Protein AF-A0AA36JEU8-F1 (afdb_monomer_lite)

Sequence (481 aa):
MDMPTVYWRDTSVGATVTEKAVEIIQRTEPAAAYFPMSFAAFRKSAEGFRIEGVLIENITQPDALFLQLDTNIDGELSVQEFAHIGTVFQSLSNAVLEMRTTQAAARRLQESVPKQQATPEVCNARNPRQYFCSFDADCKMDCKACGWKSATDRAFSVCVQPSPEVCHADGGQVFCPSDDQCHPPGDCSNCVDRTVVDHAQYTCLALWWDPKPLTEWTNWVCRWRNKVGMPCNFDQDCIYGMRRCLSGNCMPFQPYNANQTCASDFDCPHLGFYCPSDPTGGQNPYWVQYCRAQRSEGMTCAEDRECQPGMRCNTGEPQPRCRSLFSLDIGALAAEDVFCQFGWRDRDGKCAPPAQSKQAGRSCDSDLDCETTDETGRTGSCTCKAWWDKDDPKYCKPVSGDFARHQEALRNYLWFRASRCGTFWTEKECLRIFGNEAMRLKLAVQCEEQQLSGGPYGPPEECGIVDNERFGDFCAMMDML

pLDDT: mean 81.05, std 13.59, range [37.66, 96.81]

Foldseek 3Di:
DDDDPLLQDPPDVPDALLVSLVSSLVSCPPQVVCPQPALVNQVSNLPQHDQVNHRVCVQDNSVVLVVQLPPVPPRTHHSVSSNCNSVVSVVSNVSVVVVVVVVVVVVVVPPDDDDDQADLVNQCPDVVRWAQQPQVSDTHPALCVNPQQRFADPVSSYRHFDDLVRLCVRPQFAAQPQVSDTHRHQACCVRVQFGGADSVSSYGAHDDDDPDDDPDPDGDQPPQADAFLFFDDFQNNHDPDFWTHDPRTTAGPDDDDQAQFDPFQSSHGHQQKTWDDDPCNCPDVPDTIGIDGADEFPAADDFQQSHHQQWGFFPQDPGTTTAGFLDDDFQQAGPALRRHVLSDDAPSRGRHDWWWFPFQLHWDPAQLVRFIPHPNGRGAGWAFLPDDDDVGGTGGWTTQVLQPRSCVLVSVLSNCCRVNPNPPDDLVRVCVRVPPVSLLSVLVSVQSRQVRNVDLSADPVVVVDDDCVGRNNSVVVNVVD

Secondary structure (DSSP, 8-state):
------------TT--HHHHHHHHHHHT-SGGGT-SEEHHHHHHHHTT-EETTEEGGGTS-HHHHHHHH-SS-SSEE-HHHHTTHHHHHHHHHHHHHHHHHHHHHHHHT--S-------HHHHHTSSS--EEETTTTEEESSGGGSTT--EEETTTTEEE---HHHHHHTTS-EEETTTTEEE-TT--TTSTT--EEETTTTEEE-B--SSS--S-TTS-B-SSPBPTTSB-SSGGGBSTTTEEEETTEEEESS---TT-B-SSGGG--STTEE----TTTT--TT---B-EEPBPTTSB-SSGGGBPTTEEEETTSSS-EEEETT-BPTT-B-SSGGGBTTS-B-TTSBB-SPPPBTTBTS--SSGGGS-BS-TT-----EEE-SSSSTTPPEEEPP-TTTSTTTTHHHHHHHHHHHHHHTTTS-HHHHHHHHHHHHHHHHHHHHHHHHHHHT---PPPGGG----HHHH--HHHHHHT-

Radius of gyration: 36.67 Å; chains: 1; bounding box: 87×59×87 Å

Structure (mmCIF, N/CA/C/O backbone):
data_AF-A0AA36JEU8-F1
#
_entry.id   AF-A0AA36JEU8-F1
#
loop_
_atom_site.group_PDB
_atom_site.id
_atom_site.type_symbol
_atom_site.label_atom_id
_atom_site.label_alt_id
_atom_site.label_comp_id
_atom_site.label_asym_id
_atom_site.label_entity_id
_atom_site.label_seq_id
_atom_site.pdbx_PDB_ins_code
_atom_site.Cartn_x
_atom_site.Cartn_y
_atom_site.Cartn_z
_atom_site.occupancy
_atom_site.B_iso_or_equiv
_atom_site.auth_seq_id
_atom_site.auth_comp_id
_atom_site.auth_asym_id
_atom_site.auth_atom_id
_atom_site.pdbx_PDB_model_num
ATOM 1 N N . MET A 1 1 ? 32.864 28.683 -37.907 1.00 42.22 1 MET A N 1
ATOM 2 C CA . MET A 1 1 ? 34.256 28.198 -37.824 1.00 42.22 1 MET A CA 1
ATOM 3 C C . MET A 1 1 ? 34.258 27.310 -36.592 1.00 42.22 1 MET A C 1
ATOM 5 O O . MET A 1 1 ? 33.913 27.823 -35.543 1.00 42.22 1 MET A O 1
ATOM 9 N N . ASP A 1 2 ? 34.314 25.983 -36.664 1.00 37.66 2 ASP A N 1
ATOM 10 C CA . ASP A 1 2 ? 35.051 25.129 -37.596 1.00 37.66 2 ASP A CA 1
ATOM 11 C C . ASP A 1 2 ? 34.268 23.869 -38.001 1.00 37.66 2 ASP A C 1
ATOM 13 O O . ASP A 1 2 ? 33.654 23.193 -37.175 1.00 37.66 2 ASP A O 1
ATOM 17 N N . MET A 1 3 ? 34.309 23.549 -39.299 1.00 37.72 3 MET A N 1
ATOM 18 C CA . MET A 1 3 ? 34.090 22.182 -39.774 1.00 37.72 3 MET A CA 1
ATOM 19 C C . MET A 1 3 ? 35.272 21.315 -39.316 1.00 37.72 3 MET A C 1
ATOM 21 O O . MET A 1 3 ? 36.387 21.828 -39.243 1.00 37.72 3 MET A O 1
ATOM 25 N N . PRO A 1 4 ? 35.068 20.020 -39.027 1.00 40.91 4 PRO A N 1
ATOM 26 C CA . PRO A 1 4 ? 36.136 19.171 -38.525 1.00 40.91 4 PRO A CA 1
ATOM 27 C C . PRO A 1 4 ? 37.290 19.058 -39.519 1.00 40.91 4 PRO A C 1
ATOM 29 O O . PRO A 1 4 ? 37.126 18.593 -40.649 1.00 40.91 4 PRO A O 1
ATOM 32 N N . THR A 1 5 ? 38.477 19.434 -39.058 1.00 55.28 5 THR A N 1
ATOM 33 C CA . THR A 1 5 ? 39.741 18.927 -39.573 1.00 55.28 5 THR A CA 1
ATOM 34 C C . THR A 1 5 ? 39.747 17.411 -39.362 1.00 55.28 5 THR A C 1
ATOM 36 O O . THR A 1 5 ? 39.970 16.909 -38.266 1.00 55.28 5 THR A O 1
ATOM 39 N N . VAL A 1 6 ? 39.411 16.666 -40.415 1.00 53.28 6 VAL A N 1
ATOM 40 C CA . VAL A 1 6 ? 39.617 15.214 -40.477 1.00 53.28 6 VAL A CA 1
ATOM 41 C C . VAL A 1 6 ? 41.122 14.997 -40.597 1.00 53.28 6 VAL A C 1
ATOM 43 O O . VAL A 1 6 ? 41.691 15.227 -41.667 1.00 53.28 6 VAL A O 1
ATOM 46 N N . TYR A 1 7 ? 41.771 14.627 -39.494 1.00 62.38 7 TYR A N 1
ATOM 47 C CA . TYR A 1 7 ? 43.231 14.514 -39.432 1.00 62.38 7 TYR A CA 1
ATOM 48 C C . TYR A 1 7 ? 43.751 13.228 -40.077 1.00 62.38 7 TYR A C 1
ATOM 50 O O . TYR A 1 7 ? 44.816 13.241 -40.695 1.00 62.38 7 TYR A O 1
ATOM 58 N N . TRP A 1 8 ? 42.985 12.134 -40.022 1.00 76.69 8 TRP A N 1
ATOM 59 C CA . TRP A 1 8 ? 43.387 10.848 -40.590 1.00 76.69 8 TRP A CA 1
ATOM 60 C C . TRP A 1 8 ? 42.794 10.686 -41.993 1.00 76.69 8 TRP A C 1
ATOM 62 O O . TRP A 1 8 ? 41.991 9.797 -42.266 1.00 76.69 8 TRP A O 1
ATOM 72 N N . ARG A 1 9 ? 43.148 11.591 -42.913 1.00 68.50 9 ARG A N 1
ATOM 73 C CA . ARG A 1 9 ? 42.808 11.401 -44.331 1.00 68.50 9 ARG A CA 1
ATOM 74 C C . ARG A 1 9 ? 43.825 10.491 -44.998 1.00 68.50 9 ARG A C 1
ATOM 76 O O . ARG A 1 9 ? 45.016 10.784 -44.983 1.00 68.50 9 ARG A O 1
ATOM 83 N N . ASP A 1 10 ? 43.321 9.458 -45.663 1.00 65.38 10 ASP A N 1
ATOM 84 C CA . ASP A 1 10 ? 44.096 8.597 -46.552 1.00 65.38 10 ASP A CA 1
ATOM 85 C C . ASP A 1 10 ? 44.462 9.376 -47.831 1.00 65.38 10 ASP A C 1
ATOM 87 O O . ASP A 1 10 ? 43.728 9.375 -48.819 1.00 65.38 10 ASP A O 1
ATOM 91 N N . THR A 1 11 ? 45.537 10.163 -47.774 1.00 61.47 11 THR A N 1
ATOM 92 C CA . THR A 1 11 ? 45.987 11.014 -48.892 1.00 61.47 11 THR A CA 1
ATOM 93 C C . THR A 1 11 ? 47.042 10.357 -49.770 1.00 61.47 11 THR A C 1
ATOM 95 O O . THR A 1 11 ? 47.302 10.832 -50.874 1.00 61.47 11 THR A O 1
ATOM 98 N N . SER A 1 12 ? 47.640 9.268 -49.303 1.00 62.19 12 SER A N 1
ATOM 99 C CA . SER A 1 12 ? 48.807 8.637 -49.902 1.00 62.19 12 SER A CA 1
ATOM 100 C C . SER A 1 12 ? 48.438 7.245 -50.433 1.00 62.19 12 SER A C 1
ATOM 102 O O . SER A 1 12 ? 48.597 6.212 -49.782 1.00 62.19 12 SER A O 1
ATOM 104 N N . VAL A 1 13 ? 47.906 7.221 -51.662 1.00 64.38 13 VAL A N 1
ATOM 105 C CA . VAL A 1 13 ? 47.572 5.980 -52.379 1.00 64.38 13 VAL A CA 1
ATOM 106 C C . VAL A 1 13 ? 48.846 5.149 -52.557 1.00 64.38 13 VAL A C 1
ATOM 108 O O . VAL A 1 13 ? 49.751 5.549 -53.284 1.00 64.38 13 VAL A O 1
ATOM 111 N N . GLY A 1 14 ? 48.909 3.993 -51.894 1.00 65.94 14 GLY A N 1
ATOM 112 C CA . GLY A 1 14 ? 50.057 3.081 -51.942 1.00 65.94 14 GLY A CA 1
ATOM 113 C C . GLY A 1 14 ? 51.106 3.272 -50.841 1.00 65.94 14 GLY A C 1
ATOM 114 O O . GLY A 1 14 ? 52.102 2.554 -50.864 1.00 65.94 14 GLY A O 1
ATOM 115 N N . ALA A 1 15 ? 50.899 4.181 -49.879 1.00 76.94 15 ALA A N 1
ATOM 116 C CA . ALA A 1 15 ? 51.763 4.280 -48.703 1.00 76.94 15 ALA A CA 1
ATOM 117 C C . ALA A 1 15 ? 51.573 3.093 -47.752 1.00 76.94 15 ALA A C 1
ATOM 119 O O . ALA A 1 15 ? 50.455 2.609 -47.537 1.00 76.94 15 ALA A O 1
ATOM 120 N N . THR A 1 16 ? 52.679 2.662 -47.153 1.00 82.31 16 THR A N 1
ATOM 121 C CA . THR A 1 16 ? 52.699 1.662 -46.087 1.00 82.31 16 THR A CA 1
ATOM 122 C C . THR A 1 16 ? 51.997 2.188 -44.836 1.00 82.31 16 THR A C 1
ATOM 124 O O . THR A 1 16 ? 51.899 3.392 -44.591 1.00 82.31 16 THR A O 1
ATOM 127 N N . VAL A 1 17 ? 51.517 1.273 -43.996 1.00 83.00 17 VAL A N 1
ATOM 128 C CA . VAL A 1 17 ? 50.832 1.615 -42.742 1.00 83.00 17 VAL A CA 1
ATOM 129 C C . VAL A 1 17 ? 51.713 2.462 -41.812 1.00 83.00 17 VAL A C 1
ATOM 131 O O . VAL A 1 17 ? 51.220 3.385 -41.163 1.00 83.00 17 VAL A O 1
ATOM 134 N N . THR A 1 18 ? 53.024 2.215 -41.808 1.00 80.94 18 THR A N 1
ATOM 135 C CA . THR A 1 18 ? 54.003 3.011 -41.057 1.00 80.94 18 THR A CA 1
ATOM 136 C C . THR A 1 18 ? 54.112 4.444 -41.587 1.00 80.94 18 THR A C 1
ATOM 138 O O . THR A 1 18 ? 54.112 5.385 -40.798 1.00 80.94 18 THR A O 1
ATOM 141 N N . GLU A 1 19 ? 54.148 4.635 -42.908 1.00 82.38 19 GLU A N 1
ATOM 142 C CA . GLU A 1 19 ? 54.192 5.969 -43.529 1.00 82.38 19 GLU A CA 1
ATOM 143 C C . GLU A 1 19 ? 52.914 6.767 -43.245 1.00 82.38 19 GLU A C 1
ATOM 145 O O . GLU A 1 19 ? 52.987 7.949 -42.910 1.00 82.38 19 GLU A O 1
ATOM 150 N N . LYS A 1 20 ? 51.749 6.106 -43.275 1.00 84.00 20 LYS A N 1
ATOM 151 C CA . LYS A 1 20 ? 50.461 6.720 -42.913 1.00 84.00 20 LYS A CA 1
ATOM 152 C C . LYS A 1 20 ? 50.420 7.174 -41.452 1.00 84.00 20 LYS A C 1
ATOM 154 O O . LYS A 1 20 ? 49.901 8.248 -41.161 1.00 84.00 20 LYS A O 1
ATOM 159 N N . ALA A 1 21 ? 50.980 6.386 -40.533 1.00 84.50 21 ALA A N 1
ATOM 160 C CA . ALA A 1 21 ? 51.053 6.758 -39.122 1.00 84.50 21 ALA A CA 1
ATOM 161 C C . ALA A 1 21 ? 51.963 7.976 -38.890 1.00 84.50 21 ALA A C 1
ATOM 163 O O . ALA A 1 21 ? 51.597 8.885 -38.148 1.00 84.50 21 ALA A O 1
ATOM 164 N N . VAL A 1 22 ? 53.117 8.033 -39.566 1.00 83.62 22 VAL A N 1
ATOM 165 C CA . VAL A 1 22 ? 54.021 9.194 -39.511 1.00 83.62 22 VAL A CA 1
ATOM 166 C C . VAL A 1 22 ? 53.336 10.450 -40.056 1.00 83.62 22 VAL A C 1
ATOM 168 O O . VAL A 1 22 ? 53.417 11.508 -39.436 1.00 83.62 22 VAL A O 1
ATOM 171 N N . GLU A 1 23 ? 52.615 10.331 -41.172 1.00 83.06 23 GLU A N 1
ATOM 172 C CA . GLU A 1 23 ? 51.856 11.435 -41.769 1.00 83.06 23 GLU A CA 1
ATOM 173 C C . GLU A 1 23 ? 50.766 11.966 -40.820 1.00 83.06 23 GLU A C 1
ATOM 175 O O . GLU A 1 23 ? 50.590 13.179 -40.694 1.00 83.06 23 GLU A O 1
ATOM 180 N N . ILE A 1 24 ? 50.070 11.079 -40.104 1.00 84.88 24 ILE A N 1
ATOM 181 C CA . ILE A 1 24 ? 49.061 11.452 -39.101 1.00 84.88 24 ILE A CA 1
ATOM 182 C C . ILE A 1 24 ? 49.692 12.207 -37.928 1.00 84.88 24 ILE A C 1
ATOM 184 O O . ILE A 1 24 ? 49.177 13.254 -37.531 1.00 84.88 24 ILE A O 1
ATOM 188 N N . ILE A 1 25 ? 50.818 11.721 -37.401 1.00 82.06 25 ILE A N 1
ATOM 189 C CA . ILE A 1 25 ? 51.529 12.384 -36.300 1.00 82.06 25 ILE A CA 1
ATOM 190 C C . ILE A 1 25 ? 51.974 13.789 -36.732 1.00 82.06 25 ILE A C 1
ATOM 192 O O . ILE A 1 25 ? 51.691 14.760 -36.037 1.00 82.06 25 ILE A O 1
ATOM 196 N N . GLN A 1 26 ? 52.578 13.916 -37.918 1.00 79.12 26 GLN A N 1
ATOM 197 C CA . GLN A 1 26 ? 53.054 15.198 -38.452 1.00 79.12 26 GLN A CA 1
ATOM 198 C C . GLN A 1 26 ? 51.921 16.194 -38.729 1.00 79.12 26 GLN A C 1
ATOM 200 O O . GLN A 1 26 ? 52.079 17.392 -38.519 1.00 79.12 26 GLN A O 1
ATOM 205 N N . ARG A 1 27 ? 50.756 15.725 -39.189 1.00 78.06 27 ARG A N 1
ATOM 206 C CA . ARG A 1 27 ? 49.587 16.589 -39.440 1.00 78.06 27 ARG A CA 1
ATOM 207 C C . ARG A 1 27 ? 48.882 17.051 -38.176 1.00 78.06 27 ARG A C 1
ATOM 209 O O . ARG A 1 27 ? 48.133 18.021 -38.233 1.00 78.06 27 ARG A O 1
ATOM 216 N N . THR A 1 28 ? 49.120 16.368 -37.064 1.00 73.75 28 THR A N 1
ATOM 217 C CA . THR A 1 28 ? 48.592 16.750 -35.751 1.00 73.75 28 THR A CA 1
ATOM 218 C C . THR A 1 28 ? 49.483 17.824 -35.091 1.00 73.75 28 THR A C 1
ATOM 220 O O . THR A 1 28 ? 49.294 18.172 -33.928 1.00 73.75 28 THR A O 1
ATOM 223 N N . GLU A 1 29 ? 50.445 18.403 -35.828 1.00 61.28 29 GLU A N 1
ATOM 224 C CA . GLU A 1 29 ? 51.240 19.549 -35.384 1.00 61.28 29 GLU A CA 1
ATOM 225 C C . GLU A 1 29 ? 50.601 20.912 -35.740 1.00 61.28 29 GLU A C 1
ATOM 227 O O . GLU A 1 29 ? 50.011 21.070 -36.811 1.00 61.28 29 GLU A O 1
ATOM 232 N N . PRO A 1 30 ? 50.746 21.939 -34.875 1.00 63.94 30 PRO A N 1
ATOM 233 C CA . PRO A 1 30 ? 51.543 21.936 -33.648 1.00 63.94 30 PRO A CA 1
ATOM 234 C C . PRO A 1 30 ? 50.840 21.216 -32.488 1.00 63.94 30 PRO A C 1
ATOM 236 O O . PRO A 1 30 ? 49.686 21.497 -32.174 1.00 63.94 30 PRO A O 1
ATOM 239 N N . ALA A 1 31 ? 51.580 20.342 -31.798 1.00 64.12 31 ALA A N 1
ATOM 240 C CA . ALA A 1 31 ? 51.072 19.504 -30.710 1.00 64.12 31 ALA A CA 1
ATOM 241 C C . ALA A 1 31 ? 50.377 20.300 -29.581 1.00 64.12 31 ALA A C 1
ATOM 243 O O . ALA A 1 31 ? 49.392 19.848 -29.006 1.00 64.12 31 ALA A O 1
ATOM 244 N N . ALA A 1 32 ? 50.830 21.529 -29.314 1.00 66.69 32 ALA A N 1
ATOM 245 C CA . ALA A 1 32 ? 50.254 22.404 -28.290 1.00 66.69 32 ALA A CA 1
ATOM 246 C C . ALA A 1 32 ? 48.795 22.833 -28.557 1.00 66.69 32 ALA A C 1
ATOM 248 O O . ALA A 1 32 ? 48.140 23.331 -27.648 1.00 66.69 32 ALA A O 1
ATOM 249 N N . ALA A 1 33 ? 48.292 22.682 -29.787 1.00 68.88 33 ALA A N 1
ATOM 250 C CA . ALA A 1 33 ? 46.914 23.026 -30.139 1.00 68.88 33 ALA A CA 1
ATOM 251 C C . ALA A 1 33 ? 45.928 21.853 -29.983 1.00 68.88 33 ALA A C 1
ATOM 253 O O . ALA A 1 33 ? 44.720 22.081 -30.000 1.00 68.88 33 ALA A O 1
ATOM 254 N N . TYR A 1 34 ? 46.424 20.618 -29.848 1.00 74.38 34 TYR A N 1
ATOM 255 C CA . TYR A 1 34 ? 45.600 19.404 -29.946 1.00 74.38 34 TYR A CA 1
ATOM 256 C C . TYR A 1 34 ? 45.746 18.449 -28.769 1.00 74.38 34 TYR A C 1
ATOM 258 O O . TYR A 1 34 ? 44.900 17.572 -28.603 1.00 74.38 34 TYR A O 1
ATOM 266 N N . PHE A 1 35 ? 46.794 18.622 -27.967 1.00 83.50 35 PHE A N 1
ATOM 267 C CA . PHE A 1 35 ? 47.046 17.815 -26.787 1.00 83.50 35 PHE A CA 1
ATOM 268 C C . PHE A 1 35 ? 46.858 18.658 -25.515 1.00 83.50 35 PHE A C 1
ATOM 270 O O . PHE A 1 35 ? 47.326 19.801 -25.478 1.00 83.50 35 PHE A O 1
ATOM 277 N N . PRO A 1 36 ? 46.196 18.119 -24.478 1.00 88.19 36 PRO A N 1
ATOM 278 C CA . PRO A 1 36 ? 45.724 16.735 -24.368 1.00 88.19 36 PRO A CA 1
ATOM 279 C C . PRO A 1 36 ? 44.484 16.439 -25.242 1.00 88.19 36 PRO A C 1
ATOM 281 O O . PRO A 1 36 ? 43.588 17.272 -25.386 1.00 88.19 36 PRO A O 1
ATOM 284 N N . MET A 1 37 ? 44.468 15.271 -25.898 1.00 87.81 37 MET A N 1
ATOM 285 C CA . MET A 1 37 ? 43.428 14.897 -26.866 1.00 87.81 37 MET A CA 1
ATOM 286 C C . MET A 1 37 ? 42.371 14.013 -26.202 1.00 87.81 37 MET A C 1
ATOM 288 O O . MET A 1 37 ? 42.624 12.850 -25.901 1.00 87.81 37 MET A O 1
ATOM 292 N N . SER A 1 38 ? 41.155 14.535 -26.046 1.00 90.38 38 SER A N 1
ATOM 293 C CA . SER A 1 38 ? 40.021 13.749 -25.537 1.00 90.38 38 SER A CA 1
ATOM 294 C C . SER A 1 38 ? 39.576 12.640 -26.502 1.00 90.38 38 SER A C 1
ATOM 296 O O . SER A 1 38 ? 39.727 12.752 -27.725 1.00 90.38 38 SER A O 1
ATOM 298 N N . PHE A 1 39 ? 38.902 11.615 -25.970 1.00 91.50 39 PHE A N 1
ATOM 299 C CA . PHE A 1 39 ? 38.317 10.534 -26.774 1.00 91.50 39 PHE A CA 1
ATOM 300 C C . PHE A 1 39 ? 37.383 11.034 -27.890 1.00 91.50 39 PHE A C 1
ATOM 302 O O . PHE A 1 39 ? 37.432 10.546 -29.020 1.00 91.50 39 PHE A O 1
ATOM 309 N N . ALA A 1 40 ? 36.561 12.052 -27.616 1.00 87.88 40 ALA A N 1
ATOM 310 C CA . ALA A 1 40 ? 35.655 12.620 -28.614 1.00 87.88 40 ALA A CA 1
ATOM 311 C C . ALA A 1 40 ? 36.413 13.240 -29.804 1.00 87.88 40 ALA A C 1
ATOM 313 O O . ALA A 1 40 ? 35.992 13.087 -30.954 1.00 87.88 40 ALA A O 1
ATOM 314 N N . ALA A 1 41 ? 37.541 13.909 -29.542 1.00 85.44 41 ALA A N 1
ATOM 315 C CA . ALA A 1 41 ? 38.401 14.477 -30.578 1.00 85.44 41 ALA A CA 1
ATOM 316 C C . ALA A 1 41 ? 39.153 13.385 -31.358 1.00 85.44 41 ALA A C 1
ATOM 318 O O . ALA A 1 41 ? 39.237 13.449 -32.588 1.00 85.44 41 ALA A O 1
ATOM 319 N N . PHE A 1 42 ? 39.629 12.352 -30.659 1.00 89.56 42 PHE A N 1
ATOM 320 C CA . PHE A 1 42 ? 40.282 11.188 -31.253 1.00 89.56 42 PHE A CA 1
ATOM 321 C C . PHE A 1 42 ? 39.351 10.424 -32.202 1.00 89.56 42 PHE A C 1
ATOM 323 O O . PHE A 1 42 ? 39.669 10.243 -33.377 1.00 89.56 42 PHE A O 1
ATOM 330 N N . ARG A 1 43 ? 38.153 10.052 -31.731 1.00 89.81 43 ARG A N 1
ATOM 331 C CA . ARG A 1 43 ? 37.147 9.331 -32.523 1.00 89.81 43 ARG A CA 1
ATOM 332 C C . ARG A 1 43 ? 36.773 10.099 -33.788 1.00 89.81 43 ARG A C 1
ATOM 334 O O . ARG A 1 43 ? 36.728 9.522 -34.868 1.00 89.81 43 ARG A O 1
ATOM 341 N N . LYS A 1 44 ? 36.554 11.410 -33.662 1.00 85.31 44 LYS A N 1
ATOM 342 C CA . LYS A 1 44 ? 36.235 12.281 -34.801 1.00 85.31 44 LYS A CA 1
ATOM 343 C C . LYS A 1 44 ? 37.388 12.382 -35.805 1.00 85.31 44 LYS A C 1
ATOM 345 O O . LYS A 1 44 ? 37.151 12.526 -36.999 1.00 85.31 44 LYS A O 1
ATOM 350 N N . SER A 1 45 ? 38.632 12.304 -35.333 1.00 84.38 45 SER A N 1
ATOM 351 C CA . SER A 1 45 ? 39.826 12.330 -36.187 1.00 84.38 45 SER A CA 1
ATOM 352 C C . SER A 1 45 ? 40.033 11.025 -36.957 1.00 84.38 45 SER A C 1
ATOM 354 O O . SER A 1 45 ? 40.548 11.073 -38.073 1.00 84.38 45 SER A O 1
ATOM 356 N N . ALA A 1 46 ? 39.608 9.897 -36.378 1.00 87.06 46 ALA A N 1
ATOM 357 C CA . ALA A 1 46 ? 39.720 8.552 -36.941 1.00 87.06 46 ALA A CA 1
ATOM 358 C C . ALA A 1 46 ? 38.598 8.168 -37.923 1.00 87.06 46 ALA A C 1
ATOM 360 O O . ALA A 1 46 ? 38.711 7.162 -38.631 1.00 87.06 46 ALA A O 1
ATOM 361 N N . GLU A 1 47 ? 37.517 8.949 -37.972 1.00 85.38 47 GLU A N 1
ATOM 362 C CA . GLU A 1 47 ? 36.328 8.658 -38.773 1.00 85.38 47 GLU A CA 1
ATOM 363 C C . GLU A 1 47 ? 36.671 8.492 -40.266 1.00 85.38 47 GLU A C 1
ATOM 365 O O . GLU A 1 47 ? 37.261 9.364 -40.907 1.00 85.38 47 GLU A O 1
ATOM 370 N N . GLY A 1 48 ? 36.302 7.341 -40.834 1.00 82.75 48 GLY A N 1
ATOM 371 C CA . GLY A 1 48 ? 36.538 7.021 -42.245 1.00 82.75 48 GLY A CA 1
ATOM 372 C C . GLY A 1 48 ? 37.967 6.584 -42.603 1.00 82.75 48 GLY A C 1
ATOM 373 O O . GLY A 1 48 ? 38.212 6.263 -43.772 1.00 82.75 48 GLY A O 1
ATOM 374 N N . PHE A 1 49 ? 38.897 6.522 -41.643 1.00 87.31 49 PHE A N 1
ATOM 375 C CA . PHE A 1 49 ? 40.262 6.051 -41.886 1.00 87.31 49 PHE A CA 1
ATOM 376 C C . PHE A 1 49 ? 40.303 4.554 -42.223 1.00 87.31 49 PHE A C 1
ATOM 378 O O . PHE A 1 49 ? 39.511 3.753 -41.713 1.00 87.31 49 PHE A O 1
ATOM 385 N N . ARG A 1 50 ? 41.235 4.163 -43.102 1.00 87.00 50 ARG A N 1
ATOM 386 C CA . ARG A 1 50 ? 41.363 2.791 -43.604 1.00 87.00 50 ARG A CA 1
ATOM 387 C C . ARG A 1 50 ? 42.779 2.252 -43.447 1.00 87.00 50 ARG A C 1
ATOM 389 O O . ARG A 1 50 ? 43.744 2.890 -43.864 1.00 87.00 50 ARG A O 1
ATOM 396 N N . ILE A 1 51 ? 42.877 1.022 -42.954 1.00 85.88 51 ILE A N 1
ATOM 397 C CA . ILE A 1 51 ? 44.110 0.228 -42.919 1.00 85.88 51 ILE A CA 1
ATOM 398 C C . ILE A 1 51 ? 43.949 -0.890 -43.947 1.00 85.88 51 ILE A C 1
ATOM 400 O O . ILE A 1 51 ? 42.956 -1.617 -43.932 1.00 85.88 51 ILE A O 1
ATOM 404 N N . GLU A 1 52 ? 44.880 -0.982 -44.901 1.00 85.12 52 GLU A N 1
ATOM 405 C CA . GLU A 1 52 ? 44.830 -1.974 -45.990 1.00 85.12 52 GLU A CA 1
ATOM 406 C C . GLU A 1 52 ? 43.500 -1.968 -46.783 1.00 85.12 52 GLU A C 1
ATOM 408 O O . GLU A 1 52 ? 43.056 -2.986 -47.317 1.00 85.12 52 GLU A O 1
ATOM 413 N N . GLY A 1 53 ? 42.825 -0.815 -46.862 1.00 82.88 53 GLY A N 1
ATOM 414 C CA . GLY A 1 53 ? 41.531 -0.640 -47.537 1.00 82.88 53 GLY A CA 1
ATOM 415 C C . GLY A 1 53 ? 40.296 -1.004 -46.698 1.00 82.88 53 GLY A C 1
ATOM 416 O O . GLY A 1 53 ? 39.169 -0.764 -47.143 1.00 82.88 53 GLY A O 1
ATOM 417 N N . VAL A 1 54 ? 40.476 -1.520 -45.481 1.00 84.88 54 VAL A N 1
ATOM 418 C CA . VAL A 1 54 ? 39.402 -1.828 -44.524 1.00 84.88 54 VAL A CA 1
ATOM 419 C C . VAL A 1 54 ? 39.227 -0.651 -43.562 1.00 84.88 54 VAL A C 1
ATOM 421 O O . VAL A 1 54 ? 40.215 -0.100 -43.087 1.00 84.88 54 VAL A O 1
ATOM 424 N N . LEU A 1 55 ? 37.982 -0.235 -43.301 1.00 87.25 55 LEU A N 1
ATOM 425 C CA . LEU A 1 55 ? 37.685 0.829 -42.330 1.00 87.25 55 LEU A CA 1
ATOM 426 C C . LEU A 1 55 ? 38.174 0.425 -40.941 1.00 87.25 55 LEU A C 1
ATOM 428 O O . LEU A 1 55 ? 37.931 -0.706 -40.531 1.00 87.25 55 LEU A O 1
ATOM 432 N N . ILE A 1 56 ? 38.817 1.343 -40.217 1.00 87.38 56 ILE A N 1
ATOM 433 C CA . ILE A 1 56 ? 39.390 1.036 -38.901 1.00 87.38 56 ILE A CA 1
ATOM 434 C C . ILE A 1 56 ? 38.335 0.535 -37.905 1.00 87.38 56 ILE A C 1
ATOM 436 O O . ILE A 1 56 ? 38.603 -0.415 -37.179 1.00 87.38 56 ILE A O 1
ATOM 440 N N . GLU A 1 57 ? 37.109 1.062 -37.979 1.00 87.12 57 GLU A N 1
ATOM 441 C CA . GLU A 1 57 ? 35.948 0.642 -37.175 1.00 87.12 57 GLU A CA 1
ATOM 442 C C . GLU A 1 57 ? 35.506 -0.809 -37.438 1.00 87.12 57 GLU A C 1
ATOM 444 O O . GLU A 1 57 ? 34.897 -1.439 -36.578 1.00 87.12 57 GLU A O 1
ATOM 449 N N . ASN A 1 58 ? 35.837 -1.363 -38.612 1.00 86.44 58 ASN A N 1
ATOM 450 C CA . ASN A 1 58 ? 35.577 -2.767 -38.947 1.00 86.44 58 ASN A CA 1
ATOM 451 C C . ASN A 1 58 ? 36.706 -3.703 -38.483 1.00 86.44 58 ASN A C 1
ATOM 453 O O . ASN A 1 58 ? 36.566 -4.919 -38.601 1.00 86.44 58 ASN A O 1
ATOM 457 N N . ILE A 1 59 ? 37.836 -3.150 -38.027 1.00 88.25 59 ILE A N 1
ATOM 458 C CA . ILE A 1 59 ? 38.996 -3.904 -37.532 1.00 88.25 59 ILE A CA 1
ATOM 459 C C . ILE A 1 59 ? 39.017 -3.869 -36.001 1.00 88.25 59 ILE A C 1
ATOM 461 O O . ILE A 1 59 ? 39.245 -4.892 -35.363 1.00 88.25 59 ILE A O 1
ATOM 465 N N . THR A 1 60 ? 38.781 -2.697 -35.407 1.00 90.88 60 THR A N 1
ATOM 466 C CA . THR A 1 60 ? 38.766 -2.483 -33.958 1.00 90.88 60 THR A CA 1
ATOM 467 C C . THR A 1 60 ? 37.799 -1.361 -33.580 1.00 90.88 60 THR A C 1
ATOM 469 O O . THR A 1 60 ? 37.534 -0.459 -34.376 1.00 90.88 60 THR A O 1
ATOM 472 N N . GLN A 1 61 ? 37.281 -1.390 -32.352 1.00 90.69 61 GLN A N 1
ATOM 473 C CA . GLN A 1 61 ? 36.462 -0.295 -31.832 1.00 90.69 61 GLN A CA 1
ATOM 474 C C . GLN A 1 61 ? 37.350 0.919 -31.492 1.00 90.69 61 GLN A C 1
ATOM 476 O O . GLN A 1 61 ? 38.409 0.732 -30.883 1.00 90.69 61 GLN A O 1
ATOM 481 N N . PRO A 1 62 ? 36.940 2.160 -31.830 1.00 89.00 62 PRO A N 1
ATOM 482 C CA . PRO A 1 62 ? 37.701 3.366 -31.496 1.00 89.00 62 PRO A CA 1
ATOM 483 C C . PRO A 1 62 ? 38.018 3.499 -30.002 1.00 89.00 62 PRO A C 1
ATOM 485 O O . PRO A 1 62 ? 39.105 3.951 -29.659 1.00 89.00 62 PRO A O 1
ATOM 488 N N . ASP A 1 63 ? 37.107 3.068 -29.126 1.00 91.00 63 ASP A N 1
ATOM 489 C CA . ASP A 1 63 ? 37.281 3.054 -27.669 1.00 91.00 63 ASP A CA 1
ATOM 490 C C . ASP A 1 63 ? 38.445 2.145 -27.247 1.00 91.00 63 ASP A C 1
ATOM 492 O O . ASP A 1 63 ? 39.313 2.547 -26.477 1.00 91.00 63 ASP A O 1
ATOM 496 N N . ALA A 1 64 ? 38.522 0.938 -27.817 1.00 91.31 64 ALA A N 1
ATOM 497 C CA . ALA A 1 64 ? 39.609 -0.001 -27.550 1.00 91.31 64 ALA A CA 1
ATOM 498 C C . ALA A 1 64 ? 40.955 0.519 -28.078 1.00 91.31 64 ALA A C 1
ATOM 500 O O . ALA A 1 64 ? 41.985 0.330 -27.438 1.00 91.31 64 ALA A O 1
ATOM 501 N N . LEU A 1 65 ? 40.947 1.191 -29.233 1.00 91.31 65 LEU A N 1
ATOM 502 C CA . LEU A 1 65 ? 42.139 1.816 -29.800 1.00 91.31 65 LEU A CA 1
ATOM 503 C C . LEU A 1 65 ? 42.637 2.986 -28.939 1.00 91.31 65 LEU A C 1
ATOM 505 O O . LEU A 1 65 ? 43.838 3.113 -28.723 1.00 91.31 65 LEU A O 1
ATOM 509 N N . PHE A 1 66 ? 41.721 3.816 -28.438 1.00 93.06 66 PHE A N 1
ATOM 510 C CA . PHE A 1 66 ? 42.044 4.919 -27.536 1.00 93.06 66 PHE A CA 1
ATOM 511 C C . PHE A 1 66 ? 42.637 4.402 -26.224 1.00 93.06 66 PHE A C 1
ATOM 513 O O . PHE A 1 66 ? 43.705 4.852 -25.835 1.00 93.06 66 PHE A O 1
ATOM 520 N N . LEU A 1 67 ? 42.018 3.389 -25.608 1.00 91.88 67 LEU A N 1
ATOM 521 C CA . LEU A 1 67 ? 42.521 2.754 -24.383 1.00 91.88 67 LEU A CA 1
ATOM 522 C C . LEU A 1 67 ? 43.891 2.084 -24.559 1.00 91.88 67 LEU A C 1
ATOM 524 O O . LEU A 1 67 ? 44.657 1.994 -23.609 1.00 91.88 67 LEU A O 1
ATOM 528 N N . GLN A 1 68 ? 44.217 1.594 -25.759 1.00 92.69 68 GLN A N 1
ATOM 529 C CA . GLN A 1 68 ? 45.554 1.061 -26.045 1.00 92.69 68 GLN A CA 1
ATOM 530 C C . GLN A 1 68 ? 46.628 2.152 -26.117 1.00 92.69 68 GLN A C 1
ATOM 532 O O . GLN A 1 68 ? 47.805 1.851 -25.917 1.00 92.69 68 GLN A O 1
ATOM 537 N N . LEU A 1 69 ? 46.237 3.386 -26.441 1.00 92.69 69 LEU A N 1
ATOM 538 C CA . LEU A 1 69 ? 47.134 4.535 -26.514 1.00 92.69 69 LEU A CA 1
ATOM 539 C C . LEU A 1 69 ? 47.202 5.290 -25.180 1.00 92.69 69 LEU A C 1
ATOM 541 O O . LEU A 1 69 ? 48.275 5.769 -24.837 1.00 92.69 69 LEU A O 1
ATOM 545 N N . ASP A 1 70 ? 46.102 5.360 -24.429 1.00 94.44 70 ASP A N 1
ATOM 546 C CA . ASP A 1 70 ? 45.997 5.984 -23.104 1.00 94.44 70 ASP A CA 1
ATOM 547 C C . ASP A 1 70 ? 46.638 5.085 -22.034 1.00 94.44 70 ASP A C 1
ATOM 549 O O . ASP A 1 70 ? 45.986 4.312 -21.328 1.00 94.44 70 ASP A O 1
ATOM 553 N N . THR A 1 71 ? 47.969 5.121 -21.972 1.00 90.75 71 THR A N 1
ATOM 554 C CA . THR A 1 71 ? 48.752 4.223 -21.115 1.00 90.75 71 THR A CA 1
ATOM 555 C C . THR A 1 71 ? 48.604 4.519 -19.627 1.00 90.75 71 THR A C 1
ATOM 557 O O . THR A 1 71 ? 48.832 3.627 -18.805 1.00 90.75 71 THR A O 1
ATOM 560 N N . ASN A 1 72 ? 48.261 5.758 -19.274 1.00 92.56 72 ASN A N 1
ATOM 561 C CA . ASN A 1 72 ? 48.129 6.202 -17.892 1.00 92.56 72 ASN A CA 1
ATOM 562 C C . ASN A 1 72 ? 46.663 6.176 -17.391 1.00 92.56 72 ASN A C 1
ATOM 564 O O . ASN A 1 72 ? 46.448 6.250 -16.178 1.00 92.56 72 ASN A O 1
ATOM 568 N N . ILE A 1 73 ? 45.695 5.969 -18.297 1.00 89.00 73 ILE A N 1
ATOM 569 C CA . ILE A 1 73 ? 44.252 5.852 -18.041 1.00 89.00 73 ILE A CA 1
ATOM 570 C C . ILE A 1 73 ? 43.678 7.142 -17.427 1.00 89.00 73 ILE A C 1
ATOM 572 O O . ILE A 1 73 ? 42.822 7.103 -16.537 1.00 89.00 73 ILE A O 1
ATOM 576 N N . ASP A 1 74 ? 44.167 8.301 -17.863 1.00 93.00 74 ASP A N 1
ATOM 577 C CA . ASP A 1 74 ? 43.658 9.606 -17.432 1.00 93.00 74 ASP A CA 1
ATOM 578 C C . ASP A 1 74 ? 42.487 10.111 -18.298 1.00 93.00 74 ASP A C 1
ATOM 580 O O . ASP A 1 74 ? 41.818 11.083 -17.931 1.00 93.00 74 ASP A O 1
ATOM 584 N N . GLY A 1 75 ? 42.157 9.391 -19.378 1.00 90.25 75 GLY A N 1
ATOM 585 C CA . GLY A 1 75 ? 41.046 9.699 -20.274 1.00 90.25 75 GLY A CA 1
ATOM 586 C C . GLY A 1 75 ? 41.394 10.701 -21.377 1.00 90.25 75 GLY A C 1
ATOM 587 O O . GLY A 1 75 ? 40.506 11.084 -22.152 1.00 90.25 75 GLY A O 1
ATOM 588 N N . GLU A 1 76 ? 42.658 11.112 -21.485 1.00 92.88 76 GLU A N 1
ATOM 589 C CA . GLU A 1 76 ? 43.176 11.985 -22.529 1.00 92.88 76 GLU A CA 1
ATOM 590 C C . GLU A 1 76 ? 44.474 11.408 -23.119 1.00 92.88 76 GLU A C 1
ATOM 592 O O . GLU A 1 76 ? 45.257 10.758 -22.448 1.00 92.88 76 GLU A O 1
ATOM 597 N N . LEU A 1 77 ? 44.742 11.634 -24.407 1.00 91.38 77 LEU A N 1
ATOM 598 C CA . LEU A 1 77 ? 46.038 11.249 -24.976 1.00 91.38 77 LEU A CA 1
ATOM 599 C C . LEU A 1 77 ? 47.017 12.403 -24.834 1.00 91.38 77 LEU A C 1
ATOM 601 O O . LEU A 1 77 ? 46.714 13.526 -25.243 1.00 91.38 77 LEU A O 1
ATOM 605 N N . SER A 1 78 ? 48.212 12.121 -24.327 1.00 91.81 78 SER A N 1
ATOM 606 C CA . SER A 1 78 ? 49.376 12.994 -24.463 1.00 91.81 78 SER A CA 1
ATOM 607 C C . SER A 1 78 ? 50.042 12.850 -25.840 1.00 91.81 78 SER A C 1
ATOM 609 O O . SER A 1 78 ? 49.779 11.922 -26.609 1.00 91.81 78 SER A O 1
ATOM 611 N N . VAL A 1 79 ? 50.962 13.766 -26.156 1.00 88.25 79 VAL A N 1
ATOM 612 C CA . VAL A 1 79 ? 51.775 13.702 -27.386 1.00 88.25 79 VAL A CA 1
ATOM 613 C C . VAL A 1 79 ? 52.581 12.400 -27.441 1.00 88.25 79 VAL A C 1
ATOM 615 O O . VAL A 1 79 ? 52.722 11.794 -28.502 1.00 88.25 79 VAL A O 1
ATOM 618 N N . GLN A 1 80 ? 53.118 11.976 -26.294 1.00 89.69 80 GLN A N 1
ATOM 619 C CA . GLN A 1 80 ? 53.926 10.768 -26.161 1.00 89.69 80 GLN A CA 1
ATOM 620 C C . GLN A 1 80 ? 53.085 9.510 -26.394 1.00 89.69 80 GLN A C 1
ATOM 622 O O . GLN A 1 80 ? 53.499 8.629 -27.142 1.00 89.69 80 GLN A O 1
ATOM 627 N N . GLU A 1 81 ? 51.889 9.459 -25.814 1.00 91.81 81 GLU A N 1
ATOM 628 C CA . GLU A 1 81 ? 50.935 8.358 -25.982 1.00 91.81 81 GLU A CA 1
ATOM 629 C C . GLU A 1 81 ? 50.446 8.243 -27.424 1.00 91.81 81 GLU A C 1
ATOM 631 O O . GLU A 1 81 ? 50.489 7.168 -28.025 1.00 91.81 81 GLU A O 1
ATOM 636 N N . PHE A 1 82 ? 50.086 9.370 -28.040 1.00 90.44 82 PHE A N 1
ATOM 637 C CA . PHE A 1 82 ? 49.649 9.392 -29.432 1.00 90.44 82 PHE A CA 1
ATOM 638 C C . PHE A 1 82 ? 50.757 8.985 -30.415 1.00 90.44 82 PHE A C 1
ATOM 640 O O . PHE A 1 82 ? 50.467 8.410 -31.464 1.00 90.44 82 PHE A O 1
ATOM 647 N N . ALA A 1 83 ? 52.034 9.199 -30.079 1.00 87.44 83 ALA A N 1
ATOM 648 C CA . ALA A 1 83 ? 53.155 8.764 -30.915 1.00 87.44 83 ALA A CA 1
ATOM 649 C C . ALA A 1 83 ? 53.213 7.232 -31.097 1.00 87.44 83 ALA A C 1
ATOM 651 O O . ALA A 1 83 ? 53.781 6.746 -32.079 1.00 87.44 83 ALA A O 1
ATOM 652 N N . HIS A 1 84 ? 52.585 6.460 -30.200 1.00 89.88 84 HIS A N 1
ATOM 653 C CA . HIS A 1 84 ? 52.486 5.002 -30.304 1.00 89.88 84 HIS A CA 1
ATOM 654 C C . HIS A 1 84 ? 51.462 4.516 -31.341 1.00 89.88 84 HIS A C 1
ATOM 656 O O . HIS A 1 84 ? 51.423 3.327 -31.650 1.00 89.88 84 HIS A O 1
ATOM 662 N N . ILE A 1 85 ? 50.685 5.402 -31.970 1.00 89.06 85 ILE A N 1
ATOM 663 C CA . ILE A 1 85 ? 49.677 5.019 -32.971 1.00 89.06 85 ILE A CA 1
ATOM 664 C C . ILE A 1 85 ? 50.245 4.180 -34.127 1.00 89.06 85 ILE A C 1
ATOM 666 O O . ILE A 1 85 ? 49.569 3.289 -34.640 1.00 89.06 85 ILE A O 1
ATOM 670 N N . GLY A 1 86 ? 51.513 4.390 -34.497 1.00 88.62 86 GLY A N 1
ATOM 671 C CA . GLY A 1 86 ? 52.172 3.611 -35.545 1.00 88.62 86 GLY A CA 1
ATOM 672 C C . GLY A 1 86 ? 52.365 2.134 -35.201 1.00 88.62 86 GLY A C 1
ATOM 673 O O . GLY A 1 86 ? 52.175 1.279 -36.068 1.00 88.62 86 GLY A O 1
ATOM 674 N N . THR A 1 87 ? 52.693 1.804 -33.947 1.00 88.38 87 THR A N 1
ATOM 675 C CA . THR A 1 87 ? 52.841 0.399 -33.527 1.00 88.38 87 THR A CA 1
ATOM 676 C C . THR A 1 87 ? 51.486 -0.294 -33.484 1.00 88.38 87 THR A C 1
ATOM 678 O O . THR A 1 87 ? 51.362 -1.441 -33.923 1.00 88.38 87 THR A O 1
ATOM 681 N N . VAL A 1 88 ? 50.451 0.422 -33.040 1.00 90.06 88 VAL A N 1
ATOM 682 C CA . VAL A 1 88 ? 49.086 -0.100 -33.016 1.00 90.06 88 VAL A CA 1
ATOM 683 C C . VAL A 1 88 ? 48.563 -0.329 -34.434 1.00 90.06 88 VAL A C 1
ATOM 685 O O . VAL A 1 88 ? 48.032 -1.398 -34.730 1.00 90.06 88 VAL A O 1
ATOM 688 N N . PHE A 1 89 ? 48.796 0.604 -35.358 1.00 91.56 89 PHE A N 1
ATOM 689 C CA . PHE A 1 89 ? 48.410 0.436 -36.759 1.00 91.56 89 PHE A CA 1
ATOM 690 C C . PHE A 1 89 ? 49.110 -0.749 -37.425 1.00 91.56 89 PHE A C 1
ATOM 692 O O . PHE A 1 89 ? 48.475 -1.482 -38.182 1.00 91.56 89 PHE A O 1
ATOM 699 N N . GLN A 1 90 ? 50.385 -0.992 -37.110 1.00 89.31 90 GLN A N 1
ATOM 700 C CA . GLN A 1 90 ? 51.097 -2.169 -37.605 1.00 89.31 90 GLN A CA 1
ATOM 701 C C . GLN A 1 90 ? 50.458 -3.475 -37.106 1.00 89.31 90 GLN A C 1
ATOM 703 O O . GLN A 1 90 ? 50.291 -4.415 -37.885 1.00 89.31 90 GLN A O 1
ATOM 708 N N . SER A 1 91 ? 50.057 -3.524 -35.832 1.00 89.56 91 SER A N 1
ATOM 709 C CA . SER A 1 91 ? 49.334 -4.667 -35.258 1.00 89.56 91 SER A CA 1
ATOM 710 C C . SER A 1 91 ? 47.996 -4.902 -35.970 1.00 89.56 91 SER A C 1
ATOM 712 O O . SER A 1 91 ? 47.710 -6.014 -36.421 1.00 89.56 91 SER A O 1
ATOM 714 N N . LEU A 1 92 ? 47.218 -3.835 -36.183 1.00 89.50 92 LEU A N 1
ATOM 715 C CA . LEU A 1 92 ? 45.946 -3.895 -36.909 1.00 89.50 92 LEU A CA 1
ATOM 716 C C . LEU A 1 92 ? 46.131 -4.333 -38.370 1.00 89.50 92 LEU A C 1
ATOM 718 O O . LEU A 1 92 ? 45.334 -5.114 -38.885 1.00 89.50 92 LEU A O 1
ATOM 722 N N . SER A 1 93 ? 47.199 -3.891 -39.036 1.00 90.06 93 SER A N 1
ATOM 723 C CA . SER A 1 93 ? 47.529 -4.323 -40.398 1.00 90.06 93 SER A CA 1
ATOM 724 C C . SER A 1 93 ? 47.793 -5.826 -40.482 1.00 90.06 93 SER A C 1
ATOM 726 O O . SER A 1 93 ? 47.321 -6.485 -41.410 1.00 90.06 93 SER A O 1
ATOM 728 N N . ASN A 1 94 ? 48.523 -6.384 -39.512 1.00 88.50 94 ASN A N 1
ATOM 729 C CA . ASN A 1 94 ? 48.778 -7.822 -39.447 1.00 88.50 94 ASN A CA 1
ATOM 730 C C . ASN A 1 94 ? 47.470 -8.602 -39.235 1.00 88.50 94 ASN A C 1
ATOM 732 O O . ASN A 1 94 ? 47.232 -9.586 -39.934 1.00 88.50 94 ASN A O 1
ATOM 736 N N . ALA A 1 95 ? 46.581 -8.109 -38.366 1.00 85.81 95 ALA A N 1
ATOM 737 C CA . ALA A 1 95 ? 45.261 -8.703 -38.155 1.00 85.81 95 ALA A CA 1
ATOM 738 C C . ALA A 1 95 ? 44.407 -8.702 -39.440 1.00 85.81 95 ALA A C 1
ATOM 740 O O . ALA A 1 95 ? 43.780 -9.707 -39.775 1.00 85.81 95 ALA A O 1
ATOM 741 N N . VAL A 1 96 ? 44.430 -7.617 -40.226 1.00 87.00 96 VAL A N 1
ATOM 742 C CA . VAL A 1 96 ? 43.726 -7.561 -41.523 1.00 87.00 96 VAL A CA 1
ATOM 743 C C . VAL A 1 96 ? 44.301 -8.563 -42.529 1.00 87.00 96 VAL A C 1
ATOM 745 O O . VAL A 1 96 ? 43.545 -9.193 -43.276 1.00 87.00 96 VAL A O 1
ATOM 748 N N . LEU A 1 97 ? 45.624 -8.737 -42.562 1.00 86.25 97 LEU A N 1
ATOM 749 C CA . LEU A 1 97 ? 46.269 -9.729 -43.425 1.00 86.25 97 LEU A CA 1
ATOM 750 C C . LEU A 1 97 ? 45.874 -11.159 -43.030 1.00 86.25 97 LEU A C 1
ATOM 752 O O . LEU A 1 97 ? 45.534 -11.950 -43.910 1.00 86.25 97 LEU A O 1
ATOM 756 N N . GLU A 1 98 ? 45.828 -11.475 -41.735 1.00 84.38 98 GLU A N 1
ATOM 757 C CA . GLU A 1 98 ? 45.359 -12.773 -41.227 1.00 84.38 98 GLU A CA 1
ATOM 758 C C . GLU A 1 98 ? 43.875 -13.029 -41.526 1.00 84.38 98 GLU A C 1
ATOM 760 O O . GLU A 1 98 ? 43.493 -14.128 -41.939 1.00 84.38 98 GLU A O 1
ATOM 765 N N . MET A 1 99 ? 43.022 -12.006 -41.415 1.00 81.06 99 MET A N 1
ATOM 766 C CA . MET A 1 99 ? 41.617 -12.104 -41.828 1.00 81.06 99 MET A CA 1
ATOM 767 C C . MET A 1 99 ? 41.480 -12.402 -43.329 1.00 81.06 99 MET A C 1
ATOM 769 O O . MET A 1 99 ? 40.617 -13.178 -43.744 1.00 81.06 99 MET A O 1
ATOM 773 N N . ARG A 1 100 ? 42.345 -11.824 -44.171 1.00 82.75 100 ARG A N 1
ATOM 774 C CA . ARG A 1 100 ? 42.334 -12.091 -45.618 1.00 82.75 100 ARG A CA 1
ATOM 775 C C . ARG A 1 100 ? 42.845 -13.487 -45.960 1.00 82.75 100 ARG A C 1
ATOM 777 O O . ARG A 1 100 ? 42.269 -14.133 -46.837 1.00 82.75 100 ARG A O 1
ATOM 784 N N . THR A 1 101 ? 43.890 -13.975 -45.293 1.00 77.50 101 THR A N 1
ATOM 785 C CA . THR A 1 101 ? 44.420 -15.328 -45.537 1.00 77.50 101 THR A CA 1
ATOM 786 C C . THR A 1 101 ? 43.449 -16.407 -45.064 1.00 77.50 101 THR A C 1
ATOM 788 O O . THR A 1 101 ? 43.237 -17.383 -45.784 1.00 77.50 101 THR A O 1
ATOM 791 N N . THR A 1 102 ? 42.777 -16.206 -43.928 1.00 72.62 102 THR A N 1
ATOM 792 C CA . THR A 1 102 ? 41.722 -17.111 -43.438 1.00 72.62 102 THR A CA 1
ATOM 793 C C . THR A 1 102 ? 40.489 -17.105 -44.343 1.00 72.62 102 THR A C 1
ATOM 795 O O . THR A 1 102 ? 39.987 -18.178 -44.679 1.00 72.62 102 THR A O 1
ATOM 798 N N . GLN A 1 103 ? 40.049 -15.948 -44.851 1.00 68.44 103 GLN A N 1
ATOM 799 C CA . GLN A 1 103 ? 38.976 -15.884 -45.856 1.00 68.44 103 GLN A CA 1
ATOM 800 C C . GLN A 1 103 ? 39.363 -16.549 -47.189 1.00 68.44 103 GLN A C 1
ATOM 802 O O . GLN A 1 103 ? 38.534 -17.213 -47.816 1.00 68.44 103 GLN A O 1
ATOM 807 N N . ALA A 1 104 ? 40.619 -16.419 -47.626 1.00 63.12 104 ALA A N 1
ATOM 808 C CA . ALA A 1 104 ? 41.116 -17.081 -48.833 1.00 63.12 104 ALA A CA 1
ATOM 809 C C . ALA A 1 104 ? 41.238 -1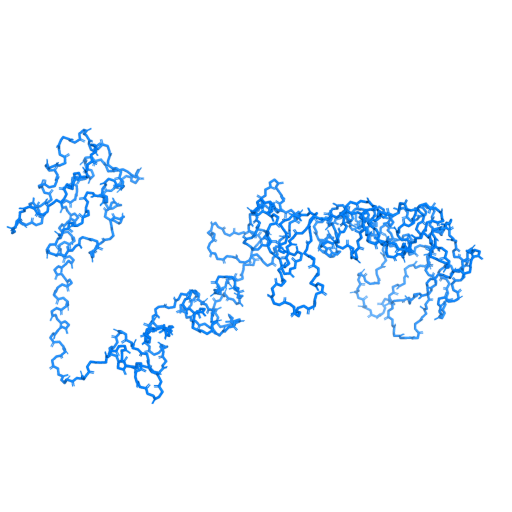8.608 -48.658 1.00 63.12 104 ALA A C 1
ATOM 811 O O . ALA A 1 104 ? 40.932 -19.359 -49.586 1.00 63.12 104 ALA A O 1
ATOM 812 N N . ALA A 1 105 ? 41.630 -19.077 -47.469 1.00 58.31 105 ALA A N 1
ATOM 813 C CA . ALA A 1 105 ? 41.663 -20.496 -47.118 1.00 58.31 105 ALA A CA 1
ATOM 814 C C . ALA A 1 105 ? 40.248 -21.091 -46.999 1.00 58.31 105 ALA A C 1
ATOM 816 O O . ALA A 1 105 ? 39.999 -22.179 -47.518 1.00 58.31 105 ALA A O 1
ATOM 817 N N . ALA A 1 106 ? 39.300 -20.348 -46.419 1.00 54.97 106 ALA A N 1
ATOM 818 C CA . ALA A 1 106 ? 37.892 -20.736 -46.347 1.00 54.97 106 ALA A CA 1
ATOM 819 C C . ALA A 1 106 ? 37.246 -20.844 -47.742 1.00 54.97 106 ALA A C 1
ATOM 821 O O . ALA A 1 106 ? 36.481 -21.773 -47.996 1.00 54.97 106 ALA A O 1
ATOM 822 N N . ARG A 1 107 ? 37.618 -19.964 -48.686 1.00 51.59 107 ARG A N 1
ATOM 823 C CA . ARG A 1 107 ? 37.161 -20.046 -50.086 1.00 51.59 107 ARG A CA 1
ATOM 824 C C . ARG A 1 107 ? 37.676 -21.281 -50.832 1.00 51.59 107 ARG A C 1
ATOM 826 O O . ARG A 1 107 ? 36.965 -21.784 -51.693 1.00 51.59 107 ARG A O 1
ATOM 833 N N . ARG A 1 108 ? 38.860 -21.809 -50.500 1.00 49.16 108 ARG A N 1
ATOM 834 C CA . ARG A 1 108 ? 39.409 -23.023 -51.144 1.00 49.16 108 ARG A CA 1
ATOM 835 C C . ARG A 1 108 ? 38.739 -24.328 -50.697 1.00 49.16 108 ARG A C 1
ATOM 837 O O . ARG A 1 108 ? 38.886 -25.332 -51.381 1.00 49.16 108 ARG A O 1
ATOM 844 N N . LEU A 1 109 ? 37.988 -24.326 -49.594 1.00 44.59 109 LEU A N 1
ATOM 845 C CA . LEU A 1 109 ? 37.258 -25.502 -49.093 1.00 44.59 109 LEU A CA 1
ATOM 846 C C . LEU A 1 109 ? 35.802 -25.593 -49.591 1.00 44.59 109 LEU A C 1
ATOM 848 O O . LEU A 1 109 ? 35.135 -26.587 -49.317 1.00 44.59 109 LEU A O 1
ATOM 852 N N . GLN A 1 110 ? 35.303 -24.597 -50.335 1.00 45.22 110 GLN A N 1
ATOM 853 C CA . GLN A 1 110 ? 33.908 -24.534 -50.806 1.00 45.22 110 GLN A CA 1
ATOM 854 C C . GLN A 1 110 ? 33.712 -24.874 -52.293 1.00 45.22 110 GLN A C 1
ATOM 856 O O . GLN A 1 110 ? 32.606 -24.739 -52.812 1.00 45.22 110 GLN A O 1
ATOM 861 N N . GLU A 1 111 ? 34.738 -25.363 -52.991 1.00 41.94 111 GLU A N 1
ATOM 862 C CA . GLU A 1 111 ? 34.615 -25.779 -54.393 1.00 41.94 111 GLU A CA 1
ATOM 863 C C . GLU A 1 111 ? 34.214 -27.261 -54.508 1.00 41.94 111 GLU A C 1
ATOM 865 O O . GLU A 1 111 ? 34.935 -28.100 -55.036 1.00 41.94 111 GLU A O 1
ATOM 870 N N . SER A 1 112 ? 33.033 -27.612 -53.987 1.00 43.38 112 SER A N 1
ATOM 871 C CA . SER A 1 112 ? 32.272 -28.748 -54.518 1.00 43.38 112 SER A CA 1
ATOM 872 C C . SER A 1 112 ? 30.771 -28.609 -54.233 1.00 43.38 112 SER A C 1
ATOM 874 O O . SER A 1 112 ? 30.332 -28.525 -53.091 1.00 43.38 112 SER A O 1
ATOM 876 N N . VAL A 1 113 ? 30.000 -28.667 -55.325 1.00 46.62 113 VAL A N 1
ATOM 877 C CA . VAL A 1 113 ? 28.531 -28.761 -55.441 1.00 46.62 113 VAL A CA 1
ATOM 878 C C . VAL A 1 113 ? 27.748 -27.430 -55.345 1.00 46.62 113 VAL A C 1
ATOM 880 O O . VAL A 1 113 ? 27.723 -26.793 -54.294 1.00 46.62 113 VAL A O 1
ATOM 883 N N . PRO A 1 114 ? 27.018 -27.020 -56.407 1.00 46.28 114 PRO A N 1
ATOM 884 C CA . PRO A 1 114 ? 26.153 -25.845 -56.367 1.00 46.28 114 PRO A CA 1
ATOM 885 C C . PRO A 1 114 ? 24.887 -26.165 -55.560 1.00 46.28 114 PRO A C 1
ATOM 887 O O . PRO A 1 114 ? 23.921 -26.716 -56.087 1.00 46.28 114 PRO A O 1
ATOM 890 N N . LYS A 1 115 ? 24.868 -25.825 -54.268 1.00 50.19 115 LYS A N 1
ATOM 891 C CA . LYS A 1 115 ? 23.606 -25.683 -53.532 1.00 50.19 115 LYS A CA 1
ATOM 892 C C . LYS A 1 115 ? 23.002 -24.334 -53.908 1.00 50.19 115 LYS A C 1
ATOM 894 O O . LYS A 1 115 ? 23.663 -23.306 -53.785 1.00 50.19 115 LYS A O 1
ATOM 899 N N . GLN A 1 116 ? 21.760 -24.345 -54.391 1.00 57.47 116 GLN A N 1
ATOM 900 C CA . GLN A 1 116 ? 20.942 -23.138 -54.509 1.00 57.47 116 GLN A CA 1
ATOM 901 C C . GLN A 1 116 ? 21.031 -22.371 -53.186 1.00 57.47 116 GLN A C 1
ATOM 903 O O . GLN A 1 116 ? 20.662 -22.912 -52.146 1.00 57.47 116 GLN A O 1
ATOM 908 N N . GLN A 1 117 ? 21.578 -21.156 -53.220 1.00 65.38 117 GLN A N 1
ATOM 909 C CA . GLN A 1 117 ? 21.695 -20.320 -52.030 1.00 65.38 117 GLN A CA 1
ATOM 910 C C . GLN A 1 117 ? 20.284 -20.006 -51.533 1.00 65.38 117 GLN A C 1
ATOM 912 O O . GLN A 1 117 ? 19.498 -19.381 -52.246 1.00 65.38 117 GLN A O 1
ATOM 917 N N . ALA A 1 118 ? 19.943 -20.488 -50.338 1.00 79.94 118 ALA A N 1
ATOM 918 C CA . ALA A 1 118 ? 18.716 -20.081 -49.681 1.00 79.94 118 ALA A CA 1
ATOM 919 C C . ALA A 1 118 ? 18.830 -18.592 -49.323 1.00 79.94 118 ALA A C 1
ATOM 921 O O . ALA A 1 118 ? 19.881 -18.139 -48.874 1.00 79.94 118 ALA A O 1
ATOM 922 N N . THR A 1 119 ? 17.761 -17.830 -49.534 1.00 87.62 119 THR A N 1
ATOM 923 C CA . THR A 1 119 ? 17.639 -16.440 -49.074 1.00 87.62 119 THR A CA 1
ATOM 924 C C . THR A 1 119 ? 16.430 -16.322 -48.141 1.00 87.62 119 THR A C 1
ATOM 926 O O . THR A 1 119 ? 15.555 -17.199 -48.180 1.00 87.62 119 THR A O 1
ATOM 929 N N . PRO A 1 120 ? 16.333 -15.264 -47.314 1.00 86.75 120 PRO A N 1
ATOM 930 C CA . PRO A 1 120 ? 15.162 -15.017 -46.469 1.00 86.75 120 PRO A CA 1
ATOM 931 C C . PRO A 1 120 ? 13.834 -15.081 -47.231 1.00 86.75 120 PRO A C 1
ATOM 933 O O . PRO A 1 120 ? 12.874 -15.681 -46.751 1.00 86.75 120 PRO A O 1
ATOM 936 N N . GLU A 1 121 ? 13.789 -14.555 -48.456 1.00 87.62 121 GLU A N 1
ATOM 937 C CA . GLU A 1 121 ? 12.597 -14.561 -49.309 1.00 87.62 121 GLU A CA 1
ATOM 938 C C . GLU A 1 121 ? 12.214 -15.982 -49.736 1.00 87.62 121 GLU A C 1
ATOM 940 O O . GLU A 1 121 ? 11.037 -16.346 -49.708 1.00 87.62 121 GLU A O 1
ATOM 945 N N . VAL A 1 122 ? 13.208 -16.808 -50.084 1.00 89.25 122 VAL A N 1
ATOM 946 C CA . VAL A 1 122 ? 13.000 -18.215 -50.458 1.00 89.25 122 VAL A CA 1
ATOM 947 C C . VAL A 1 122 ? 12.498 -19.027 -49.265 1.00 89.25 122 VAL A C 1
ATOM 949 O O . VAL A 1 122 ? 11.612 -19.862 -49.437 1.00 89.25 122 VAL A O 1
ATOM 952 N N . CYS A 1 123 ? 13.021 -18.787 -48.059 1.00 89.06 123 CYS A N 1
ATOM 953 C CA . CYS A 1 123 ? 12.566 -19.478 -46.850 1.00 89.06 123 CYS A CA 1
ATOM 954 C C . CYS A 1 123 ? 11.155 -19.037 -46.429 1.00 89.06 123 CYS A C 1
ATOM 956 O O . CYS A 1 123 ? 10.326 -19.881 -46.083 1.00 89.06 123 CYS A O 1
ATOM 958 N N . ASN A 1 124 ? 10.853 -17.741 -46.546 1.00 88.81 124 ASN A N 1
ATOM 959 C CA . ASN A 1 124 ? 9.533 -17.183 -46.258 1.00 88.81 124 ASN A CA 1
ATOM 960 C C . ASN A 1 124 ? 8.440 -17.738 -47.189 1.00 88.81 124 ASN A C 1
ATOM 962 O O . ASN A 1 124 ? 7.310 -17.952 -46.762 1.00 88.81 124 ASN A O 1
ATOM 966 N N . ALA A 1 125 ? 8.780 -17.992 -48.458 1.00 88.75 125 ALA A N 1
ATOM 967 C CA . ALA A 1 125 ? 7.848 -18.504 -49.463 1.00 88.75 125 ALA A CA 1
ATOM 968 C C . ALA A 1 125 ? 7.536 -20.011 -49.334 1.00 88.75 125 ALA A C 1
ATOM 970 O O . ALA A 1 125 ? 6.653 -20.514 -50.034 1.00 88.75 125 ALA A O 1
ATOM 971 N N . ARG A 1 126 ? 8.247 -20.757 -48.476 1.00 88.75 126 ARG A N 1
ATOM 972 C CA . ARG A 1 126 ? 7.993 -22.191 -48.249 1.00 88.75 126 ARG A CA 1
ATOM 973 C C . ARG A 1 126 ? 6.773 -22.408 -47.352 1.00 88.75 126 ARG A C 1
ATOM 975 O O . ARG A 1 126 ? 6.443 -21.569 -46.521 1.00 88.75 126 ARG A O 1
ATOM 982 N N . ASN A 1 127 ? 6.104 -23.550 -47.522 1.00 85.19 127 ASN A N 1
ATOM 983 C CA . ASN A 1 127 ? 4.951 -23.941 -46.712 1.00 85.19 127 ASN A CA 1
ATOM 984 C C . ASN A 1 127 ? 5.162 -25.357 -46.139 1.00 85.19 127 ASN A C 1
ATOM 986 O O . ASN A 1 127 ? 5.238 -26.304 -46.927 1.00 85.19 127 ASN A O 1
ATOM 990 N N . PRO A 1 128 ? 5.264 -25.530 -44.809 1.00 86.19 128 PRO A N 1
ATOM 991 C CA . PRO A 1 128 ? 5.181 -24.498 -43.765 1.00 86.19 128 PRO A CA 1
ATOM 992 C C . PRO A 1 128 ? 6.320 -23.462 -43.831 1.00 86.19 128 PRO A C 1
ATOM 994 O O . PRO A 1 128 ? 7.380 -23.741 -44.392 1.00 86.19 128 PRO A O 1
ATOM 997 N N . ARG A 1 129 ? 6.066 -22.259 -43.288 1.00 86.62 129 ARG A N 1
ATOM 998 C CA . ARG A 1 129 ? 7.005 -21.122 -43.296 1.00 86.62 129 ARG A CA 1
ATOM 999 C C . ARG A 1 129 ? 8.324 -21.519 -42.632 1.00 86.62 129 ARG A C 1
ATOM 1001 O O . ARG A 1 129 ? 8.309 -22.079 -41.538 1.00 86.62 129 ARG A O 1
ATOM 1008 N N . GLN A 1 130 ? 9.443 -21.218 -43.287 1.00 92.81 130 GLN A N 1
ATOM 1009 C CA . GLN A 1 130 ? 10.792 -21.483 -42.782 1.00 92.81 130 GLN A CA 1
ATOM 1010 C C . GLN A 1 130 ? 11.553 -20.171 -42.559 1.00 92.81 130 GLN A C 1
ATOM 1012 O O . GLN A 1 130 ? 11.249 -19.148 -43.172 1.00 92.81 130 GLN A O 1
ATOM 1017 N N . TYR A 1 131 ? 12.568 -20.219 -41.703 1.00 92.38 131 TYR A N 1
ATOM 1018 C CA . TYR A 1 131 ? 13.429 -19.097 -41.348 1.00 92.38 131 TYR A CA 1
ATOM 1019 C C . TYR A 1 131 ? 14.826 -19.296 -41.922 1.00 92.38 131 TYR A C 1
ATOM 1021 O O . TYR A 1 131 ? 15.372 -20.400 -41.903 1.00 92.38 131 TYR A O 1
ATOM 1029 N N . PHE A 1 132 ? 15.412 -18.226 -42.442 1.00 93.56 132 PHE A N 1
ATOM 1030 C CA . PHE A 1 132 ? 16.764 -18.257 -42.974 1.00 93.56 132 PHE A CA 1
ATOM 1031 C C . PHE A 1 132 ? 17.793 -18.242 -41.844 1.00 93.56 132 PHE A C 1
ATOM 1033 O O . PHE A 1 132 ? 17.838 -17.310 -41.036 1.00 93.56 132 PHE A O 1
ATOM 1040 N N . CYS A 1 133 ? 18.647 -19.263 -41.820 1.00 91.56 133 CYS A N 1
ATOM 1041 C CA . CYS A 1 133 ? 19.780 -19.338 -40.920 1.00 91.56 133 CYS A CA 1
ATOM 1042 C C . CYS A 1 133 ? 21.030 -18.796 -41.616 1.00 91.56 133 CYS A C 1
ATOM 1044 O O . CYS A 1 133 ? 21.586 -19.417 -42.519 1.00 91.56 133 CYS A O 1
ATOM 1046 N N . SER A 1 134 ? 21.517 -17.634 -41.176 1.00 87.88 134 SER A N 1
ATOM 1047 C CA . SER A 1 134 ? 22.699 -17.016 -41.792 1.00 87.88 134 SER A CA 1
ATOM 1048 C C . SER A 1 134 ? 23.999 -17.791 -41.544 1.00 87.88 134 SER A C 1
ATOM 1050 O O . SER A 1 134 ? 25.019 -17.451 -42.132 1.00 87.88 134 SER A O 1
ATOM 1052 N N . PHE A 1 135 ? 23.998 -18.753 -40.615 1.00 85.06 135 PHE A N 1
ATOM 1053 C CA . PHE A 1 135 ? 25.192 -19.502 -40.229 1.00 85.06 135 PHE A CA 1
ATOM 1054 C C . PHE A 1 135 ? 25.539 -20.595 -41.246 1.00 85.06 135 PHE A C 1
ATOM 1056 O O . PHE A 1 135 ? 26.689 -20.701 -41.662 1.00 85.06 135 PHE A O 1
ATOM 1063 N N . ASP A 1 136 ? 24.547 -21.373 -41.683 1.00 86.00 136 ASP A N 1
ATOM 1064 C CA . ASP A 1 136 ? 24.711 -22.439 -42.679 1.00 86.00 136 ASP A CA 1
ATOM 1065 C C . ASP A 1 136 ? 24.076 -22.108 -44.042 1.00 86.00 136 ASP A C 1
ATOM 1067 O O . ASP A 1 136 ? 24.154 -22.917 -44.968 1.00 86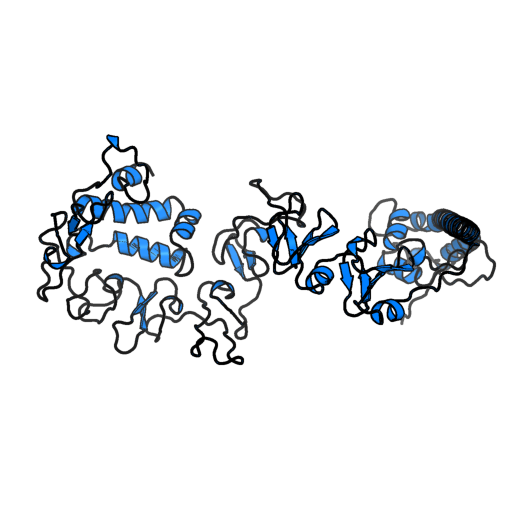.00 136 ASP A O 1
ATOM 1071 N N . ALA A 1 137 ? 23.511 -20.901 -44.171 1.00 88.50 137 ALA A N 1
ATOM 1072 C CA . ALA A 1 137 ? 22.837 -20.387 -45.361 1.00 88.50 137 ALA A CA 1
ATOM 1073 C C . ALA A 1 137 ? 21.714 -21.315 -45.859 1.00 88.50 137 ALA A C 1
ATOM 1075 O O . ALA A 1 137 ? 21.571 -21.545 -47.063 1.00 88.50 137 ALA A O 1
ATOM 1076 N N . ASP A 1 138 ? 20.922 -21.846 -44.924 1.00 92.25 138 ASP A N 1
ATOM 1077 C CA . ASP A 1 138 ? 19.846 -22.804 -45.181 1.00 92.25 138 ASP A CA 1
ATOM 1078 C C . ASP A 1 138 ? 18.523 -22.391 -44.503 1.00 92.25 138 ASP A C 1
ATOM 1080 O O . ASP A 1 138 ? 18.494 -21.579 -43.574 1.00 92.25 138 ASP A O 1
ATOM 1084 N N . CYS A 1 139 ? 17.404 -22.944 -44.975 1.00 91.69 139 CYS A N 1
ATOM 1085 C CA . CYS A 1 139 ? 16.081 -22.696 -44.402 1.00 91.69 139 CYS A CA 1
ATOM 1086 C C . CYS A 1 139 ? 15.780 -23.693 -43.275 1.00 91.69 139 CYS A C 1
ATOM 1088 O O . CYS A 1 139 ? 15.777 -24.905 -43.496 1.00 91.69 139 CYS A O 1
ATOM 1090 N N . LYS A 1 140 ? 15.462 -23.198 -42.076 1.00 91.81 140 LYS A N 1
ATOM 1091 C CA . LYS A 1 140 ? 15.110 -24.013 -40.904 1.00 91.81 140 LYS A CA 1
ATOM 1092 C C . LYS A 1 140 ? 13.654 -23.812 -40.505 1.00 91.81 140 LYS A C 1
ATOM 1094 O O . LYS A 1 140 ? 13.105 -22.723 -40.620 1.00 91.81 140 LYS A O 1
ATOM 1099 N N . MET A 1 141 ? 13.026 -24.876 -40.018 1.00 89.25 141 MET A N 1
ATOM 1100 C CA . MET A 1 141 ? 11.685 -24.809 -39.421 1.00 89.25 141 MET A CA 1
ATOM 1101 C C . MET A 1 141 ? 11.706 -24.150 -38.037 1.00 89.25 141 MET A C 1
ATOM 1103 O O . MET A 1 141 ? 10.750 -23.481 -37.663 1.00 89.25 141 MET A O 1
ATOM 1107 N N . ASP A 1 142 ? 12.802 -24.338 -37.304 1.00 88.88 142 ASP A N 1
ATOM 1108 C CA . ASP A 1 142 ? 13.019 -23.822 -35.958 1.00 88.88 142 ASP A CA 1
ATOM 1109 C C . ASP A 1 142 ? 14.418 -23.195 -35.891 1.00 88.88 142 ASP A C 1
ATOM 1111 O O . ASP A 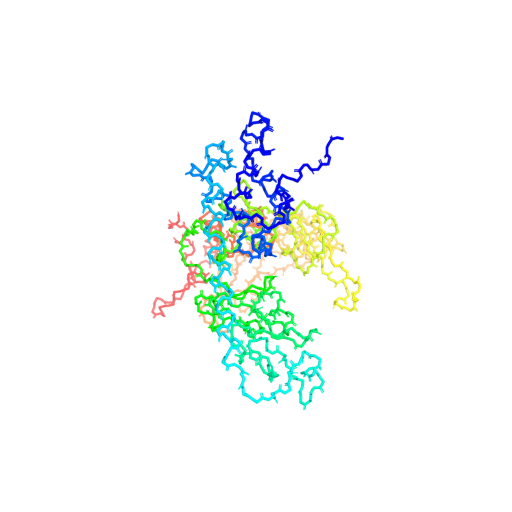1 142 ? 15.416 -23.843 -36.231 1.00 88.88 142 ASP A O 1
ATOM 1115 N N . CYS A 1 143 ? 14.492 -21.932 -35.468 1.00 88.81 143 CYS A N 1
ATOM 1116 C CA . CYS A 1 143 ? 15.756 -21.216 -35.329 1.00 88.81 143 CYS A CA 1
ATOM 1117 C C . CYS A 1 143 ? 16.641 -21.780 -34.215 1.00 88.81 143 CYS A C 1
ATOM 1119 O O . CYS A 1 143 ? 17.849 -21.570 -34.257 1.00 88.81 143 CYS A O 1
ATOM 1121 N N . LYS A 1 144 ? 16.114 -22.617 -33.311 1.00 86.12 144 LYS A N 1
ATOM 1122 C CA . LYS A 1 144 ? 16.931 -23.386 -32.354 1.00 86.12 144 LYS A CA 1
ATOM 1123 C C . LYS A 1 144 ? 17.973 -24.283 -33.033 1.00 86.12 144 LYS A C 1
ATOM 1125 O O . LYS A 1 144 ? 19.000 -24.589 -32.438 1.00 86.12 144 LYS A O 1
ATOM 1130 N N . ALA A 1 145 ? 17.758 -24.669 -34.295 1.00 86.06 145 ALA A N 1
ATOM 1131 C CA . ALA A 1 145 ? 18.740 -25.412 -35.088 1.00 86.06 145 ALA A CA 1
ATOM 1132 C C . ALA A 1 145 ? 19.848 -24.526 -35.706 1.00 86.06 145 ALA A C 1
ATOM 1134 O O . ALA A 1 145 ? 20.780 -25.055 -36.308 1.00 86.06 145 ALA A O 1
ATOM 1135 N N . CYS A 1 146 ? 19.763 -23.196 -35.572 1.00 86.00 146 CYS A N 1
ATOM 1136 C CA . CYS A 1 146 ? 20.685 -22.206 -36.145 1.00 86.00 146 CYS A CA 1
ATOM 1137 C C . CYS A 1 146 ? 21.809 -21.784 -35.166 1.00 86.00 146 CYS A C 1
ATOM 1139 O O . CYS A 1 146 ? 22.359 -20.682 -35.247 1.00 86.00 146 CYS A O 1
ATOM 1141 N N . GLY A 1 147 ? 22.166 -22.657 -34.217 1.00 83.19 147 GLY A N 1
ATOM 1142 C CA . GLY A 1 147 ? 23.206 -22.390 -33.221 1.00 83.19 147 GLY A CA 1
ATOM 1143 C C . GLY A 1 147 ? 22.801 -21.289 -32.236 1.00 83.19 147 GLY A C 1
ATOM 1144 O O . GLY A 1 147 ? 21.730 -21.352 -31.644 1.00 83.19 147 GLY A O 1
ATOM 1145 N N . TRP A 1 148 ? 23.653 -20.274 -32.064 1.00 76.12 148 TRP A N 1
ATOM 1146 C CA . TRP A 1 148 ? 23.429 -19.163 -31.124 1.00 76.12 148 TRP A CA 1
ATOM 1147 C C . TRP A 1 148 ? 22.340 -18.169 -31.573 1.00 76.12 148 TRP A C 1
ATOM 1149 O O . TRP A 1 148 ? 21.920 -17.316 -30.796 1.00 76.12 148 TRP A O 1
ATOM 1159 N N . LYS A 1 149 ? 21.852 -18.270 -32.818 1.00 82.38 149 LYS A N 1
ATOM 1160 C CA . LYS A 1 149 ? 20.727 -17.474 -33.331 1.00 82.38 149 LYS A CA 1
ATOM 1161 C C . LYS A 1 149 ? 19.410 -18.229 -33.169 1.00 82.38 149 LYS A C 1
ATOM 1163 O O . LYS A 1 149 ? 18.810 -18.649 -34.155 1.00 82.38 149 LYS A O 1
ATOM 1168 N N . SER A 1 150 ? 19.004 -18.458 -31.923 1.00 83.81 150 SER A N 1
ATOM 1169 C CA . SER A 1 150 ? 17.877 -19.340 -31.598 1.00 83.81 150 SER A CA 1
ATOM 1170 C C . SER A 1 150 ? 16.497 -18.670 -31.661 1.00 83.81 150 SER A C 1
ATOM 1172 O O . SER A 1 150 ? 15.492 -19.379 -31.632 1.00 83.81 150 SER A O 1
ATOM 1174 N N . ALA A 1 151 ? 16.426 -17.342 -31.812 1.00 87.75 151 ALA A N 1
ATOM 1175 C CA . ALA A 1 151 ? 15.170 -16.592 -31.877 1.00 87.75 151 ALA A CA 1
ATOM 1176 C C . ALA A 1 151 ? 14.722 -16.309 -33.318 1.00 87.75 151 ALA A C 1
ATOM 1178 O O . ALA A 1 151 ? 15.550 -16.197 -34.231 1.00 87.75 151 ALA A O 1
ATOM 1179 N N . THR A 1 152 ? 13.409 -16.166 -33.528 1.00 89.44 152 THR A N 1
ATOM 1180 C CA . THR A 1 152 ? 12.851 -15.857 -34.850 1.00 89.44 152 THR A CA 1
ATOM 1181 C C . THR A 1 152 ? 12.506 -14.376 -34.982 1.00 89.44 152 THR A C 1
ATOM 1183 O O . THR A 1 152 ? 11.765 -13.810 -34.183 1.00 89.44 152 THR A O 1
ATOM 1186 N N . ASP A 1 153 ? 12.982 -13.746 -36.054 1.00 87.69 153 ASP A N 1
ATOM 1187 C CA . ASP A 1 153 ? 12.418 -12.488 -36.526 1.00 87.69 153 ASP A CA 1
ATOM 1188 C C . ASP A 1 153 ? 11.316 -12.801 -37.544 1.00 87.69 153 ASP A C 1
ATOM 1190 O O . ASP A 1 153 ? 11.567 -13.120 -38.714 1.00 87.69 153 ASP A O 1
ATOM 1194 N N . ARG A 1 154 ? 10.063 -12.734 -37.087 1.00 83.31 154 ARG A N 1
ATOM 1195 C CA . ARG A 1 154 ? 8.888 -13.036 -37.916 1.00 83.31 154 ARG A CA 1
ATOM 1196 C C . ARG A 1 154 ? 8.634 -12.004 -39.010 1.00 83.31 154 ARG A C 1
ATOM 1198 O O . ARG A 1 154 ? 7.940 -12.337 -39.974 1.00 83.31 154 ARG A O 1
ATOM 1205 N N . ALA A 1 155 ? 9.150 -10.782 -38.886 1.00 83.75 155 ALA A N 1
ATOM 1206 C CA . ALA A 1 155 ? 8.974 -9.759 -39.910 1.00 83.75 155 ALA A CA 1
ATOM 1207 C C . ALA A 1 155 ? 9.840 -10.079 -41.134 1.00 83.75 155 ALA A C 1
ATOM 1209 O O . ALA A 1 155 ? 9.357 -10.019 -42.264 1.00 83.75 155 ALA A O 1
ATOM 1210 N N . PHE A 1 156 ? 11.080 -10.517 -40.904 1.00 86.62 156 PHE A N 1
ATOM 1211 C CA . PHE A 1 156 ? 12.045 -10.772 -41.977 1.00 86.62 156 PHE A CA 1
ATOM 1212 C C . PHE A 1 156 ? 12.239 -12.256 -42.313 1.00 86.62 156 PHE A C 1
ATOM 1214 O O . PHE A 1 156 ? 12.853 -12.581 -43.324 1.00 86.62 156 PHE A O 1
ATOM 1221 N N . SER A 1 157 ? 11.650 -13.174 -41.541 1.00 89.19 157 SER A N 1
ATOM 1222 C CA . SER A 1 157 ? 11.832 -14.632 -41.688 1.00 89.19 157 SER A CA 1
ATOM 1223 C C . SER A 1 157 ? 13.295 -15.055 -41.522 1.00 89.19 157 SER A C 1
ATOM 1225 O O . SER A 1 157 ? 13.801 -15.892 -42.272 1.00 89.19 157 SER A O 1
ATOM 1227 N N . VAL A 1 158 ? 13.992 -14.467 -40.549 1.00 91.50 158 VAL A N 1
ATOM 1228 C CA . VAL A 1 158 ? 15.423 -14.702 -40.299 1.00 91.50 158 VAL A CA 1
ATOM 1229 C C . VAL A 1 158 ? 15.630 -15.173 -38.864 1.00 91.50 158 VAL A C 1
ATOM 1231 O O . VAL A 1 158 ? 14.945 -14.716 -37.951 1.00 91.50 158 VAL A O 1
ATOM 1234 N N . CYS A 1 159 ? 16.583 -16.080 -38.666 1.00 92.25 159 CYS A N 1
ATOM 1235 C CA . CYS A 1 159 ? 17.058 -16.445 -37.336 1.00 92.25 159 CYS A CA 1
ATOM 1236 C C . CYS A 1 159 ? 18.024 -15.382 -36.809 1.00 92.25 159 CYS A C 1
ATOM 1238 O O . CYS A 1 159 ? 19.017 -15.050 -37.468 1.00 92.25 159 CYS A O 1
ATOM 1240 N N . VAL A 1 160 ? 17.747 -14.856 -35.620 1.00 92.88 160 VAL A N 1
ATOM 1241 C CA . VAL A 1 160 ? 18.487 -13.754 -34.993 1.00 92.88 160 VAL A CA 1
ATOM 1242 C C . VAL A 1 160 ? 18.957 -14.135 -33.591 1.00 92.88 160 VAL A C 1
ATOM 1244 O O . VAL A 1 160 ? 18.541 -15.148 -33.027 1.00 92.88 160 VAL A O 1
ATOM 1247 N N . GLN A 1 161 ? 19.875 -13.338 -33.043 1.00 90.50 161 GLN A N 1
ATOM 1248 C CA . GLN A 1 161 ? 20.306 -13.505 -31.660 1.00 90.50 161 GLN A CA 1
ATOM 1249 C C . GLN A 1 161 ? 19.136 -13.192 -30.719 1.00 90.50 161 GLN A C 1
ATOM 1251 O O . GLN A 1 161 ? 18.481 -12.165 -30.915 1.00 90.50 161 GLN A O 1
ATOM 1256 N N . PRO A 1 162 ? 18.872 -14.037 -29.716 1.00 91.44 162 PRO A N 1
ATOM 1257 C CA . PRO A 1 162 ? 17.881 -13.737 -28.694 1.00 91.44 162 PRO A CA 1
ATOM 1258 C C . PRO A 1 162 ? 18.244 -12.460 -27.932 1.00 91.44 162 PRO A C 1
ATOM 1260 O O . PRO A 1 162 ? 19.377 -12.273 -27.497 1.00 91.44 162 PRO A O 1
AT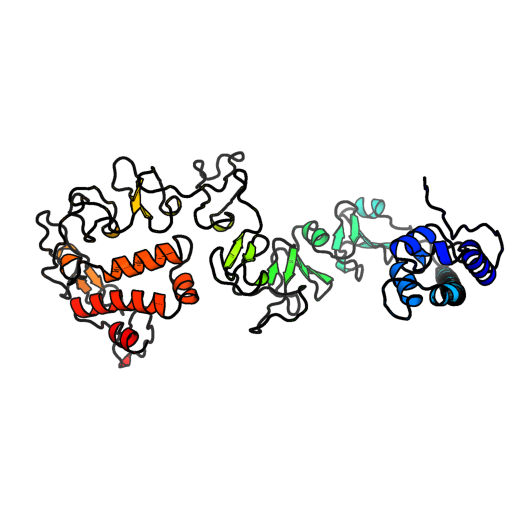OM 1263 N N . SER A 1 163 ? 17.260 -11.584 -27.783 1.00 91.25 163 SER A N 1
ATOM 1264 C CA . SER A 1 163 ? 17.271 -10.434 -26.880 1.00 91.25 163 SER A CA 1
ATOM 1265 C C . SER A 1 163 ? 15.884 -10.329 -26.242 1.00 91.25 163 SER A C 1
ATOM 1267 O O . SER A 1 163 ? 14.942 -10.945 -26.755 1.00 91.25 163 SER A O 1
ATOM 1269 N N . PRO A 1 164 ? 15.709 -9.550 -25.165 1.00 89.38 164 PRO A N 1
ATOM 1270 C CA . PRO A 1 164 ? 14.396 -9.398 -24.548 1.00 89.38 164 PRO A CA 1
ATOM 1271 C C . PRO A 1 164 ? 13.321 -8.890 -25.521 1.00 89.38 164 PRO A C 1
ATOM 1273 O O . PRO A 1 164 ? 12.215 -9.428 -25.570 1.00 89.38 164 PRO A O 1
ATOM 1276 N N . GLU A 1 165 ? 13.658 -7.919 -26.372 1.00 88.88 165 GLU A N 1
ATOM 1277 C CA . GLU A 1 165 ? 12.744 -7.360 -27.374 1.00 88.88 165 GLU A CA 1
ATOM 1278 C C . GLU A 1 165 ? 12.391 -8.386 -28.456 1.00 88.88 165 GLU A C 1
ATOM 1280 O O . GLU A 1 165 ? 11.231 -8.503 -28.856 1.00 88.88 165 GLU A O 1
ATOM 1285 N N . VAL A 1 166 ? 13.388 -9.148 -28.915 1.00 91.19 166 VAL A N 1
ATOM 1286 C CA . VAL A 1 166 ? 13.217 -10.172 -29.951 1.00 91.19 166 VAL A CA 1
ATOM 1287 C C . VAL A 1 166 ? 12.379 -11.340 -29.429 1.00 91.19 166 VAL A C 1
ATOM 1289 O O . VAL A 1 166 ? 11.447 -11.767 -30.108 1.00 91.19 166 VAL A O 1
ATOM 1292 N N . CYS A 1 167 ? 12.657 -11.835 -28.220 1.00 91.38 167 CYS A N 1
ATOM 1293 C CA . CYS A 1 167 ? 11.878 -12.913 -27.608 1.00 91.38 167 CYS A CA 1
ATOM 1294 C C . CYS A 1 167 ? 10.423 -12.485 -27.382 1.00 91.38 167 CYS A C 1
ATOM 1296 O O . CYS A 1 167 ? 9.497 -13.234 -27.697 1.00 91.38 167 CYS A O 1
ATOM 1298 N N . HIS A 1 168 ? 10.197 -11.253 -26.923 1.00 90.06 168 HIS A N 1
ATOM 1299 C CA . HIS A 1 168 ? 8.841 -10.744 -26.759 1.00 90.06 168 HIS A CA 1
ATOM 1300 C C . HIS A 1 168 ? 8.089 -10.647 -28.094 1.00 90.06 168 HIS A C 1
ATOM 1302 O O . HIS A 1 168 ? 6.933 -11.068 -28.193 1.00 90.06 168 HIS A O 1
ATOM 1308 N N . ALA A 1 169 ? 8.751 -10.149 -29.144 1.00 86.25 169 ALA A N 1
ATOM 1309 C CA . ALA A 1 169 ? 8.186 -10.115 -30.490 1.00 86.25 169 ALA A CA 1
ATOM 1310 C C . ALA A 1 169 ? 7.897 -11.528 -31.038 1.00 86.25 169 ALA A C 1
ATOM 1312 O O . ALA A 1 169 ? 6.928 -11.725 -31.780 1.00 86.25 169 ALA A O 1
ATOM 1313 N N . ASP A 1 170 ? 8.675 -12.532 -30.626 1.00 84.75 170 ASP A N 1
ATOM 1314 C CA . ASP A 1 170 ? 8.477 -13.940 -30.966 1.00 84.75 170 ASP A CA 1
ATOM 1315 C C . ASP A 1 170 ? 7.399 -14.625 -30.103 1.00 84.75 170 ASP A C 1
ATOM 1317 O O . ASP A 1 170 ? 7.603 -15.656 -29.463 1.00 84.75 170 ASP A O 1
ATOM 1321 N N . GLY A 1 171 ? 6.188 -14.066 -30.110 1.00 85.19 171 GLY A N 1
ATOM 1322 C CA . GLY A 1 171 ? 5.026 -14.683 -29.464 1.00 85.19 171 GLY A CA 1
ATOM 1323 C C . GLY A 1 171 ? 4.977 -14.521 -27.944 1.00 85.19 171 GLY A C 1
ATOM 1324 O O . GLY A 1 171 ? 4.413 -15.382 -27.273 1.00 85.19 171 GLY A O 1
ATOM 1325 N N . GLY A 1 172 ? 5.531 -13.429 -27.412 1.00 87.69 172 GLY A N 1
ATOM 1326 C CA . GLY A 1 172 ? 5.474 -13.086 -25.990 1.00 87.69 172 GLY A CA 1
ATOM 1327 C C . GLY A 1 172 ? 6.426 -13.896 -25.114 1.00 87.69 172 GLY A C 1
ATOM 1328 O O . GLY A 1 172 ? 6.195 -13.998 -23.911 1.00 87.69 172 GLY A O 1
ATOM 1329 N N . GLN A 1 173 ? 7.453 -14.505 -25.708 1.00 93.06 173 GLN A N 1
ATOM 1330 C CA . GLN A 1 173 ? 8.461 -15.276 -24.986 1.00 93.06 173 GLN A CA 1
ATOM 1331 C C . GLN A 1 173 ? 9.324 -14.370 -24.099 1.00 93.06 173 GLN A C 1
ATOM 1333 O O . GLN A 1 173 ? 9.355 -13.149 -24.264 1.00 93.06 173 GLN A O 1
ATOM 1338 N N . VAL A 1 174 ? 10.028 -14.983 -23.151 1.00 91.81 174 VAL A N 1
ATOM 1339 C CA . VAL A 1 174 ? 10.911 -14.293 -22.202 1.00 91.81 174 VAL A CA 1
ATOM 1340 C C . VAL A 1 174 ? 12.360 -14.682 -22.469 1.00 91.81 174 VAL A C 1
ATOM 1342 O O . VAL A 1 174 ? 12.658 -15.843 -22.734 1.00 91.81 174 VAL A O 1
ATOM 1345 N N . PHE A 1 175 ? 13.270 -13.716 -22.448 1.00 94.00 175 PHE A N 1
ATOM 1346 C CA . PHE A 1 175 ? 14.693 -13.954 -22.666 1.00 94.00 175 PHE A CA 1
ATOM 1347 C C . PHE A 1 175 ? 15.356 -14.487 -21.395 1.00 94.00 175 PHE A C 1
ATOM 1349 O O . PHE A 1 175 ? 15.175 -13.917 -20.325 1.00 94.00 175 PHE A O 1
ATOM 1356 N N . CYS A 1 176 ? 16.153 -15.546 -21.498 1.00 92.75 176 CYS A N 1
ATOM 1357 C CA . CYS A 1 176 ? 16.958 -16.061 -20.400 1.00 92.75 176 CYS A CA 1
ATOM 1358 C C . CYS A 1 176 ? 18.434 -15.672 -20.587 1.00 92.75 176 CYS A C 1
ATOM 1360 O O . CYS A 1 176 ? 19.113 -16.240 -21.440 1.00 92.75 176 CYS A O 1
ATOM 1362 N N . PRO A 1 177 ? 18.980 -14.761 -19.758 1.00 88.81 177 PRO A N 1
ATOM 1363 C CA . PRO A 1 177 ? 20.385 -14.360 -19.862 1.00 88.81 177 PRO A CA 1
ATOM 1364 C C . PRO A 1 177 ? 21.391 -15.460 -19.497 1.00 88.81 177 PRO A C 1
ATOM 1366 O O . PRO A 1 177 ? 22.581 -15.295 -19.733 1.00 88.81 177 PRO A O 1
ATOM 1369 N N . SER A 1 178 ? 20.952 -16.539 -18.839 1.00 87.06 178 SER A N 1
ATOM 1370 C CA . SER A 1 178 ? 21.853 -17.620 -18.414 1.00 87.06 178 SER A CA 1
ATOM 1371 C C . SER A 1 178 ? 22.178 -18.605 -19.538 1.00 87.06 178 SER A C 1
ATOM 1373 O O . SER A 1 178 ? 23.243 -19.214 -19.507 1.00 87.06 178 SER A O 1
ATOM 1375 N N . ASP A 1 179 ? 21.272 -18.791 -20.501 1.00 89.25 179 ASP A N 1
ATOM 1376 C CA . ASP A 1 179 ? 21.454 -19.714 -21.629 1.00 89.25 179 ASP A CA 1
ATOM 1377 C C . ASP A 1 179 ? 21.384 -19.033 -23.006 1.00 89.25 179 ASP A C 1
ATOM 1379 O O . ASP A 1 179 ? 21.562 -19.707 -24.023 1.00 89.25 179 ASP A O 1
ATOM 1383 N N . ASP A 1 180 ? 21.159 -17.715 -23.030 1.00 90.38 180 ASP A N 1
ATOM 1384 C CA . ASP A 1 180 ? 20.938 -16.900 -24.222 1.00 90.38 180 ASP A CA 1
ATOM 1385 C C . ASP A 1 180 ? 19.814 -17.454 -25.119 1.00 90.38 180 ASP A C 1
ATOM 1387 O O . ASP A 1 180 ? 19.963 -17.520 -26.340 1.00 90.38 180 ASP A O 1
ATOM 1391 N N . GLN A 1 181 ? 18.683 -17.885 -24.541 1.00 91.75 181 GLN A N 1
ATOM 1392 C CA . GLN A 1 181 ? 17.523 -18.405 -25.284 1.00 91.75 181 GLN A CA 1
ATOM 1393 C C . GLN A 1 181 ? 16.204 -17.716 -24.921 1.00 91.75 181 GLN A C 1
ATOM 1395 O O . GLN A 1 181 ? 16.039 -17.129 -23.852 1.00 91.75 181 GLN A O 1
ATOM 1400 N N . CYS A 1 182 ? 15.229 -17.818 -25.828 1.00 91.81 182 CYS A N 1
ATOM 1401 C CA . CYS A 1 182 ? 13.842 -17.463 -25.546 1.00 91.81 182 CYS A CA 1
ATOM 1402 C C . CYS A 1 182 ? 13.103 -18.658 -24.921 1.00 91.81 182 CYS A C 1
ATOM 1404 O O . CYS A 1 182 ? 13.085 -19.759 -25.483 1.00 91.81 182 CYS A O 1
ATOM 1406 N N . HIS A 1 183 ? 12.476 -18.428 -23.771 1.00 91.62 183 HIS A N 1
ATOM 1407 C CA . HIS A 1 183 ? 11.643 -19.387 -23.046 1.00 91.62 183 HIS A CA 1
ATOM 1408 C C . HIS A 1 183 ? 10.152 -19.052 -23.201 1.00 91.62 183 HIS A C 1
ATOM 1410 O O . HIS A 1 18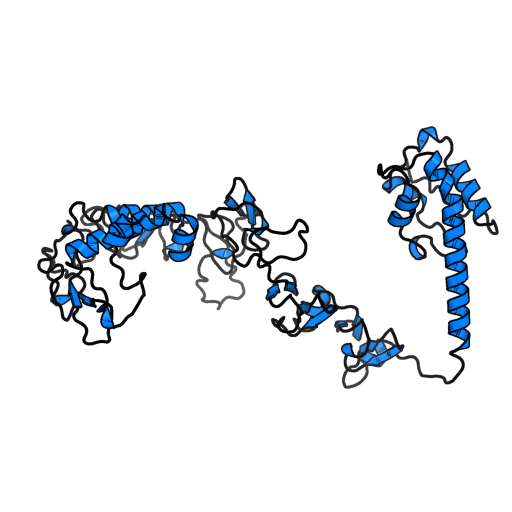3 ? 9.810 -17.918 -23.553 1.00 91.62 183 HIS A O 1
ATOM 1416 N N . PRO A 1 184 ? 9.238 -20.017 -22.972 1.00 93.50 184 PRO A N 1
ATOM 1417 C CA . PRO A 1 184 ? 7.805 -19.796 -23.135 1.00 93.50 184 PRO A CA 1
ATOM 1418 C C . PRO A 1 184 ? 7.275 -18.584 -22.344 1.00 93.50 184 PRO A C 1
ATOM 1420 O O . PRO A 1 184 ? 7.829 -18.230 -21.303 1.00 93.50 184 PRO A O 1
ATOM 1423 N N . PRO A 1 185 ? 6.184 -17.942 -22.804 1.00 90.69 185 PRO A N 1
ATOM 1424 C CA . PRO A 1 185 ? 5.621 -16.769 -22.141 1.00 90.69 185 PRO A CA 1
ATOM 1425 C C . PRO A 1 185 ? 5.332 -17.021 -20.659 1.00 90.69 185 PRO A C 1
ATOM 1427 O O . PRO A 1 185 ? 4.544 -17.901 -20.315 1.00 90.69 185 PRO A O 1
ATOM 1430 N N . GLY A 1 186 ? 5.949 -16.225 -19.786 1.00 83.19 186 GLY A N 1
ATOM 1431 C CA . GLY A 1 186 ? 5.751 -16.344 -18.341 1.00 83.19 186 GLY A CA 1
ATOM 1432 C C . GLY A 1 186 ? 6.426 -17.558 -17.693 1.00 83.19 186 GLY A C 1
ATOM 1433 O O . GLY A 1 186 ? 6.128 -17.840 -16.534 1.00 83.19 186 GLY A O 1
ATOM 1434 N N . ASP A 1 187 ? 7.329 -18.250 -18.391 1.00 88.12 187 ASP A N 1
ATOM 1435 C CA . ASP A 1 187 ? 8.054 -19.399 -17.858 1.00 88.12 187 ASP A CA 1
ATOM 1436 C C . ASP A 1 187 ? 9.569 -19.161 -17.867 1.00 88.12 187 ASP A C 1
ATOM 1438 O O . ASP A 1 187 ? 10.202 -19.101 -18.917 1.00 88.12 187 ASP A O 1
ATOM 1442 N N . CYS A 1 188 ? 10.153 -19.051 -16.674 1.00 88.38 188 CYS A N 1
ATOM 1443 C CA . CYS A 1 188 ? 11.599 -19.011 -16.466 1.00 88.38 188 CYS A CA 1
ATOM 1444 C C . CYS A 1 188 ? 12.100 -20.244 -15.692 1.00 88.38 188 CYS A C 1
ATOM 1446 O O . CYS A 1 188 ? 13.230 -20.240 -15.205 1.00 88.38 188 CYS A O 1
ATOM 1448 N N . SER A 1 189 ? 11.299 -21.312 -15.545 1.00 88.06 189 SER A N 1
ATOM 1449 C CA . SER A 1 189 ? 11.654 -22.457 -14.689 1.00 88.06 189 SER A CA 1
ATOM 1450 C C . SER A 1 189 ? 12.929 -23.174 -15.134 1.00 88.06 189 SER A C 1
ATOM 1452 O O . SER A 1 189 ? 13.619 -23.768 -14.310 1.00 88.06 189 SER A O 1
ATOM 1454 N N . ASN A 1 190 ? 13.238 -23.114 -16.432 1.00 86.88 190 ASN A N 1
ATOM 1455 C CA . ASN A 1 190 ? 14.410 -23.744 -17.039 1.00 86.88 190 ASN A CA 1
ATOM 1456 C C . ASN A 1 190 ? 15.612 -22.793 -17.167 1.00 86.88 190 ASN A C 1
ATOM 1458 O O . ASN A 1 190 ? 16.670 -23.215 -17.627 1.00 86.88 190 ASN A O 1
ATOM 1462 N N . CYS A 1 191 ? 15.470 -21.530 -16.757 1.00 86.50 191 CYS A N 1
ATOM 1463 C CA . CYS A 1 191 ? 16.548 -20.555 -16.792 1.00 86.50 191 CYS A CA 1
ATOM 1464 C C . CYS A 1 191 ? 17.411 -20.698 -15.529 1.00 86.50 191 CYS A C 1
ATOM 1466 O O . CYS A 1 191 ? 16.976 -20.374 -14.419 1.00 86.50 191 CYS A O 1
ATOM 1468 N N . VAL A 1 192 ? 18.631 -21.223 -15.692 1.00 85.56 192 VAL A N 1
ATOM 1469 C CA . VAL A 1 192 ? 19.550 -21.526 -14.579 1.00 85.56 192 VAL A CA 1
ATOM 1470 C C . VAL A 1 192 ? 19.769 -20.281 -13.716 1.00 85.56 192 VAL A C 1
ATOM 1472 O O . VAL A 1 192 ? 20.104 -19.213 -14.230 1.00 85.56 192 VAL A O 1
ATOM 1475 N N . ASP A 1 193 ? 19.536 -20.427 -12.409 1.00 77.12 193 ASP A N 1
ATOM 1476 C CA . ASP A 1 193 ? 19.621 -19.384 -11.375 1.00 77.12 193 ASP A CA 1
ATOM 1477 C C . ASP A 1 193 ? 18.704 -18.168 -11.567 1.00 77.12 193 ASP A C 1
ATOM 1479 O O . ASP A 1 193 ? 18.797 -17.202 -10.811 1.00 77.12 193 ASP A O 1
ATOM 1483 N N . ARG A 1 194 ? 17.780 -18.211 -12.535 1.00 82.25 194 ARG A N 1
ATOM 1484 C CA . ARG A 1 194 ? 16.946 -17.077 -12.945 1.00 82.25 194 ARG A CA 1
ATOM 1485 C C . ARG A 1 194 ? 15.491 -17.471 -13.152 1.00 82.25 194 ARG A C 1
ATOM 1487 O O . ARG A 1 194 ? 14.939 -17.327 -14.232 1.00 82.25 194 ARG A O 1
ATOM 1494 N N . THR A 1 195 ? 14.853 -17.977 -12.106 1.00 81.75 195 THR A N 1
ATOM 1495 C CA . THR A 1 195 ? 13.523 -18.600 -12.203 1.00 81.75 195 THR A CA 1
ATOM 1496 C C . THR A 1 195 ? 12.342 -17.626 -12.193 1.00 81.75 195 THR A C 1
ATOM 1498 O O . THR A 1 195 ? 11.193 -18.063 -12.248 1.00 81.75 195 THR A O 1
ATOM 1501 N N . VAL A 1 196 ? 12.586 -16.313 -12.121 1.00 73.88 196 VAL A N 1
ATOM 1502 C CA . VAL A 1 196 ? 11.535 -15.286 -12.031 1.00 73.88 196 VAL A CA 1
ATOM 1503 C C . VAL A 1 196 ? 11.442 -14.495 -13.326 1.00 73.88 196 VAL A C 1
ATOM 1505 O O . VAL A 1 196 ? 12.447 -14.009 -13.832 1.00 73.88 196 VAL A O 1
ATOM 1508 N N . VAL A 1 197 ? 10.222 -14.315 -13.827 1.00 75.38 197 VAL A N 1
ATOM 1509 C CA . VAL A 1 197 ? 9.940 -13.519 -15.026 1.00 75.38 197 VAL A CA 1
ATOM 1510 C C . VAL A 1 197 ? 9.837 -12.034 -14.674 1.00 75.38 197 VAL A C 1
ATOM 1512 O O . VAL A 1 197 ? 9.049 -11.654 -13.807 1.00 75.38 197 VAL A O 1
ATOM 1515 N N . ASP A 1 198 ? 10.564 -11.183 -15.395 1.00 74.06 198 ASP A N 1
ATOM 1516 C CA . ASP A 1 198 ? 10.276 -9.753 -15.494 1.00 74.06 198 ASP A CA 1
ATOM 1517 C C . ASP A 1 198 ? 9.359 -9.495 -16.693 1.00 74.06 198 ASP A C 1
ATOM 1519 O O . ASP A 1 198 ? 9.779 -9.560 -17.849 1.00 74.06 198 ASP A O 1
ATOM 1523 N N . HIS A 1 199 ? 8.090 -9.190 -16.424 1.00 66.50 199 HIS A N 1
ATOM 1524 C CA . HIS A 1 199 ? 7.110 -8.902 -17.472 1.00 66.50 199 HIS A CA 1
ATOM 1525 C C . HIS A 1 199 ? 7.305 -7.539 -18.149 1.00 66.50 199 HIS A C 1
ATOM 1527 O O . HIS A 1 199 ? 6.771 -7.343 -19.235 1.00 66.50 199 HIS A O 1
ATOM 1533 N N . ALA A 1 200 ? 8.028 -6.601 -17.531 1.00 59.97 200 ALA A N 1
ATOM 1534 C CA . ALA A 1 200 ? 8.272 -5.279 -18.104 1.00 59.97 200 ALA A CA 1
ATOM 1535 C C . ALA A 1 200 ? 9.488 -5.288 -19.034 1.00 59.97 200 ALA A C 1
ATOM 1537 O O . ALA A 1 200 ? 9.486 -4.622 -20.067 1.00 59.97 200 ALA A O 1
ATOM 1538 N N . GLN A 1 201 ? 10.520 -6.044 -18.657 1.00 73.81 201 GLN A N 1
ATOM 1539 C CA . GLN A 1 201 ? 11.750 -6.180 -19.436 1.00 73.81 201 GLN A CA 1
ATOM 1540 C C . GLN A 1 201 ? 11.781 -7.437 -20.309 1.00 73.81 201 GLN A C 1
ATOM 1542 O O . GLN A 1 201 ? 12.734 -7.604 -21.054 1.00 73.81 201 GLN A O 1
ATOM 1547 N N . TYR A 1 202 ? 10.776 -8.314 -20.226 1.00 82.69 202 TYR A N 1
ATOM 1548 C CA . TYR A 1 202 ? 10.696 -9.590 -20.954 1.00 82.69 202 TYR A CA 1
ATOM 1549 C C . TYR A 1 202 ? 11.928 -10.485 -20.751 1.00 82.69 202 TYR A C 1
ATOM 1551 O O . TYR A 1 202 ? 12.385 -11.147 -21.682 1.00 82.69 202 TYR A O 1
ATOM 1559 N N . THR A 1 203 ? 12.479 -10.500 -19.535 1.00 88.25 203 THR A N 1
ATOM 1560 C CA . THR A 1 203 ? 13.728 -11.202 -19.206 1.00 88.25 203 THR A CA 1
ATOM 1561 C C . THR A 1 203 ? 13.600 -12.022 -17.924 1.00 88.25 203 THR A C 1
ATOM 1563 O O . THR A 1 203 ? 12.846 -11.669 -17.017 1.00 88.25 203 THR A O 1
ATOM 1566 N N . CYS A 1 204 ? 14.336 -13.123 -17.834 1.00 83.56 204 CYS A N 1
ATOM 1567 C CA . CYS A 1 204 ? 14.431 -13.949 -16.642 1.00 83.56 204 CYS A CA 1
ATOM 1568 C C . CYS A 1 204 ? 15.467 -13.369 -15.672 1.00 83.56 204 CYS A C 1
ATOM 1570 O O . CYS A 1 204 ? 16.616 -13.088 -16.030 1.00 83.56 204 CYS A O 1
ATOM 1572 N N . LEU A 1 205 ? 15.069 -13.212 -14.413 1.00 77.88 205 LEU A N 1
ATOM 1573 C CA . LEU A 1 205 ? 15.859 -12.576 -13.369 1.00 77.88 205 LEU A CA 1
ATOM 1574 C C . LEU A 1 205 ? 16.309 -13.567 -12.306 1.00 77.88 205 LEU A C 1
ATOM 1576 O O . LEU A 1 205 ? 15.580 -14.493 -11.943 1.00 77.88 205 LEU A O 1
ATOM 1580 N N . ALA A 1 206 ? 17.506 -13.317 -11.770 1.00 70.12 206 ALA A N 1
ATOM 1581 C CA . ALA A 1 206 ? 18.062 -14.102 -10.682 1.00 70.12 206 ALA A CA 1
ATOM 1582 C C . ALA A 1 206 ? 17.333 -13.837 -9.362 1.00 70.12 206 ALA A C 1
ATOM 1584 O O . ALA A 1 206 ? 17.040 -12.688 -9.012 1.00 70.12 206 ALA A O 1
ATOM 1585 N N . LEU A 1 207 ? 17.068 -14.908 -8.608 1.00 59.66 207 LEU A N 1
ATOM 1586 C CA . LEU A 1 207 ? 16.610 -14.796 -7.225 1.00 59.66 207 LEU A CA 1
ATOM 1587 C C . LEU A 1 207 ? 17.809 -14.428 -6.347 1.00 59.66 207 LEU A C 1
ATOM 1589 O O . LEU A 1 207 ? 18.723 -15.230 -6.170 1.00 59.66 207 LEU A O 1
ATOM 1593 N N . TRP A 1 208 ? 17.801 -13.214 -5.796 1.00 54.66 208 TRP A N 1
ATOM 1594 C CA . TRP A 1 208 ? 18.795 -12.788 -4.815 1.00 54.66 208 TRP A CA 1
ATOM 1595 C C . TRP A 1 208 ? 18.348 -13.182 -3.403 1.00 54.66 208 TRP A C 1
ATOM 1597 O O . TRP A 1 208 ? 17.235 -12.848 -2.986 1.00 54.66 208 TRP A O 1
ATOM 1607 N N . TRP A 1 209 ? 19.212 -13.894 -2.675 1.00 46.56 209 TRP A N 1
ATOM 1608 C CA . TRP A 1 209 ? 18.909 -14.445 -1.348 1.00 46.56 209 TRP A CA 1
ATOM 1609 C C . TRP A 1 209 ? 19.668 -13.764 -0.202 1.00 46.56 209 TRP A C 1
ATOM 1611 O O . TRP A 1 209 ? 19.301 -13.972 0.955 1.00 46.56 209 TRP A O 1
ATOM 1621 N N . ASP A 1 210 ? 20.684 -12.943 -0.486 1.00 46.97 210 ASP A N 1
ATOM 1622 C CA . ASP A 1 210 ? 21.501 -12.340 0.569 1.00 46.97 210 ASP A CA 1
ATOM 1623 C C . ASP A 1 210 ? 20.905 -11.025 1.114 1.00 46.97 210 ASP A C 1
ATOM 1625 O O . ASP A 1 210 ? 20.287 -10.253 0.375 1.00 46.97 210 ASP A O 1
ATOM 1629 N N . PRO A 1 211 ? 21.143 -10.693 2.400 1.00 44.56 211 PRO A N 1
ATOM 1630 C CA . PRO A 1 211 ? 20.591 -9.497 3.050 1.00 44.56 211 PRO A CA 1
ATOM 1631 C C . PRO A 1 211 ? 21.080 -8.162 2.473 1.00 44.56 211 PRO A C 1
ATOM 1633 O O . PRO A 1 211 ? 20.535 -7.114 2.815 1.00 44.56 211 PRO A O 1
ATOM 1636 N N . LYS A 1 212 ? 22.149 -8.177 1.670 1.00 48.00 212 LYS A N 1
ATOM 1637 C CA . LYS A 1 212 ? 22.741 -6.987 1.055 1.00 48.00 212 LYS A CA 1
ATOM 1638 C C . LYS A 1 212 ? 22.861 -7.204 -0.452 1.00 48.00 212 LYS A C 1
ATOM 1640 O O . LYS A 1 212 ? 23.313 -8.280 -0.833 1.00 48.00 212 LYS A O 1
ATOM 1645 N N . PRO A 1 213 ? 22.490 -6.225 -1.291 1.00 48.62 213 PRO A N 1
ATOM 1646 C CA . PRO A 1 213 ? 22.777 -6.277 -2.722 1.00 48.62 213 PRO A CA 1
ATOM 1647 C C . PRO A 1 213 ? 24.295 -6.395 -2.966 1.00 48.62 213 PRO A C 1
ATOM 1649 O O . PRO A 1 213 ? 25.073 -5.861 -2.167 1.00 48.62 213 PRO A O 1
ATOM 1652 N N . LEU A 1 214 ? 24.743 -7.056 -4.046 1.00 50.50 214 LEU A N 1
ATOM 1653 C CA . LEU A 1 214 ? 26.149 -6.902 -4.468 1.00 50.50 214 LEU A CA 1
ATOM 1654 C C . LEU A 1 214 ? 26.376 -5.453 -4.947 1.00 50.50 214 LEU A C 1
ATOM 1656 O O . LEU A 1 214 ? 25.498 -4.591 -4.924 1.00 50.50 214 LEU A O 1
ATOM 1660 N N . THR A 1 215 ? 27.576 -5.148 -5.412 1.00 54.34 215 THR A N 1
ATOM 1661 C CA . THR A 1 215 ? 27.902 -3.833 -5.975 1.00 54.34 215 THR A CA 1
ATOM 1662 C C . THR A 1 215 ? 27.455 -3.668 -7.433 1.00 54.34 215 THR A C 1
ATOM 1664 O O . THR A 1 215 ? 27.359 -2.544 -7.917 1.00 54.34 215 THR A O 1
ATOM 1667 N N . GLU A 1 216 ? 27.145 -4.760 -8.139 1.00 54.25 216 GLU A N 1
ATOM 1668 C CA . GLU A 1 216 ? 26.770 -4.746 -9.559 1.00 54.25 216 GLU A CA 1
ATOM 1669 C C . GLU A 1 216 ? 25.245 -4.777 -9.790 1.00 54.25 216 GLU A C 1
ATOM 1671 O O . GLU A 1 216 ? 24.605 -5.819 -9.827 1.00 54.25 216 GLU A O 1
ATOM 1676 N N . TRP A 1 217 ? 24.683 -3.589 -9.996 1.00 48.47 217 TRP A N 1
ATOM 1677 C CA . TRP A 1 217 ? 23.319 -3.214 -10.396 1.00 48.47 217 TRP A CA 1
ATOM 1678 C C . TRP A 1 217 ? 22.524 -4.062 -11.416 1.00 48.47 217 TRP A C 1
ATOM 1680 O O . TRP A 1 217 ? 21.326 -3.817 -11.554 1.00 48.47 217 TRP A O 1
ATOM 1690 N N . THR A 1 218 ? 23.102 -5.015 -12.150 1.00 49.28 218 THR A N 1
ATOM 1691 C CA . THR A 1 218 ? 22.456 -5.538 -13.371 1.00 49.28 218 THR A CA 1
ATOM 1692 C C . THR A 1 218 ? 21.501 -6.717 -13.182 1.00 49.28 218 THR A C 1
ATOM 1694 O O . THR A 1 218 ? 20.844 -7.069 -14.153 1.00 49.28 218 THR A O 1
ATOM 1697 N N . ASN A 1 219 ? 21.368 -7.340 -11.999 1.00 45.59 219 ASN A N 1
ATOM 1698 C CA . ASN A 1 219 ? 20.719 -8.665 -11.932 1.00 45.59 219 ASN A CA 1
ATOM 1699 C C . ASN A 1 219 ? 19.921 -9.033 -10.660 1.00 45.59 219 ASN A C 1
ATOM 1701 O O . ASN A 1 219 ? 19.806 -10.225 -10.376 1.00 45.59 219 ASN A O 1
ATOM 1705 N N . TRP A 1 220 ? 19.326 -8.099 -9.900 1.00 49.75 220 TRP A N 1
ATOM 1706 C CA . TRP A 1 220 ? 18.535 -8.487 -8.707 1.00 49.75 220 TRP A CA 1
ATOM 1707 C C . TRP A 1 220 ? 17.061 -8.112 -8.748 1.00 49.75 220 TRP A C 1
ATOM 1709 O O . TRP A 1 220 ? 16.672 -6.969 -8.993 1.00 49.75 220 TRP A O 1
ATOM 1719 N N . VAL A 1 221 ? 16.241 -9.087 -8.355 1.00 43.84 221 VAL A N 1
ATOM 1720 C CA . VAL A 1 221 ? 14.916 -8.854 -7.788 1.00 43.84 221 VAL A CA 1
ATOM 1721 C C . VAL A 1 221 ? 15.048 -8.974 -6.274 1.00 43.84 221 VAL A C 1
ATOM 1723 O O . VAL A 1 221 ? 15.166 -10.081 -5.748 1.00 43.84 221 VAL A O 1
ATOM 1726 N N . CYS A 1 222 ? 14.972 -7.864 -5.536 1.00 48.09 222 CYS A N 1
ATOM 1727 C CA . CYS A 1 222 ? 14.600 -7.964 -4.127 1.00 48.09 222 CYS A CA 1
ATOM 1728 C C . CYS A 1 222 ? 13.193 -8.573 -4.067 1.00 48.09 222 CYS A C 1
ATOM 1730 O O . CYS A 1 222 ? 12.236 -7.979 -4.565 1.00 48.09 222 CYS A O 1
ATOM 1732 N N . ARG A 1 223 ? 13.053 -9.751 -3.442 1.00 42.56 223 ARG A N 1
ATOM 1733 C CA . ARG A 1 223 ? 11.752 -10.412 -3.204 1.00 42.56 223 ARG A CA 1
ATOM 1734 C C . ARG A 1 223 ? 10.774 -9.520 -2.418 1.00 42.56 223 ARG A C 1
ATOM 1736 O O . ARG A 1 223 ? 9.568 -9.741 -2.453 1.00 42.56 223 ARG A O 1
ATOM 1743 N N . TRP A 1 224 ? 11.295 -8.503 -1.729 1.00 50.97 224 TRP A N 1
ATOM 1744 C CA . TRP A 1 224 ? 10.576 -7.629 -0.807 1.00 50.97 224 TRP A CA 1
ATOM 1745 C C . TRP A 1 224 ? 10.620 -6.175 -1.267 1.00 50.97 224 TRP A C 1
ATOM 1747 O O . TRP A 1 224 ? 11.305 -5.347 -0.675 1.00 50.97 224 TRP A O 1
ATOM 1757 N N . ARG A 1 225 ? 9.900 -5.857 -2.341 1.00 65.50 225 ARG A N 1
ATOM 1758 C CA . ARG A 1 225 ? 9.788 -4.473 -2.799 1.00 65.50 225 ARG A CA 1
ATOM 1759 C C . ARG A 1 225 ? 8.771 -3.695 -1.969 1.00 65.50 225 ARG A C 1
ATOM 1761 O O . ARG A 1 225 ? 7.614 -4.085 -1.837 1.00 65.50 225 ARG A O 1
ATOM 1768 N N . ASN A 1 226 ? 9.219 -2.572 -1.441 1.00 70.81 226 ASN A N 1
ATOM 1769 C CA . ASN A 1 226 ? 8.492 -1.634 -0.614 1.00 70.81 226 ASN A CA 1
ATOM 1770 C C . ASN A 1 226 ? 7.639 -0.681 -1.479 1.00 70.81 226 ASN A C 1
ATOM 1772 O O . ASN A 1 226 ? 8.036 -0.218 -2.554 1.00 70.81 226 ASN A O 1
ATOM 1776 N N . LYS A 1 227 ? 6.412 -0.421 -1.016 1.00 73.19 227 LYS A N 1
ATOM 1777 C CA . LYS A 1 227 ? 5.425 0.481 -1.638 1.00 73.19 227 LYS A CA 1
ATOM 1778 C C . LYS A 1 227 ? 5.809 1.950 -1.391 1.00 73.19 227 LYS A C 1
ATOM 1780 O O . LYS A 1 227 ? 6.688 2.230 -0.586 1.00 73.19 227 LYS A O 1
ATOM 1785 N N . VAL A 1 228 ? 5.147 2.916 -2.044 1.00 68.62 228 VAL A N 1
ATOM 1786 C CA . VAL A 1 228 ? 5.403 4.343 -1.712 1.00 68.62 228 VAL A CA 1
ATOM 1787 C C . VAL A 1 228 ? 5.069 4.623 -0.261 1.00 68.62 228 VAL A C 1
ATOM 1789 O O . VAL A 1 228 ? 4.090 4.097 0.268 1.00 68.62 228 VAL A O 1
ATOM 1792 N N . GLY A 1 229 ? 5.923 5.438 0.351 1.00 70.75 229 GLY A N 1
ATOM 1793 C CA . GLY A 1 229 ? 5.886 5.794 1.761 1.00 70.75 229 GLY A CA 1
ATOM 1794 C C . GLY A 1 229 ? 6.499 4.753 2.690 1.00 70.75 229 GLY A C 1
ATOM 1795 O O . GLY A 1 229 ? 6.685 5.053 3.862 1.00 70.75 229 GLY A O 1
ATOM 1796 N N . MET A 1 230 ? 6.823 3.550 2.203 1.00 77.75 230 MET A N 1
ATOM 1797 C CA . MET A 1 230 ? 7.560 2.579 3.007 1.00 77.75 230 MET A CA 1
ATOM 1798 C C . MET A 1 230 ? 9.039 2.976 3.091 1.00 77.75 230 MET A C 1
ATOM 1800 O O . MET A 1 230 ? 9.568 3.547 2.131 1.00 77.75 230 MET A O 1
ATOM 1804 N N . PRO A 1 231 ? 9.718 2.648 4.203 1.00 79.62 231 PRO A N 1
ATOM 1805 C CA . PRO A 1 231 ? 11.127 2.952 4.366 1.00 79.62 231 PRO A CA 1
ATOM 1806 C C . PRO A 1 231 ? 11.983 2.195 3.348 1.00 79.62 231 PRO A C 1
ATOM 1808 O O . PRO A 1 231 ? 11.653 1.084 2.927 1.00 79.62 231 PRO A O 1
ATOM 1811 N N . CYS A 1 232 ? 13.098 2.796 2.962 1.00 78.69 232 CYS A N 1
ATOM 1812 C CA . CYS A 1 232 ? 14.066 2.222 2.037 1.00 78.69 232 CYS A CA 1
ATOM 1813 C C . CYS A 1 232 ? 15.472 2.717 2.368 1.00 78.69 232 CYS A C 1
ATOM 1815 O O . CYS A 1 232 ? 15.651 3.796 2.934 1.00 78.69 232 CYS A O 1
ATOM 1817 N N . ASN A 1 233 ? 16.465 1.932 1.969 1.00 75.31 233 ASN A N 1
ATOM 1818 C CA . ASN A 1 233 ? 17.869 2.322 1.966 1.00 75.31 233 ASN A CA 1
ATOM 1819 C C . ASN A 1 233 ? 18.347 2.627 0.542 1.00 75.31 233 ASN A C 1
ATOM 1821 O O . ASN A 1 233 ? 19.157 3.530 0.343 1.00 75.31 233 ASN A O 1
ATOM 1825 N N . PHE A 1 234 ? 17.825 1.896 -0.446 1.00 69.25 234 PHE A N 1
ATOM 1826 C CA . PHE A 1 234 ? 18.210 2.008 -1.849 1.00 69.25 234 PHE A CA 1
ATOM 1827 C C . PHE A 1 234 ? 16.982 2.049 -2.761 1.00 69.25 234 PHE A C 1
ATOM 1829 O O . PHE A 1 234 ? 15.924 1.524 -2.422 1.00 69.25 234 PHE A O 1
ATOM 1836 N N . ASP A 1 235 ? 17.125 2.622 -3.959 1.00 64.00 235 ASP A N 1
ATOM 1837 C CA . ASP A 1 235 ? 16.059 2.662 -4.980 1.00 64.00 235 ASP A CA 1
ATOM 1838 C C . ASP A 1 235 ? 15.492 1.267 -5.297 1.00 64.00 235 ASP A C 1
ATOM 1840 O O . ASP A 1 235 ? 14.308 1.104 -5.585 1.00 64.00 235 ASP A O 1
ATOM 1844 N N . GLN A 1 236 ? 16.345 0.247 -5.202 1.00 64.12 236 GLN A N 1
ATOM 1845 C CA . GLN A 1 236 ? 16.029 -1.160 -5.453 1.00 64.12 236 GLN A CA 1
ATOM 1846 C C . GLN A 1 236 ? 15.081 -1.757 -4.406 1.00 64.12 236 GLN A C 1
ATOM 1848 O O . GLN A 1 236 ? 14.394 -2.739 -4.695 1.00 64.12 236 GLN A O 1
ATOM 1853 N N . ASP A 1 237 ? 15.010 -1.150 -3.218 1.00 68.56 237 ASP A N 1
ATOM 1854 C CA . ASP A 1 237 ? 14.074 -1.553 -2.174 1.00 68.56 237 ASP A CA 1
ATOM 1855 C C . ASP A 1 237 ? 12.636 -1.215 -2.567 1.00 68.56 237 ASP A C 1
ATOM 1857 O O . ASP A 1 237 ? 11.722 -1.761 -1.970 1.00 68.56 237 ASP A O 1
ATOM 1861 N N . CYS A 1 238 ? 12.398 -0.352 -3.560 1.00 71.69 238 CYS A N 1
ATOM 1862 C CA . CYS A 1 238 ? 11.065 0.093 -3.960 1.00 71.69 238 CYS A CA 1
ATOM 1863 C C . CYS A 1 238 ? 10.485 -0.728 -5.136 1.00 71.69 238 CYS A C 1
ATOM 1865 O O . CYS A 1 238 ? 11.206 -1.308 -5.956 1.00 71.69 238 CYS A O 1
ATOM 1867 N N . ILE A 1 239 ? 9.150 -0.810 -5.242 1.00 65.94 239 ILE A N 1
ATOM 1868 C CA . ILE A 1 239 ? 8.471 -1.532 -6.343 1.00 65.94 239 ILE A CA 1
ATOM 1869 C C . ILE A 1 239 ? 8.910 -1.002 -7.724 1.00 65.94 239 ILE A C 1
ATOM 1871 O O . ILE A 1 239 ? 9.008 0.209 -7.923 1.00 65.94 239 ILE A O 1
ATOM 1875 N N . TYR A 1 240 ? 9.206 -1.947 -8.636 1.00 50.84 240 TYR A N 1
ATOM 1876 C CA . TYR A 1 240 ? 9.897 -1.782 -9.928 1.00 50.84 240 TYR A CA 1
ATOM 1877 C C . TYR A 1 240 ? 9.484 -0.538 -10.716 1.00 50.84 240 TYR A C 1
ATOM 1879 O O . TYR A 1 240 ? 8.301 -0.252 -10.876 1.00 50.84 240 TYR A O 1
ATOM 1887 N N . GLY A 1 241 ? 10.489 0.160 -11.259 1.00 42.22 241 GLY A N 1
ATOM 1888 C CA . GLY A 1 241 ? 10.358 1.082 -12.395 1.00 42.22 241 GLY A CA 1
ATOM 1889 C C . GLY A 1 241 ? 9.611 2.389 -12.138 1.00 42.22 241 GLY A C 1
ATOM 1890 O O . GLY A 1 241 ? 9.647 3.279 -12.981 1.00 42.22 241 GLY A O 1
ATOM 1891 N N . MET A 1 242 ? 8.961 2.533 -10.982 1.00 48.03 242 MET A N 1
ATOM 1892 C CA . MET A 1 242 ? 8.097 3.676 -10.706 1.00 48.03 242 MET A CA 1
ATOM 1893 C C . MET A 1 242 ? 8.566 4.554 -9.553 1.00 48.03 242 MET A C 1
ATOM 1895 O O . MET A 1 242 ? 7.959 5.609 -9.370 1.00 48.03 242 MET A O 1
ATOM 1899 N N . ARG A 1 243 ? 9.584 4.164 -8.762 1.00 62.97 243 ARG A N 1
ATOM 1900 C CA . ARG A 1 243 ? 9.888 4.786 -7.455 1.00 62.97 243 ARG A CA 1
ATOM 1901 C C . ARG A 1 243 ? 11.395 4.841 -7.112 1.00 62.97 243 ARG A C 1
ATOM 1903 O O . ARG A 1 243 ? 12.129 3.921 -7.448 1.00 62.97 243 ARG A O 1
ATOM 1910 N N . ARG A 1 244 ? 11.832 5.925 -6.452 1.00 67.12 244 ARG A N 1
ATOM 1911 C CA . ARG A 1 244 ? 13.195 6.216 -5.947 1.00 67.12 244 ARG A CA 1
ATOM 1912 C C . ARG A 1 244 ? 13.196 6.252 -4.422 1.00 67.12 244 ARG A C 1
ATOM 1914 O O . ARG A 1 244 ? 12.240 6.743 -3.829 1.00 67.12 244 ARG A O 1
ATOM 1921 N N . CYS A 1 245 ? 14.265 5.801 -3.787 1.00 72.44 245 CYS A N 1
ATOM 1922 C CA . CYS A 1 245 ? 14.469 5.980 -2.364 1.00 72.44 245 CYS A CA 1
ATOM 1923 C C . CYS A 1 245 ? 14.995 7.390 -2.088 1.00 72.44 245 CYS A C 1
ATOM 1925 O O . CYS A 1 245 ? 16.135 7.720 -2.407 1.00 72.44 245 CYS A O 1
ATOM 1927 N N . LEU A 1 246 ? 14.161 8.244 -1.497 1.00 75.56 246 LEU A N 1
ATOM 1928 C CA . LEU A 1 246 ? 14.525 9.620 -1.176 1.00 75.56 246 LEU A CA 1
ATOM 1929 C C . LEU A 1 246 ? 14.238 9.881 0.299 1.00 75.56 246 LEU A C 1
ATOM 1931 O O . LEU A 1 246 ? 13.145 9.599 0.789 1.00 75.56 246 LEU A O 1
ATOM 1935 N N . SER A 1 247 ? 15.224 10.423 1.015 1.00 82.69 247 SER A N 1
ATOM 1936 C CA . SER A 1 247 ? 15.094 10.727 2.448 1.00 82.69 247 SER A CA 1
ATOM 1937 C C . SER A 1 247 ? 14.649 9.516 3.287 1.00 82.69 247 SER A C 1
ATOM 1939 O O . SER A 1 247 ? 13.879 9.662 4.234 1.00 82.69 247 SER A O 1
ATOM 1941 N N . GLY A 1 248 ? 15.117 8.319 2.920 1.00 79.56 248 GLY A N 1
ATOM 1942 C CA . GLY A 1 248 ? 14.818 7.070 3.622 1.00 79.56 248 GLY A CA 1
ATOM 1943 C C . GLY A 1 248 ? 13.429 6.486 3.353 1.00 79.56 248 GLY A C 1
ATOM 1944 O O . GLY A 1 248 ? 13.059 5.529 4.023 1.00 79.56 248 GLY A O 1
ATOM 1945 N N . ASN A 1 249 ? 12.659 7.031 2.401 1.00 79.94 249 ASN A N 1
ATOM 1946 C CA . ASN A 1 249 ? 11.342 6.513 2.023 1.00 79.94 249 ASN A CA 1
ATOM 1947 C C . ASN A 1 249 ? 11.207 6.334 0.509 1.00 79.94 249 ASN A C 1
ATOM 1949 O O . ASN A 1 249 ? 11.746 7.107 -0.286 1.00 79.94 249 ASN A O 1
ATOM 1953 N N . CYS A 1 250 ? 10.453 5.314 0.105 1.00 75.88 250 CYS A N 1
ATOM 1954 C CA . CYS A 1 250 ? 10.118 5.082 -1.289 1.00 75.88 250 CYS A CA 1
ATOM 1955 C C . CYS A 1 250 ? 9.213 6.211 -1.788 1.00 75.88 250 CYS A C 1
ATOM 1957 O O . CYS A 1 250 ? 8.040 6.294 -1.419 1.00 75.88 250 CYS A O 1
ATOM 1959 N N . MET A 1 251 ? 9.757 7.062 -2.649 1.00 70.69 251 MET A N 1
ATOM 1960 C CA . MET A 1 251 ? 9.067 8.148 -3.335 1.00 70.69 251 MET A CA 1
ATOM 1961 C C . MET A 1 251 ? 8.746 7.745 -4.773 1.00 70.69 251 MET A C 1
ATOM 1963 O O . MET A 1 251 ? 9.469 6.943 -5.362 1.00 70.69 251 MET A O 1
ATOM 1967 N N . PRO A 1 252 ? 7.696 8.295 -5.393 1.00 63.34 252 PRO A N 1
ATOM 1968 C CA . PRO A 1 252 ? 7.497 8.134 -6.827 1.00 63.34 252 PRO A CA 1
ATOM 1969 C C . PRO A 1 252 ? 8.623 8.753 -7.648 1.00 63.34 252 PRO A C 1
ATOM 1971 O O . PRO A 1 252 ? 9.181 9.791 -7.304 1.00 63.34 252 PRO A O 1
ATOM 1974 N N . PHE A 1 253 ? 8.919 8.118 -8.776 1.00 55.84 253 PHE A N 1
ATOM 1975 C CA . PHE A 1 253 ? 9.928 8.531 -9.746 1.00 55.84 253 PHE A CA 1
ATOM 1976 C C . PHE A 1 253 ? 9.453 9.706 -10.604 1.00 55.84 253 PHE A C 1
ATOM 1978 O O . PHE A 1 253 ? 10.273 10.469 -11.109 1.00 55.84 253 PHE A O 1
ATOM 1985 N N . GLN A 1 254 ? 8.134 9.861 -10.765 1.00 57.44 254 GLN A N 1
ATOM 1986 C CA . GLN A 1 254 ? 7.547 10.946 -11.541 1.00 57.44 254 GLN A CA 1
ATOM 1987 C C . GLN A 1 254 ? 6.861 11.982 -10.640 1.00 57.44 254 GLN A C 1
ATOM 1989 O O . GLN A 1 254 ? 6.138 11.608 -9.708 1.00 57.44 254 GLN A O 1
ATOM 1994 N N . PRO A 1 255 ? 7.048 13.291 -10.910 1.00 59.31 255 PRO A N 1
ATOM 1995 C CA . PRO A 1 255 ? 6.191 14.316 -10.332 1.00 59.31 255 PRO A CA 1
ATOM 1996 C C . PRO A 1 255 ? 4.735 14.015 -10.702 1.00 59.31 255 PRO A C 1
ATOM 1998 O O . PRO A 1 255 ? 4.466 13.457 -11.765 1.00 59.31 255 PRO A O 1
ATOM 2001 N N . TYR A 1 256 ? 3.799 14.354 -9.808 1.00 61.06 256 TYR A N 1
ATOM 2002 C CA . TYR A 1 256 ? 2.377 14.095 -10.037 1.00 61.06 256 TYR A CA 1
ATOM 2003 C C . TYR A 1 256 ? 1.948 14.626 -11.411 1.00 61.06 256 TYR A C 1
ATOM 2005 O O . TYR A 1 256 ? 2.031 15.826 -11.676 1.00 61.06 256 TYR A O 1
ATOM 2013 N N . ASN A 1 257 ? 1.484 13.720 -12.269 1.00 68.25 257 ASN A N 1
ATOM 2014 C CA . ASN A 1 257 ? 0.899 14.052 -13.553 1.00 68.25 257 ASN A CA 1
ATOM 2015 C C . ASN A 1 257 ? -0.602 13.758 -13.481 1.00 68.25 257 ASN A C 1
ATOM 2017 O O . ASN A 1 257 ? -1.005 12.609 -13.310 1.00 68.25 257 ASN A O 1
ATOM 2021 N N . ALA A 1 258 ? -1.431 14.793 -13.634 1.00 68.56 258 ALA A N 1
ATOM 2022 C CA . ALA A 1 258 ? -2.890 14.662 -13.623 1.00 68.56 258 ALA A CA 1
ATOM 2023 C C . ALA A 1 258 ? -3.429 13.759 -14.753 1.00 68.56 258 ALA A C 1
ATOM 2025 O O . ALA A 1 258 ? -4.550 13.270 -14.663 1.00 68.56 258 ALA A O 1
ATOM 2026 N N . ASN A 1 259 ? -2.617 13.510 -15.786 1.00 77.56 259 ASN A N 1
ATOM 2027 C CA . ASN A 1 259 ? -2.929 12.621 -16.903 1.00 77.56 259 ASN A CA 1
ATOM 2028 C C . ASN A 1 259 ? -2.256 11.245 -16.765 1.00 77.56 259 ASN A C 1
ATOM 2030 O O . ASN A 1 259 ? -2.179 10.505 -17.746 1.00 77.56 259 ASN A O 1
ATOM 2034 N N . GLN A 1 260 ? -1.740 10.889 -15.584 1.00 77.81 260 GLN A N 1
ATOM 2035 C CA . GLN A 1 260 ? -1.172 9.564 -15.358 1.00 77.81 260 GLN A CA 1
ATOM 2036 C C . GLN A 1 260 ? -2.281 8.521 -15.296 1.00 77.81 260 GLN A C 1
ATOM 2038 O O . GLN A 1 260 ? -3.132 8.550 -14.402 1.00 77.81 260 GLN A O 1
ATOM 2043 N N . THR A 1 261 ? -2.260 7.612 -16.264 1.00 83.38 261 THR A N 1
ATOM 2044 C CA . THR A 1 261 ? -3.193 6.496 -16.329 1.00 83.38 261 THR A CA 1
ATOM 2045 C C . THR A 1 261 ? -2.862 5.456 -15.268 1.00 83.38 261 THR A C 1
ATOM 2047 O O . THR A 1 261 ? -1.694 5.273 -14.927 1.00 83.38 261 THR A O 1
ATOM 2050 N N . CYS A 1 262 ? -3.867 4.745 -14.780 1.00 80.06 262 CYS A N 1
ATOM 2051 C CA . CYS A 1 262 ? -3.705 3.674 -13.805 1.00 80.06 262 CYS A CA 1
ATOM 2052 C C . CYS A 1 262 ? -4.620 2.498 -14.148 1.00 80.06 262 CYS A C 1
ATOM 2054 O O . CYS A 1 262 ? -5.630 2.685 -14.814 1.00 80.06 262 CYS A O 1
ATOM 2056 N N . ALA A 1 263 ? -4.260 1.297 -13.710 1.00 76.62 263 ALA A N 1
ATOM 2057 C CA . ALA A 1 263 ? -5.138 0.126 -13.681 1.00 76.62 263 ALA A CA 1
ATOM 2058 C C . ALA A 1 263 ? -5.477 -0.275 -12.234 1.00 76.62 263 ALA A C 1
ATOM 2060 O O . ALA A 1 263 ? -6.471 -0.947 -11.964 1.00 76.62 263 ALA A O 1
ATOM 2061 N N . SER A 1 264 ? -4.629 0.131 -11.290 1.00 76.06 264 SER A N 1
ATOM 2062 C CA . SER A 1 264 ? -4.747 -0.136 -9.867 1.00 76.06 264 SER A CA 1
ATOM 2063 C C . SER A 1 264 ? -4.180 1.021 -9.044 1.00 76.06 264 SER A C 1
ATOM 2065 O O . SER A 1 264 ? -3.411 1.848 -9.535 1.00 76.06 264 SER A O 1
ATOM 2067 N N . ASP A 1 265 ? -4.502 1.050 -7.750 1.00 72.94 265 ASP A N 1
ATOM 2068 C CA . ASP A 1 265 ? -3.952 2.044 -6.817 1.00 72.94 265 ASP A CA 1
ATOM 2069 C C . ASP A 1 265 ? -2.408 1.980 -6.737 1.00 72.94 265 ASP A C 1
ATOM 2071 O O . ASP A 1 265 ? -1.759 2.965 -6.384 1.00 72.94 265 ASP A O 1
ATOM 2075 N N . PHE A 1 266 ? -1.796 0.849 -7.123 1.00 69.75 266 PHE A N 1
ATOM 2076 C CA . PHE A 1 266 ? -0.339 0.676 -7.194 1.00 69.75 266 PHE A CA 1
ATOM 2077 C C . PHE A 1 266 ? 0.322 1.500 -8.300 1.00 69.75 266 PHE A C 1
ATOM 2079 O O . PHE A 1 266 ? 1.502 1.844 -8.178 1.00 69.75 266 PHE A O 1
ATOM 2086 N N . ASP A 1 267 ? -0.431 1.875 -9.330 1.00 71.25 267 ASP A N 1
ATOM 2087 C CA . ASP A 1 267 ? 0.070 2.703 -10.427 1.00 71.25 267 ASP A CA 1
ATOM 2088 C C . ASP A 1 267 ? 0.110 4.185 -10.037 1.00 71.25 267 ASP A C 1
ATOM 2090 O O . ASP A 1 267 ? 0.777 4.992 -10.689 1.00 71.25 267 ASP A O 1
ATOM 2094 N N . CYS A 1 268 ? -0.557 4.552 -8.934 1.00 74.69 268 CYS A N 1
ATOM 2095 C CA . CYS A 1 268 ? -0.614 5.929 -8.482 1.00 74.69 268 CYS A CA 1
ATOM 2096 C C . CYS A 1 268 ? 0.634 6.334 -7.691 1.00 74.69 268 CYS A C 1
ATOM 2098 O O . CYS A 1 268 ? 1.006 5.666 -6.721 1.00 74.69 268 CYS A O 1
ATOM 2100 N N . PRO A 1 269 ? 1.304 7.431 -8.094 1.00 60.84 269 PRO A N 1
ATOM 2101 C CA . PRO A 1 269 ? 2.653 7.750 -7.640 1.00 60.84 269 PRO A CA 1
ATOM 2102 C C . PRO A 1 269 ? 2.741 8.094 -6.145 1.00 60.84 269 PRO A C 1
ATOM 2104 O O . PRO A 1 269 ? 3.748 7.790 -5.516 1.00 60.84 269 PRO A O 1
ATOM 2107 N N . HIS A 1 270 ? 1.710 8.683 -5.537 1.00 65.88 270 HIS A N 1
ATOM 2108 C CA . HIS A 1 270 ? 1.803 9.267 -4.190 1.00 65.88 270 HIS A CA 1
ATOM 2109 C C . HIS A 1 270 ? 0.850 8.604 -3.187 1.00 65.88 270 HIS A C 1
ATOM 2111 O O . HIS A 1 270 ? -0.262 8.216 -3.545 1.00 65.88 270 HIS A O 1
ATOM 2117 N N . LEU A 1 271 ? 1.252 8.555 -1.908 1.00 63.78 271 LEU A N 1
ATOM 2118 C CA . LEU A 1 271 ? 0.293 8.434 -0.801 1.00 63.78 271 LEU A CA 1
ATOM 2119 C C . LEU A 1 271 ? -0.667 9.630 -0.877 1.00 63.78 271 LEU A C 1
ATOM 2121 O O . LEU A 1 271 ? -0.221 10.756 -1.098 1.00 63.78 271 LEU A O 1
ATOM 2125 N N . GLY A 1 272 ? -1.971 9.398 -0.731 1.00 73.62 272 GLY A N 1
ATOM 2126 C CA . GLY A 1 272 ? -2.966 10.446 -0.971 1.00 73.62 272 GLY A CA 1
ATOM 2127 C C . GLY A 1 272 ? -3.583 10.419 -2.368 1.00 73.62 272 GLY A C 1
ATOM 2128 O O . GLY A 1 272 ? -4.304 11.352 -2.706 1.00 73.62 272 GLY A O 1
ATOM 2129 N N . PHE A 1 273 ? -3.303 9.407 -3.196 1.00 80.56 273 PHE A N 1
ATOM 2130 C CA . PHE A 1 273 ? -3.906 9.232 -4.520 1.00 80.56 273 PHE A CA 1
ATOM 2131 C C . PHE A 1 273 ? -4.428 7.806 -4.695 1.00 80.56 273 PHE A C 1
ATOM 2133 O O . PHE A 1 273 ? -3.898 6.872 -4.100 1.00 80.56 273 PHE A O 1
ATOM 2140 N N . TYR A 1 274 ? -5.456 7.648 -5.522 1.00 83.94 274 TYR A N 1
ATOM 2141 C CA . TYR A 1 274 ? -6.067 6.357 -5.831 1.00 83.94 274 TYR A CA 1
ATOM 2142 C C . TYR A 1 274 ? -6.429 6.263 -7.314 1.00 83.94 274 TYR A C 1
ATOM 2144 O O . TYR A 1 274 ? -6.567 7.281 -8.005 1.00 83.94 274 TYR A O 1
ATOM 2152 N N . CYS A 1 275 ? -6.591 5.036 -7.795 1.00 85.31 275 CYS A N 1
ATOM 2153 C CA . CYS A 1 275 ? -7.081 4.744 -9.126 1.00 85.31 275 CYS A CA 1
ATOM 2154 C C . CYS A 1 275 ? -8.600 4.510 -9.073 1.00 85.31 275 CYS A C 1
ATOM 2156 O O . CYS A 1 275 ? -9.056 3.563 -8.427 1.00 85.31 275 CYS A O 1
ATOM 2158 N N . PRO A 1 276 ? -9.419 5.365 -9.707 1.00 87.56 276 PRO A N 1
ATOM 2159 C CA . PRO A 1 276 ? -10.868 5.233 -9.648 1.00 87.56 276 PRO A CA 1
ATOM 2160 C C . PRO A 1 276 ? -11.348 3.961 -10.353 1.00 87.56 276 PRO A C 1
ATOM 2162 O O . PRO A 1 276 ? -10.861 3.630 -11.433 1.00 87.56 276 PRO A O 1
ATOM 2165 N N . SER A 1 277 ? -12.361 3.299 -9.780 1.00 84.69 277 SER A N 1
ATOM 2166 C CA . SER A 1 277 ? -13.113 2.232 -10.455 1.00 84.69 277 SER A CA 1
ATOM 2167 C C . SER A 1 277 ? -13.605 2.699 -11.827 1.00 84.69 277 SER A C 1
ATOM 2169 O O . SER A 1 277 ? -14.067 3.833 -11.973 1.00 84.69 277 SER A O 1
ATOM 2171 N N . ASP A 1 278 ? -13.539 1.823 -12.833 1.00 80.81 278 ASP A N 1
ATOM 2172 C CA . ASP A 1 278 ? -14.192 2.077 -14.118 1.00 80.81 278 ASP A CA 1
ATOM 2173 C C . ASP A 1 278 ? -15.715 1.983 -13.916 1.00 80.81 278 ASP A C 1
ATOM 2175 O O . ASP A 1 278 ? -16.220 0.888 -13.649 1.00 80.81 278 ASP A O 1
ATOM 2179 N N . PRO A 1 279 ? -16.465 3.094 -14.048 1.00 78.69 279 PRO A N 1
ATOM 2180 C CA . PRO A 1 279 ? -17.911 3.093 -13.853 1.00 78.69 279 PRO A CA 1
ATOM 2181 C C . PRO A 1 279 ? -18.651 2.260 -14.910 1.00 78.69 279 PRO A C 1
ATOM 2183 O O . PRO A 1 279 ? -19.828 1.961 -14.734 1.00 78.69 279 PRO A O 1
ATOM 2186 N N . THR A 1 280 ? -17.985 1.893 -16.007 1.00 77.75 280 THR A N 1
ATOM 2187 C CA . THR A 1 280 ? -18.534 1.049 -17.074 1.00 77.75 280 THR A CA 1
ATOM 2188 C C . THR A 1 280 ? -18.238 -0.435 -16.869 1.00 77.75 280 THR A C 1
ATOM 2190 O O . THR A 1 280 ? -18.725 -1.260 -17.639 1.00 77.75 280 THR A O 1
ATOM 2193 N N . GLY A 1 281 ? -17.443 -0.794 -15.853 1.00 75.50 281 GLY A N 1
ATOM 2194 C CA . GLY A 1 281 ? -17.039 -2.179 -15.605 1.00 75.50 281 GLY A CA 1
ATOM 2195 C C . GLY A 1 281 ? -16.262 -2.801 -16.769 1.00 75.50 281 GLY A C 1
ATOM 2196 O O . GLY A 1 281 ? -16.432 -3.986 -17.047 1.00 75.50 281 GLY A O 1
ATOM 2197 N N . GLY A 1 282 ? -15.465 -2.008 -17.491 1.00 73.44 282 GLY A N 1
ATOM 2198 C CA . GLY A 1 282 ? -14.693 -2.433 -18.658 1.00 73.44 282 GLY A CA 1
ATOM 2199 C C . GLY A 1 282 ? -15.466 -2.423 -19.979 1.00 73.44 282 GLY A C 1
ATOM 2200 O O . GLY A 1 282 ? -14.922 -2.847 -20.996 1.00 73.44 282 GLY A O 1
ATOM 2201 N N . GLN A 1 283 ? -16.725 -1.968 -20.004 1.00 76.31 283 GLN A N 1
ATOM 2202 C CA . GLN A 1 283 ? -17.542 -1.971 -21.226 1.00 76.31 283 GLN A CA 1
ATOM 2203 C C . GLN A 1 283 ? -17.164 -0.864 -22.214 1.00 76.31 283 GLN A C 1
ATOM 2205 O O . GLN A 1 283 ? -17.412 -1.009 -23.412 1.00 76.31 283 GLN A O 1
ATOM 2210 N N . ASN A 1 284 ? -16.588 0.243 -21.739 1.00 74.81 284 ASN A N 1
ATOM 2211 C CA . ASN A 1 284 ? -16.141 1.322 -22.607 1.00 74.81 284 ASN A CA 1
ATOM 2212 C C . ASN A 1 284 ? -14.625 1.227 -22.855 1.00 74.81 284 ASN A C 1
ATOM 2214 O O . ASN A 1 284 ? -13.849 1.624 -21.986 1.00 74.81 284 ASN A O 1
ATOM 2218 N N . PRO A 1 285 ? -14.178 0.797 -24.050 1.00 69.88 285 PRO A N 1
ATOM 2219 C CA . PRO A 1 285 ? -12.754 0.666 -24.366 1.00 69.88 285 PRO A CA 1
ATOM 2220 C C . PRO A 1 285 ? -12.019 2.014 -24.446 1.00 69.88 285 PRO A C 1
ATOM 2222 O O . PRO A 1 285 ? -10.794 2.041 -24.511 1.00 69.88 285 PRO A O 1
ATOM 2225 N N . TYR A 1 286 ? -12.750 3.133 -24.453 1.00 73.56 286 TYR A N 1
ATOM 2226 C CA . TYR A 1 286 ? -12.187 4.483 -24.426 1.00 73.56 286 TYR A CA 1
ATOM 2227 C C . TYR A 1 286 ? -12.132 5.078 -23.016 1.00 73.56 286 TYR A C 1
ATOM 2229 O O . TYR A 1 286 ? -11.668 6.208 -22.851 1.00 73.56 286 TYR A O 1
ATOM 2237 N N . TRP A 1 287 ? -12.625 4.364 -21.998 1.00 74.69 287 TRP A N 1
ATOM 2238 C CA . TRP A 1 287 ? -12.500 4.819 -20.623 1.00 74.69 287 TRP A CA 1
ATOM 2239 C C . TRP A 1 287 ? -11.078 4.578 -20.129 1.00 74.69 287 TRP A C 1
ATOM 2241 O O . TRP A 1 287 ? -10.645 3.447 -19.928 1.00 74.69 287 TRP A O 1
ATOM 2251 N N . VAL A 1 288 ? -10.350 5.669 -19.922 1.00 77.62 288 VAL A N 1
ATOM 2252 C CA . VAL A 1 288 ? -9.003 5.641 -19.364 1.00 77.62 288 VAL A CA 1
ATOM 2253 C C . VAL A 1 288 ? -9.085 6.091 -17.909 1.00 77.62 288 VAL A C 1
ATOM 2255 O O . VAL A 1 288 ? -9.557 7.190 -17.610 1.00 77.62 288 VAL A O 1
ATOM 2258 N N . GLN A 1 289 ? -8.655 5.229 -16.990 1.00 85.12 289 GLN A N 1
ATOM 2259 C CA . GLN A 1 289 ? -8.569 5.554 -15.570 1.00 85.12 289 GLN A CA 1
ATOM 2260 C C . GLN A 1 289 ? -7.320 6.399 -15.323 1.00 85.12 289 GLN A C 1
ATOM 2262 O O . GLN A 1 289 ? -6.236 6.049 -15.780 1.00 85.12 289 GLN A O 1
ATOM 2267 N N . TYR A 1 290 ? -7.476 7.497 -14.587 1.00 86.44 290 TYR A N 1
ATOM 2268 C CA . TYR A 1 290 ? -6.382 8.382 -14.193 1.00 86.44 290 TYR A CA 1
ATOM 2269 C C . TYR A 1 290 ? -6.299 8.462 -12.678 1.00 86.44 290 TYR A C 1
ATOM 2271 O O . TYR A 1 290 ? -7.337 8.510 -12.013 1.00 86.44 290 TYR A O 1
ATOM 2279 N N . CYS A 1 291 ? -5.085 8.539 -12.140 1.00 83.25 291 CYS A N 1
ATOM 2280 C CA . CYS A 1 291 ? -4.880 8.709 -10.708 1.00 83.25 291 CYS A CA 1
ATOM 2281 C C . CYS A 1 291 ? -5.501 10.010 -10.205 1.00 83.25 291 CYS A C 1
ATOM 2283 O O . CYS A 1 291 ? -5.257 11.087 -10.750 1.00 83.25 291 CYS A O 1
ATOM 2285 N N . ARG A 1 292 ? -6.284 9.919 -9.129 1.00 87.06 292 ARG A N 1
ATOM 2286 C CA . ARG A 1 292 ? -6.968 11.060 -8.512 1.00 87.06 292 ARG A CA 1
ATOM 2287 C C . ARG A 1 292 ? -6.481 11.279 -7.098 1.00 87.06 292 ARG A C 1
ATOM 2289 O O . ARG A 1 292 ? -6.191 10.322 -6.387 1.00 87.06 292 ARG A O 1
ATOM 2296 N N . ALA A 1 293 ? -6.429 12.542 -6.690 1.00 86.69 293 ALA A N 1
ATOM 2297 C CA . ALA A 1 293 ? -6.188 12.883 -5.299 1.00 86.69 293 ALA A CA 1
ATOM 2298 C C . ALA A 1 293 ? -7.323 12.329 -4.429 1.00 86.69 293 ALA A C 1
ATOM 2300 O O . ALA A 1 293 ? -8.504 12.431 -4.778 1.00 86.69 293 ALA A O 1
ATOM 2301 N N . GLN A 1 294 ? -6.951 11.754 -3.293 1.00 87.62 294 GLN A N 1
ATOM 2302 C CA . GLN A 1 294 ? -7.874 11.366 -2.246 1.00 87.62 294 GLN A CA 1
ATOM 2303 C C . GLN A 1 294 ? -8.559 12.611 -1.680 1.00 87.62 294 GLN A C 1
ATOM 2305 O O . GLN A 1 294 ? -7.974 13.692 -1.558 1.00 87.62 294 GLN A O 1
ATOM 2310 N N . ARG A 1 295 ? -9.828 12.448 -1.349 1.00 92.50 295 ARG A N 1
ATOM 2311 C CA . ARG A 1 295 ? -10.772 13.481 -0.966 1.00 92.50 295 ARG A CA 1
ATOM 2312 C C . ARG A 1 295 ? -10.630 13.804 0.520 1.00 92.50 295 ARG A C 1
ATOM 2314 O O . ARG A 1 295 ? -10.389 12.917 1.342 1.00 92.50 295 ARG A O 1
ATOM 2321 N N . SER A 1 296 ? -10.774 15.082 0.856 1.00 93.31 296 SER A N 1
ATOM 2322 C CA . SER A 1 296 ? -10.715 15.559 2.239 1.00 93.31 296 SER A CA 1
ATOM 2323 C C . SER A 1 296 ? -12.023 15.298 2.987 1.00 93.31 296 SER A C 1
ATOM 2325 O O . SER A 1 296 ? -13.045 14.954 2.390 1.00 93.31 296 SER A O 1
ATOM 2327 N N . GLU A 1 297 ? -12.012 15.529 4.299 1.00 94.06 297 GLU A N 1
ATOM 2328 C CA . GLU A 1 297 ? -13.197 15.385 5.143 1.00 94.06 297 GLU A CA 1
ATOM 2329 C C . GLU A 1 297 ? -14.390 16.202 4.618 1.00 94.06 297 GLU A C 1
ATOM 2331 O O . GLU A 1 297 ? -14.250 17.342 4.169 1.00 94.06 297 GLU A O 1
ATOM 2336 N N . GLY A 1 298 ? -15.574 15.588 4.636 1.00 94.75 298 GLY A N 1
ATOM 2337 C CA . GLY A 1 298 ? -16.833 16.188 4.199 1.00 94.75 298 GLY A CA 1
ATOM 2338 C C . GLY A 1 298 ? -17.082 16.174 2.686 1.00 94.75 298 GLY A C 1
ATOM 2339 O O . GLY A 1 298 ? -18.215 16.449 2.275 1.00 94.75 298 GLY A O 1
ATOM 2340 N N . MET A 1 299 ? -16.083 15.830 1.864 1.00 96.31 299 MET A N 1
ATOM 2341 C CA . MET A 1 299 ? -16.266 15.608 0.426 1.00 96.31 299 MET A CA 1
ATOM 2342 C C . MET A 1 299 ? -17.003 14.296 0.170 1.00 96.31 299 MET A C 1
ATOM 2344 O O . MET A 1 299 ? -16.820 13.330 0.908 1.00 96.31 299 MET A O 1
ATOM 2348 N N . THR A 1 300 ? -17.818 14.248 -0.887 1.00 96.12 300 THR A N 1
ATOM 2349 C CA . THR A 1 300 ? -18.542 13.024 -1.256 1.00 96.12 300 THR A CA 1
ATOM 2350 C C . THR A 1 300 ? -17.578 11.911 -1.643 1.00 96.12 300 THR A C 1
ATOM 2352 O O . THR A 1 300 ? -16.503 12.218 -2.135 1.00 96.12 300 THR A O 1
ATOM 2355 N N . CYS A 1 301 ? -17.930 10.645 -1.468 1.00 94.25 301 CYS A N 1
ATOM 2356 C CA . CYS A 1 301 ? -17.112 9.486 -1.850 1.00 94.25 301 CYS A CA 1
ATOM 2357 C C . CYS A 1 301 ? -18.016 8.316 -2.257 1.00 94.25 301 CYS A C 1
ATOM 2359 O O . CYS A 1 301 ? -19.223 8.378 -2.030 1.00 94.25 301 CYS A O 1
ATOM 2361 N N . ALA A 1 302 ? -17.463 7.266 -2.861 1.00 92.00 302 ALA A N 1
ATOM 2362 C CA . ALA A 1 302 ? -18.150 5.982 -3.011 1.00 92.00 302 ALA A CA 1
ATOM 2363 C C . ALA A 1 302 ? -17.406 4.847 -2.293 1.00 92.00 302 ALA A C 1
ATOM 2365 O O . ALA A 1 302 ? -18.042 3.943 -1.759 1.00 92.00 302 ALA A O 1
ATOM 2366 N N . GLU A 1 303 ? -16.075 4.913 -2.240 1.00 89.88 303 GLU A N 1
ATOM 2367 C CA . GLU A 1 303 ? -15.231 3.875 -1.646 1.00 89.88 303 GLU A CA 1
ATOM 2368 C C . GLU A 1 303 ? -14.214 4.453 -0.643 1.00 89.88 303 GLU A C 1
ATOM 2370 O O . GLU A 1 303 ? -13.778 5.599 -0.761 1.00 89.88 303 GLU A O 1
ATOM 2375 N N . ASP A 1 304 ? -13.782 3.646 0.333 1.00 88.50 304 ASP A N 1
ATOM 2376 C CA . ASP A 1 304 ? -12.838 4.067 1.386 1.00 88.50 304 ASP A CA 1
ATOM 2377 C C . ASP A 1 304 ? -11.500 4.571 0.844 1.00 88.50 304 ASP A C 1
ATOM 2379 O O . ASP A 1 304 ? -10.922 5.519 1.375 1.00 88.50 304 ASP A O 1
ATOM 2383 N N . ARG A 1 305 ? -11.011 3.963 -0.241 1.00 85.25 305 ARG A N 1
ATOM 2384 C CA . ARG A 1 305 ? -9.753 4.358 -0.888 1.00 85.25 305 ARG A CA 1
ATOM 2385 C C . ARG A 1 305 ? -9.797 5.751 -1.506 1.00 85.25 305 ARG A C 1
ATOM 2387 O O . ARG A 1 305 ? -8.740 6.305 -1.798 1.00 85.25 305 ARG A O 1
ATOM 2394 N N . GLU A 1 306 ? -10.987 6.320 -1.696 1.00 90.00 306 GLU A N 1
ATOM 2395 C CA . GLU A 1 306 ? -11.130 7.691 -2.171 1.00 90.00 306 GLU A CA 1
ATOM 2396 C C . GLU A 1 306 ? -10.818 8.713 -1.091 1.00 90.00 306 GLU A C 1
ATOM 2398 O O . GLU A 1 306 ? -10.598 9.867 -1.429 1.00 90.00 306 GLU A O 1
ATOM 2403 N N . CYS A 1 307 ? -10.826 8.334 0.184 1.00 89.69 307 CYS A N 1
ATOM 2404 C CA . CYS A 1 307 ? -10.640 9.251 1.297 1.00 89.69 307 CYS A CA 1
ATOM 2405 C C . CYS A 1 307 ? -9.172 9.346 1.714 1.00 89.69 307 CYS A C 1
ATOM 2407 O O . CYS A 1 307 ? -8.399 8.404 1.547 1.00 89.69 307 CYS A O 1
ATOM 2409 N N . GLN A 1 308 ? -8.782 10.510 2.239 1.00 86.12 308 GLN A N 1
ATOM 2410 C CA . GLN A 1 308 ? -7.429 10.739 2.752 1.00 86.12 308 GLN A CA 1
ATOM 2411 C C . GLN A 1 308 ? -7.075 9.765 3.898 1.00 86.12 308 GLN A C 1
ATOM 2413 O O . GLN A 1 308 ? -7.971 9.240 4.569 1.00 86.12 308 GLN A O 1
ATOM 2418 N N . PRO A 1 309 ? -5.776 9.535 4.172 1.00 80.56 309 PRO A N 1
ATOM 2419 C CA . PRO A 1 309 ? -5.343 8.702 5.290 1.00 80.56 309 PRO A CA 1
ATOM 2420 C C . PRO A 1 309 ? -5.967 9.170 6.615 1.00 80.56 309 PRO A C 1
ATOM 2422 O O . PRO A 1 309 ? -5.977 10.360 6.921 1.00 80.56 309 PRO A O 1
ATOM 2425 N N . GLY A 1 310 ? -6.502 8.236 7.405 1.00 80.81 310 GLY A N 1
ATOM 2426 C CA . GLY A 1 310 ? -7.242 8.545 8.642 1.00 80.81 310 GLY A CA 1
ATOM 2427 C C . GLY A 1 310 ? -8.754 8.703 8.467 1.00 80.81 310 GLY A C 1
ATOM 2428 O O . GLY A 1 310 ? -9.461 8.858 9.463 1.00 80.81 310 GLY A O 1
ATOM 2429 N N . MET A 1 311 ? -9.253 8.630 7.232 1.00 89.06 311 MET A N 1
ATOM 2430 C CA . MET A 1 311 ? -10.668 8.762 6.899 1.00 89.06 311 MET A CA 1
ATOM 2431 C C . MET A 1 311 ? -11.173 7.528 6.150 1.00 89.06 311 MET A C 1
ATOM 2433 O O . MET A 1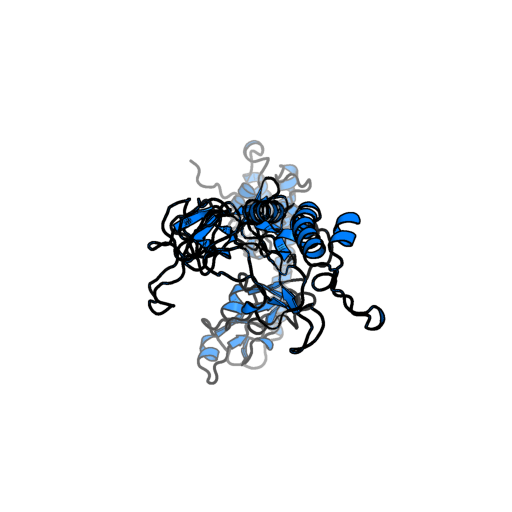 311 ? -10.407 6.815 5.500 1.00 89.06 311 MET A O 1
ATOM 2437 N N . ARG A 1 312 ? -12.480 7.288 6.227 1.00 91.62 312 ARG A N 1
ATOM 2438 C CA . ARG A 1 312 ? -13.188 6.263 5.449 1.00 91.62 312 ARG A CA 1
ATOM 2439 C C . ARG A 1 312 ? -14.462 6.854 4.852 1.00 91.62 312 ARG A C 1
ATOM 2441 O O . ARG A 1 312 ? -14.908 7.929 5.266 1.00 91.62 312 ARG A O 1
ATOM 2448 N N . CYS A 1 313 ? -15.020 6.183 3.854 1.00 94.94 313 CYS A N 1
ATOM 2449 C CA . CYS A 1 313 ? -16.231 6.636 3.199 1.00 94.94 313 CYS A CA 1
ATOM 2450 C C . CYS A 1 313 ? -17.447 6.236 4.035 1.00 94.94 313 CYS A C 1
ATOM 2452 O O . CYS A 1 313 ? -17.806 5.063 4.121 1.00 94.94 313 CYS A O 1
ATOM 2454 N N . ASN A 1 314 ? -18.096 7.212 4.665 1.00 96.75 314 ASN A N 1
ATOM 2455 C CA . ASN A 1 314 ? -19.285 6.955 5.460 1.00 96.75 314 ASN A CA 1
ATOM 2456 C C . ASN A 1 314 ? -20.513 6.821 4.554 1.00 96.75 314 ASN A C 1
ATOM 2458 O O . ASN A 1 314 ? -21.181 7.803 4.235 1.00 96.75 314 ASN A O 1
ATOM 2462 N N . THR A 1 315 ? -20.830 5.590 4.165 1.00 95.69 315 THR A N 1
ATOM 2463 C CA . THR A 1 315 ? -21.997 5.258 3.332 1.00 95.69 315 THR A CA 1
ATOM 2464 C C . THR A 1 315 ? -23.332 5.299 4.079 1.00 95.69 315 THR A C 1
ATOM 2466 O O . THR A 1 315 ? -24.377 5.135 3.456 1.00 95.69 315 THR A O 1
ATOM 2469 N N . GLY A 1 316 ? -23.317 5.545 5.395 1.00 93.44 316 GLY A N 1
ATOM 2470 C CA . GLY A 1 316 ? -24.523 5.692 6.211 1.00 93.44 316 GLY A CA 1
ATOM 2471 C C . GLY A 1 316 ? -25.210 7.045 6.020 1.00 93.44 316 GLY A C 1
ATOM 2472 O O . GLY A 1 316 ? -26.390 7.190 6.328 1.00 93.44 316 GLY A O 1
ATOM 2473 N N . GLU A 1 317 ? -24.495 8.043 5.496 1.00 94.56 317 GLU A N 1
ATOM 2474 C CA . GLU A 1 317 ? -25.071 9.347 5.169 1.00 94.56 317 GLU A CA 1
ATOM 2475 C C . GLU A 1 317 ? -25.873 9.292 3.854 1.00 94.56 317 GLU A C 1
ATOM 2477 O O . GLU A 1 317 ? -25.468 8.602 2.918 1.00 94.56 317 GLU A O 1
ATOM 2482 N N . PRO A 1 318 ? -26.957 10.087 3.705 1.00 93.50 318 PRO A N 1
ATOM 2483 C CA . PRO A 1 318 ? -27.726 10.153 2.454 1.00 93.50 318 PRO A CA 1
ATOM 2484 C C . PRO A 1 318 ? -26.877 10.521 1.230 1.00 93.50 318 PRO A C 1
ATOM 2486 O O . PRO A 1 318 ? -27.182 10.142 0.102 1.00 93.50 318 PRO A O 1
ATOM 2489 N N . GLN A 1 319 ? -25.813 11.291 1.462 1.00 95.12 319 GLN A N 1
ATOM 2490 C CA . GLN A 1 319 ? -24.729 11.511 0.517 1.00 95.12 319 GLN A CA 1
ATOM 2491 C C . GLN A 1 319 ? -23.450 11.024 1.191 1.00 95.12 319 GLN A C 1
ATOM 2493 O O . GLN A 1 319 ? -22.993 11.719 2.102 1.00 95.12 319 GLN A O 1
ATOM 2498 N N . PRO A 1 320 ? -22.884 9.879 0.772 1.00 96.62 320 PRO A N 1
ATOM 2499 C CA . PRO A 1 320 ? -21.692 9.337 1.401 1.00 96.62 320 PRO A CA 1
ATOM 2500 C C . PRO A 1 320 ? -20.535 10.325 1.342 1.00 96.62 320 PRO A C 1
ATOM 2502 O O . PRO A 1 320 ? -20.267 10.894 0.278 1.00 96.62 320 PRO A O 1
ATOM 2505 N N . ARG A 1 321 ? -19.866 10.553 2.475 1.00 96.69 321 ARG A N 1
ATOM 2506 C CA . ARG A 1 321 ? -18.745 11.496 2.585 1.00 96.69 321 ARG A CA 1
ATOM 2507 C C . ARG A 1 321 ? -17.559 10.883 3.302 1.00 96.69 321 ARG A C 1
ATOM 2509 O O . ARG A 1 321 ? -17.706 10.002 4.145 1.00 96.69 321 ARG A O 1
ATOM 2516 N N . CYS A 1 322 ? -16.376 11.399 2.995 1.00 95.75 322 CYS A N 1
ATOM 2517 C CA . CYS A 1 322 ? -15.175 11.065 3.740 1.00 95.75 322 CYS A CA 1
ATOM 2518 C C . CYS A 1 322 ? -15.288 11.616 5.159 1.00 95.75 322 CYS A C 1
ATOM 2520 O O . CYS A 1 322 ? -15.447 12.825 5.350 1.00 95.75 322 CYS A O 1
ATOM 2522 N N . ARG A 1 323 ? -15.215 10.723 6.144 1.00 95.12 323 ARG A N 1
ATOM 2523 C CA . ARG A 1 323 ? -15.271 11.048 7.569 1.00 95.12 323 ARG A CA 1
ATOM 2524 C C . ARG A 1 323 ? -14.035 10.511 8.264 1.00 95.12 323 ARG A C 1
ATOM 2526 O O . ARG A 1 323 ? -13.606 9.388 7.987 1.00 95.12 323 ARG A O 1
ATOM 2533 N N . SER A 1 324 ? -13.470 11.322 9.150 1.00 92.31 324 SER A N 1
ATOM 2534 C CA . SER A 1 324 ? -12.404 10.881 10.043 1.00 92.31 324 SER A CA 1
ATOM 2535 C C . SER A 1 324 ? -12.911 9.759 10.956 1.00 92.31 324 SER A C 1
ATOM 2537 O O . SER A 1 324 ? -14.088 9.710 11.317 1.00 92.31 324 SER A O 1
ATOM 2539 N N . LEU A 1 325 ? -12.034 8.819 11.308 1.00 91.00 325 LEU A N 1
ATOM 2540 C CA . LEU A 1 325 ? -12.380 7.792 12.291 1.00 91.00 325 LEU A CA 1
ATOM 2541 C C . LEU A 1 325 ? -12.621 8.452 13.658 1.00 91.00 325 LEU A C 1
ATOM 2543 O O . LEU A 1 325 ? -11.863 9.333 14.064 1.00 91.00 325 LEU A O 1
ATOM 2547 N N . PHE A 1 326 ? -13.649 7.997 14.370 1.00 92.31 326 PHE A N 1
ATOM 2548 C CA . PHE A 1 326 ? -14.056 8.461 15.698 1.00 92.31 326 PHE A CA 1
ATOM 2549 C C . PHE A 1 326 ? -14.328 9.974 15.775 1.00 92.31 326 PHE A C 1
ATOM 2551 O O . PHE A 1 326 ? -13.947 10.620 16.753 1.00 92.31 326 PHE A O 1
ATOM 2558 N N . SER A 1 327 ? -14.966 10.556 14.751 1.00 93.38 327 SER A N 1
ATOM 2559 C CA . SER A 1 327 ? -15.223 12.005 14.677 1.00 93.38 327 SER A CA 1
ATOM 2560 C C . SER A 1 327 ? -16.695 12.411 14.670 1.00 93.38 327 SER A C 1
ATOM 2562 O O . SER A 1 327 ? -16.992 13.577 14.913 1.00 93.38 327 SER A O 1
ATOM 2564 N N . LEU A 1 328 ? -17.623 11.495 14.387 1.00 95.75 328 LEU A N 1
ATOM 2565 C CA . LEU A 1 328 ? -19.040 11.829 14.288 1.00 95.75 328 LEU A CA 1
ATOM 2566 C C . LEU A 1 328 ? -19.684 11.986 15.667 1.00 95.75 328 LEU A C 1
ATOM 2568 O O . LEU A 1 328 ? -19.598 11.091 16.514 1.00 95.75 328 LEU A O 1
ATOM 2572 N N . ASP A 1 329 ? -20.373 13.112 15.841 1.00 96.44 329 ASP A N 1
ATOM 2573 C CA . ASP A 1 329 ? -21.138 13.441 17.041 1.00 96.44 329 ASP A CA 1
ATOM 2574 C C . ASP A 1 329 ? -22.365 12.535 17.215 1.00 96.44 329 ASP A C 1
ATOM 2576 O O . ASP A 1 329 ? -22.903 11.965 16.259 1.00 96.44 329 ASP A O 1
ATOM 2580 N N . ILE A 1 330 ? -22.863 12.459 18.450 1.00 95.56 330 ILE A N 1
ATOM 2581 C CA . ILE A 1 330 ? -24.111 11.761 18.778 1.00 95.56 330 ILE A CA 1
ATOM 2582 C C . ILE A 1 330 ? -25.266 12.305 17.915 1.00 95.56 330 ILE A C 1
ATOM 2584 O O . ILE A 1 330 ? -25.476 13.512 17.803 1.00 95.56 330 ILE A O 1
ATOM 2588 N N . GLY A 1 331 ? -26.030 11.394 17.313 1.00 95.00 331 GLY A N 1
ATOM 2589 C CA . GLY A 1 331 ? -27.147 11.658 16.409 1.00 95.00 331 GLY A CA 1
ATOM 2590 C C . GLY A 1 331 ? -26.783 11.652 14.920 1.00 95.00 331 GLY A C 1
ATOM 2591 O O . GLY A 1 331 ? -27.689 11.577 14.086 1.00 95.00 331 GLY A O 1
ATOM 2592 N N . ALA A 1 332 ? -25.495 11.700 14.562 1.00 96.81 332 ALA A N 1
ATOM 2593 C CA . ALA A 1 332 ? -25.049 11.644 13.169 1.00 96.81 332 ALA A CA 1
ATOM 2594 C C . ALA A 1 332 ? -25.168 10.227 12.587 1.00 96.81 332 ALA A C 1
ATOM 2596 O O . ALA A 1 332 ? -24.891 9.254 13.276 1.00 96.81 332 ALA A O 1
ATOM 2597 N N . LEU A 1 333 ? -25.542 10.090 11.312 1.00 96.75 333 LEU A N 1
ATOM 2598 C CA . LEU A 1 333 ? -25.617 8.782 10.649 1.00 96.75 333 LEU A CA 1
ATOM 2599 C C . LEU A 1 333 ? -24.221 8.215 10.364 1.00 96.75 333 LEU A C 1
ATOM 2601 O O . LEU A 1 333 ? -23.363 8.911 9.818 1.00 96.75 333 LEU A O 1
ATOM 2605 N N . ALA A 1 334 ? -24.020 6.938 10.677 1.00 96.69 334 ALA A N 1
ATOM 2606 C CA . ALA A 1 334 ? -22.765 6.223 10.505 1.00 96.69 334 ALA A CA 1
ATOM 2607 C C . ALA A 1 334 ? -22.992 4.811 9.946 1.00 96.69 334 ALA A C 1
ATOM 2609 O O . ALA A 1 334 ? -23.784 4.025 10.471 1.00 96.69 334 ALA A O 1
ATOM 2610 N N . ALA A 1 335 ? -22.245 4.462 8.898 1.00 95.06 335 ALA A N 1
ATOM 2611 C CA . ALA A 1 335 ? -22.227 3.104 8.352 1.00 95.06 335 ALA A CA 1
ATOM 2612 C C . ALA A 1 335 ? -21.648 2.091 9.351 1.00 95.06 335 ALA A C 1
ATOM 2614 O O . ALA A 1 335 ? -22.131 0.965 9.458 1.00 95.06 335 ALA A O 1
ATOM 2615 N N . GLU A 1 336 ? -20.620 2.509 10.091 1.00 94.25 336 GLU A N 1
ATOM 2616 C CA . GLU A 1 336 ? -19.855 1.683 11.017 1.00 94.25 336 GLU A CA 1
ATOM 2617 C C . GLU A 1 336 ? -19.575 2.435 12.323 1.00 94.25 336 GLU A C 1
ATOM 2619 O O . GLU A 1 336 ? -19.410 3.655 12.348 1.00 94.25 336 GLU A O 1
ATOM 2624 N N . ASP A 1 337 ? -19.454 1.677 13.406 1.00 93.75 337 ASP A N 1
ATOM 2625 C CA . ASP A 1 337 ? -19.190 2.152 14.764 1.00 93.75 337 ASP A CA 1
ATOM 2626 C C . ASP A 1 337 ? -17.930 3.021 14.858 1.00 93.75 337 ASP A C 1
ATOM 2628 O O . ASP A 1 337 ? -17.923 4.028 15.560 1.00 93.75 337 ASP A O 1
ATOM 2632 N N . VAL A 1 338 ? -16.893 2.682 14.084 1.00 92.50 338 VAL A N 1
ATOM 2633 C CA . VAL A 1 338 ? -15.594 3.377 14.060 1.00 92.50 338 VAL A CA 1
ATOM 2634 C C . VAL A 1 338 ? -15.666 4.823 13.574 1.00 92.50 338 VAL A C 1
ATOM 2636 O O . VAL A 1 338 ? -14.677 5.538 13.689 1.00 92.50 338 VAL A O 1
ATOM 2639 N N . PHE A 1 339 ? -16.789 5.276 13.012 1.00 94.56 339 PHE A N 1
ATOM 2640 C CA . PHE A 1 339 ? -16.977 6.689 12.679 1.00 94.56 339 PHE A CA 1
ATOM 2641 C C . PHE A 1 339 ? -17.455 7.515 13.872 1.00 94.56 339 PHE A C 1
ATOM 2643 O O . PHE A 1 339 ? -17.180 8.711 13.929 1.00 94.56 339 PHE A O 1
ATOM 2650 N N . CYS A 1 340 ? -18.153 6.899 14.822 1.00 95.12 340 CYS A N 1
ATOM 2651 C CA . CYS A 1 340 ? -18.733 7.587 15.965 1.00 95.12 340 CYS A CA 1
ATOM 2652 C C . CYS A 1 340 ? -17.666 7.920 17.004 1.00 95.12 340 CYS A C 1
ATOM 2654 O O . CYS A 1 340 ? -16.794 7.100 17.285 1.00 95.12 340 CYS A O 1
ATOM 2656 N N . GLN A 1 341 ? -17.761 9.099 17.622 1.00 93.31 341 GLN A N 1
ATOM 2657 C CA . GLN A 1 341 ? -16.790 9.581 18.611 1.00 93.31 341 GLN A CA 1
ATOM 2658 C C . GLN A 1 341 ? -16.503 8.565 19.732 1.00 93.31 341 GLN A C 1
ATOM 2660 O O . GLN A 1 341 ? -15.361 8.426 20.166 1.00 93.31 341 GLN A O 1
ATOM 2665 N N . PHE A 1 342 ? -17.531 7.830 20.163 1.00 91.62 342 PHE A N 1
ATOM 2666 C CA . PHE A 1 342 ? -17.444 6.806 21.210 1.00 91.62 342 PHE A CA 1
ATOM 2667 C C . PHE A 1 342 ? -17.491 5.374 20.672 1.00 91.62 342 PHE A C 1
ATOM 2669 O O . PHE A 1 342 ? -17.742 4.440 21.428 1.00 91.62 342 PHE A O 1
ATOM 2676 N N . GLY A 1 343 ? -17.302 5.194 19.364 1.00 92.56 343 GLY A N 1
ATOM 2677 C CA . GLY A 1 343 ? -17.269 3.876 18.748 1.00 92.56 343 GLY A CA 1
ATOM 2678 C C . GLY A 1 343 ? -18.604 3.132 18.803 1.00 92.56 343 GLY A C 1
ATOM 2679 O O . GLY A 1 343 ? -18.586 1.912 18.841 1.00 92.56 343 GLY A O 1
ATOM 2680 N N . TRP A 1 344 ? -19.756 3.804 18.910 1.00 94.69 344 TRP A N 1
ATOM 2681 C CA . TRP A 1 344 ? -21.058 3.136 19.023 1.00 94.69 344 TRP A CA 1
ATOM 2682 C C . TRP A 1 344 ? -22.141 3.855 18.217 1.00 94.69 344 TRP A C 1
ATOM 2684 O O . TRP A 1 344 ? -22.252 5.083 18.255 1.00 94.69 344 TRP A O 1
ATOM 2694 N N . ARG A 1 345 ? -22.955 3.073 17.508 1.00 95.31 345 ARG A N 1
ATOM 2695 C CA . ARG A 1 345 ? -24.186 3.512 16.837 1.00 95.31 345 ARG A CA 1
ATOM 2696 C C . ARG A 1 345 ? -25.402 2.829 17.450 1.00 95.31 345 ARG A C 1
ATOM 2698 O O . ARG A 1 345 ? -25.277 1.745 18.005 1.00 95.31 345 ARG A O 1
ATOM 2705 N N . ASP A 1 346 ? -26.562 3.442 17.334 1.00 94.56 346 ASP A N 1
ATOM 2706 C CA . ASP A 1 346 ? -27.836 2.842 17.695 1.00 94.56 346 ASP A CA 1
ATOM 2707 C C . ASP A 1 346 ? -28.335 1.876 16.603 1.00 94.56 346 ASP A C 1
ATOM 2709 O O . ASP A 1 346 ? -27.686 1.650 15.572 1.00 94.56 346 ASP A O 1
ATOM 2713 N N . ARG A 1 347 ? -29.505 1.275 16.830 1.00 93.69 347 ARG A N 1
ATOM 2714 C CA . ARG A 1 347 ? -30.151 0.359 15.881 1.00 93.69 347 ARG A CA 1
ATOM 2715 C C . ARG A 1 347 ? -30.552 1.031 14.561 1.00 93.69 347 ARG A C 1
ATOM 2717 O O . ARG A 1 347 ? -30.650 0.341 13.547 1.00 93.69 347 ARG A O 1
ATOM 2724 N N . ASP A 1 348 ? -30.744 2.347 14.565 1.00 94.19 348 ASP A N 1
ATOM 2725 C CA . ASP A 1 348 ? -31.100 3.144 13.388 1.00 94.19 348 ASP A CA 1
ATOM 2726 C C . ASP A 1 348 ? -29.859 3.623 12.607 1.00 94.19 348 ASP A C 1
ATOM 2728 O O . ASP A 1 348 ? -29.983 4.307 11.588 1.00 94.19 348 ASP A O 1
ATOM 2732 N N . GLY A 1 349 ? -28.656 3.259 13.062 1.00 94.31 349 GLY A N 1
ATOM 2733 C CA . GLY A 1 349 ? -27.394 3.625 12.430 1.00 94.31 349 GLY A CA 1
ATOM 2734 C C . GLY A 1 349 ? -26.936 5.049 12.740 1.00 94.31 349 GLY A C 1
ATOM 2735 O O . GLY A 1 349 ? -26.113 5.588 12.002 1.00 94.31 349 GLY A O 1
ATOM 2736 N N . LYS A 1 350 ? -27.444 5.682 13.801 1.00 96.62 350 LYS A N 1
ATOM 2737 C CA . LYS A 1 350 ? -26.954 6.980 14.279 1.00 96.62 350 LYS A CA 1
ATOM 2738 C C . LYS A 1 350 ? -25.961 6.786 15.409 1.00 96.62 350 LYS A C 1
ATOM 2740 O O . LYS A 1 350 ? -26.138 5.923 16.256 1.00 96.62 350 LYS A O 1
ATOM 2745 N N . CYS A 1 351 ? -24.927 7.608 15.462 1.00 96.69 351 CYS A N 1
ATOM 2746 C CA . CYS A 1 351 ? -23.990 7.619 16.569 1.00 96.69 351 CYS A CA 1
ATOM 2747 C C . CYS A 1 351 ? -24.719 7.873 17.885 1.00 96.69 351 CYS A C 1
ATOM 2749 O O . CYS A 1 351 ? -25.567 8.759 17.978 1.00 96.69 351 CYS A O 1
ATOM 2751 N N . ALA A 1 352 ? -24.379 7.098 18.902 1.00 95.31 352 ALA A N 1
ATOM 2752 C CA . ALA A 1 352 ? -25.066 7.103 20.182 1.00 95.31 352 ALA A CA 1
ATOM 2753 C C . ALA A 1 352 ? -24.048 7.125 21.331 1.00 95.31 352 ALA A C 1
ATOM 2755 O O . ALA A 1 352 ? -22.862 6.848 21.113 1.00 95.31 352 ALA A O 1
ATOM 2756 N N . PRO A 1 353 ? -24.479 7.468 22.560 1.00 93.62 353 PRO A N 1
ATOM 2757 C CA . PRO A 1 353 ? -23.666 7.225 23.742 1.00 93.62 353 PRO A CA 1
ATOM 2758 C C . PRO A 1 353 ? -23.198 5.760 23.784 1.00 93.62 353 PRO A C 1
ATOM 2760 O O . PRO A 1 353 ? -23.942 4.874 23.357 1.00 93.62 353 PRO A O 1
ATOM 2763 N N . PRO A 1 354 ? -21.984 5.483 24.284 1.00 92.44 354 PRO A N 1
ATOM 2764 C CA . PRO A 1 354 ? -21.439 4.133 24.281 1.00 92.44 354 PRO A CA 1
ATOM 2765 C C . PRO A 1 354 ? -22.286 3.210 25.163 1.00 92.44 354 PRO A C 1
ATOM 2767 O O . PRO A 1 354 ? -22.381 3.414 26.374 1.00 92.44 354 PRO A O 1
ATOM 2770 N N . ALA A 1 355 ? -22.890 2.186 24.559 1.00 93.44 355 ALA A N 1
ATOM 2771 C CA . ALA A 1 355 ? -23.613 1.159 25.300 1.00 93.44 355 ALA A CA 1
ATOM 2772 C C . ALA A 1 355 ? -22.645 0.172 25.963 1.00 93.44 355 ALA A C 1
ATOM 2774 O O . ALA A 1 355 ? -21.543 -0.051 25.465 1.00 93.44 355 ALA A O 1
ATOM 2775 N N . GLN A 1 356 ? -23.080 -0.432 27.065 1.00 93.38 356 GLN A N 1
ATOM 2776 C CA . GLN A 1 356 ? -22.395 -1.523 27.757 1.00 93.38 356 GLN A CA 1
ATOM 2777 C C . GLN A 1 356 ? -23.057 -2.853 27.429 1.00 93.38 356 GLN A C 1
ATOM 2779 O O . GLN A 1 356 ? -24.276 -2.920 27.262 1.00 93.38 356 GLN A O 1
ATOM 2784 N N . SER A 1 357 ? -22.276 -3.923 27.361 1.00 92.00 357 SER A N 1
ATOM 2785 C CA . SER A 1 357 ? -22.808 -5.270 27.232 1.00 92.00 357 SER A CA 1
ATOM 2786 C C . SER A 1 357 ? -23.285 -5.741 28.598 1.00 92.00 357 SER A C 1
ATOM 2788 O O . SER A 1 357 ? -22.541 -5.742 29.578 1.00 92.00 357 SER A O 1
ATOM 2790 N N . LYS A 1 358 ? -24.524 -6.227 28.680 1.00 90.50 358 LYS A N 1
ATOM 2791 C CA . LYS A 1 358 ? -25.015 -6.895 29.898 1.00 90.50 358 LYS A CA 1
ATOM 2792 C C . LYS A 1 358 ? -24.405 -8.286 30.073 1.00 90.50 358 LYS A C 1
ATOM 2794 O O . LYS A 1 358 ? -24.556 -8.907 31.127 1.00 90.50 358 LYS A O 1
ATOM 2799 N N . GLN A 1 359 ? -23.778 -8.803 29.018 1.00 85.75 359 GLN A N 1
ATOM 2800 C CA . GLN A 1 359 ? -23.352 -10.189 28.905 1.00 85.75 359 GLN A CA 1
ATOM 2801 C C . GLN A 1 359 ? -21.920 -10.329 28.369 1.00 85.75 359 GLN A C 1
ATOM 2803 O O . GLN A 1 359 ? -21.587 -11.390 27.852 1.00 85.75 359 GLN A O 1
ATOM 2808 N N . ALA A 1 360 ? -21.058 -9.308 28.487 1.00 86.31 360 ALA A N 1
ATOM 2809 C CA . ALA A 1 360 ? -19.667 -9.388 28.022 1.00 86.31 360 ALA A CA 1
ATOM 2810 C C . ALA A 1 360 ? -18.984 -10.670 28.531 1.00 86.31 360 ALA A C 1
ATOM 2812 O O . ALA A 1 360 ? -19.054 -10.994 29.719 1.00 86.31 360 ALA A O 1
ATOM 2813 N N . GLY A 1 361 ? -18.393 -11.442 27.614 1.00 83.94 361 GLY A N 1
ATOM 2814 C CA . GLY A 1 361 ? -17.720 -12.709 27.922 1.00 83.94 361 GLY A CA 1
ATOM 2815 C C . GLY A 1 361 ? -18.631 -13.911 28.212 1.00 83.94 361 GLY A C 1
ATOM 2816 O O . GLY A 1 361 ? -18.153 -15.050 28.245 1.00 83.94 361 GLY A O 1
ATOM 2817 N N . ARG A 1 362 ? -19.944 -13.709 28.391 1.00 86.69 362 ARG A N 1
ATOM 2818 C CA . ARG A 1 362 ? -20.902 -14.809 28.592 1.00 86.69 362 ARG A CA 1
ATOM 2819 C C . ARG A 1 362 ? -21.158 -15.564 27.301 1.00 86.69 362 ARG A C 1
ATOM 2821 O O . ARG A 1 362 ? -21.025 -15.003 26.219 1.00 86.69 362 ARG A O 1
ATOM 2828 N N . SER A 1 363 ? -21.549 -16.829 27.445 1.00 86.88 363 SER A N 1
ATOM 2829 C CA . SER A 1 363 ? -21.941 -17.692 26.333 1.00 86.88 363 SER A CA 1
ATOM 2830 C C . SER A 1 363 ? -23.148 -17.146 25.577 1.00 86.88 363 SER A C 1
ATOM 2832 O O . SER A 1 363 ? -24.093 -16.677 26.207 1.00 86.88 363 SER A O 1
ATOM 2834 N N . CYS A 1 364 ? -23.132 -17.277 24.256 1.00 88.50 364 CYS A N 1
ATOM 2835 C CA . CYS A 1 364 ? -24.230 -16.898 23.369 1.00 88.50 364 CYS A CA 1
ATOM 2836 C C . CYS A 1 364 ? -24.382 -17.929 22.248 1.00 88.50 364 CYS A C 1
ATOM 2838 O O . CYS A 1 364 ? -23.419 -18.613 21.905 1.00 88.50 364 CYS A O 1
ATOM 2840 N N . ASP A 1 365 ? -25.564 -18.003 21.646 1.00 86.88 365 ASP A N 1
ATOM 2841 C CA . ASP A 1 365 ? -25.803 -18.802 20.442 1.00 86.88 365 ASP A CA 1
ATOM 2842 C C . ASP A 1 365 ? -25.879 -17.900 19.204 1.00 86.88 365 ASP A C 1
ATOM 2844 O O . ASP A 1 365 ? -25.434 -18.279 18.110 1.00 86.88 365 ASP A O 1
ATOM 2848 N N . SER A 1 366 ? -26.393 -16.683 19.396 1.00 89.56 366 SER A N 1
ATOM 2849 C CA . SER A 1 366 ? -26.602 -15.655 18.383 1.00 89.56 366 SER A CA 1
ATOM 2850 C C . SER A 1 366 ? -26.311 -14.248 18.916 1.00 89.56 366 SER A C 1
ATOM 2852 O O . SER A 1 366 ? -26.232 -14.020 20.122 1.00 89.56 366 SER A O 1
ATOM 2854 N N . ASP A 1 367 ? -26.214 -13.271 18.011 1.00 90.69 367 ASP A N 1
ATOM 2855 C CA . ASP A 1 367 ? -26.058 -11.856 18.374 1.00 90.69 367 ASP A CA 1
ATOM 2856 C C . ASP A 1 367 ? -27.208 -11.336 19.256 1.00 90.69 367 ASP A C 1
ATOM 2858 O O . ASP A 1 367 ? -27.015 -10.378 19.999 1.00 90.69 367 ASP A O 1
ATOM 2862 N N . LEU A 1 368 ? -28.392 -11.965 19.210 1.00 91.56 368 LEU A N 1
ATOM 2863 C CA . LEU A 1 368 ? -29.554 -11.566 20.014 1.00 91.56 368 LEU A CA 1
ATOM 2864 C C . LEU A 1 368 ? -29.362 -11.822 21.511 1.00 91.56 368 LEU A C 1
ATOM 2866 O O . LEU A 1 368 ? -29.957 -11.118 22.323 1.00 91.56 368 LEU A O 1
ATOM 2870 N N . ASP A 1 369 ? -28.517 -12.788 21.870 1.00 90.56 369 ASP A N 1
ATOM 2871 C CA . ASP A 1 369 ? -28.223 -13.102 23.270 1.00 90.56 369 ASP A CA 1
ATOM 2872 C C . ASP A 1 369 ? -27.318 -12.028 23.896 1.00 90.56 369 ASP A C 1
ATOM 2874 O O . ASP A 1 369 ? -27.303 -11.827 25.109 1.00 90.56 369 ASP A O 1
ATOM 2878 N N . CYS A 1 370 ? -26.601 -11.268 23.064 1.00 92.81 370 CYS A N 1
ATOM 2879 C CA . CYS A 1 370 ? -25.669 -10.230 23.480 1.00 92.81 370 CYS A CA 1
ATOM 2880 C C . CYS A 1 370 ? -26.372 -8.898 23.734 1.00 92.81 370 CYS A C 1
ATOM 2882 O O . CYS A 1 370 ? -26.142 -7.903 23.047 1.00 92.81 370 CYS A O 1
ATOM 2884 N N . GLU A 1 371 ? -27.242 -8.876 24.740 1.00 94.62 371 GLU A N 1
ATOM 2885 C CA . GLU A 1 371 ? -27.947 -7.662 25.139 1.00 94.62 371 GLU A CA 1
ATOM 2886 C C . GLU A 1 371 ? -26.991 -6.541 25.552 1.00 94.62 371 GLU A C 1
ATOM 2888 O O . GLU A 1 371 ? -26.029 -6.750 26.297 1.00 94.62 371 GLU A O 1
ATOM 2893 N N . THR A 1 372 ? -27.332 -5.319 25.150 1.00 94.56 372 THR A N 1
ATOM 2894 C CA . THR A 1 372 ? -26.622 -4.111 25.565 1.00 94.56 372 THR A CA 1
ATOM 2895 C C . THR A 1 372 ? -27.533 -3.195 26.382 1.00 94.56 372 THR A C 1
ATOM 2897 O O . THR A 1 372 ? -28.738 -3.431 26.518 1.00 94.56 372 THR A O 1
ATOM 2900 N N . THR A 1 373 ? -26.960 -2.146 26.963 1.00 94.12 373 THR A N 1
ATOM 2901 C CA . THR A 1 373 ? -27.701 -1.056 27.609 1.00 94.12 373 THR A CA 1
ATOM 2902 C C . THR A 1 373 ? -28.288 -0.056 26.607 1.00 94.12 373 THR A C 1
ATOM 2904 O O . THR A 1 373 ? -28.810 0.970 27.032 1.00 94.12 373 THR A O 1
ATOM 2907 N N . ASP A 1 374 ? -28.182 -0.308 25.300 1.00 91.81 374 ASP A N 1
ATOM 2908 C CA . ASP A 1 374 ? -28.729 0.559 24.258 1.00 91.81 374 ASP A CA 1
ATOM 2909 C C . ASP A 1 374 ? -30.268 0.552 24.288 1.00 91.81 374 ASP A C 1
ATOM 2911 O O . ASP A 1 374 ? -30.913 -0.490 24.143 1.00 91.81 374 ASP A O 1
ATOM 2915 N N . GLU A 1 375 ? -30.866 1.733 24.445 1.00 89.12 375 GLU A N 1
ATOM 2916 C CA . GLU A 1 375 ? -32.320 1.916 24.532 1.00 89.12 375 GLU A CA 1
ATOM 2917 C C . GLU A 1 375 ? -33.053 1.603 23.215 1.00 89.12 375 GLU A C 1
ATOM 2919 O O . GLU A 1 375 ? -34.241 1.284 23.226 1.00 89.12 375 GLU A O 1
ATOM 2924 N N . THR A 1 376 ? -32.354 1.636 22.076 1.00 91.06 376 THR A N 1
ATOM 2925 C CA . THR A 1 376 ? -32.902 1.274 20.756 1.00 91.06 376 THR A CA 1
ATOM 2926 C C . THR A 1 376 ? -32.954 -0.240 20.528 1.00 91.06 376 THR A C 1
ATOM 2928 O O . THR A 1 376 ? -33.518 -0.718 19.535 1.00 91.06 376 THR A O 1
ATOM 2931 N N . GLY A 1 377 ? -32.384 -1.017 21.457 1.00 89.38 377 GLY A N 1
ATOM 2932 C CA . GLY A 1 377 ? -32.343 -2.474 21.398 1.00 89.38 377 GLY A CA 1
ATOM 2933 C C . GLY A 1 377 ? -31.292 -3.017 20.432 1.00 89.38 377 GLY A C 1
ATOM 2934 O O . GLY A 1 377 ? -31.448 -4.131 19.931 1.00 89.38 377 GLY A O 1
ATOM 2935 N N . ARG A 1 378 ? -30.241 -2.245 20.131 1.00 92.75 378 ARG A N 1
ATOM 2936 C CA . ARG A 1 378 ? -29.084 -2.756 19.390 1.00 92.75 378 ARG A CA 1
ATOM 2937 C C . ARG A 1 378 ? -28.349 -3.798 20.235 1.00 92.75 378 ARG A C 1
ATOM 2939 O O . ARG A 1 378 ? -27.987 -3.536 21.380 1.00 92.75 378 ARG A O 1
ATOM 2946 N N . THR A 1 379 ? -28.101 -4.970 19.667 1.00 93.12 379 THR A N 1
ATOM 2947 C CA . THR A 1 379 ? -27.357 -6.038 20.340 1.00 93.12 379 THR A CA 1
ATOM 2948 C C . THR A 1 379 ? -25.869 -5.999 19.983 1.00 93.12 379 THR A C 1
ATOM 2950 O O . THR A 1 379 ? -25.457 -5.363 19.009 1.00 93.12 379 THR A O 1
ATOM 2953 N N . GLY A 1 380 ? -25.050 -6.635 20.818 1.00 90.62 380 GLY A N 1
ATOM 2954 C CA . GLY A 1 380 ? -23.630 -6.861 20.572 1.00 90.62 380 GLY A CA 1
ATOM 2955 C C . GLY A 1 380 ? -23.394 -7.978 19.554 1.00 90.62 380 GLY A C 1
ATOM 2956 O O . GLY A 1 380 ? -24.314 -8.427 18.874 1.00 90.62 380 GLY A O 1
ATOM 2957 N N . SER A 1 381 ? -22.146 -8.436 19.459 1.00 91.62 381 SER A N 1
ATOM 2958 C CA . SER A 1 381 ? -21.762 -9.522 18.551 1.00 91.62 381 SER A CA 1
ATOM 2959 C C . SER A 1 381 ? -21.392 -10.782 19.325 1.00 91.62 381 SER A C 1
ATOM 2961 O O . SER A 1 381 ? -20.569 -10.740 20.243 1.00 91.62 381 SER A O 1
ATOM 2963 N N . CYS A 1 382 ? -21.979 -11.902 18.921 1.00 89.44 382 CYS A N 1
ATOM 2964 C CA . CYS A 1 382 ? -21.665 -13.236 19.391 1.00 89.44 382 CYS A CA 1
ATOM 2965 C C . CYS A 1 382 ? -20.545 -13.832 18.529 1.00 89.44 382 CYS A C 1
ATOM 2967 O O . CYS A 1 382 ? -20.707 -14.057 17.331 1.00 89.44 382 CYS A O 1
ATOM 2969 N N . THR A 1 383 ? -19.378 -14.078 19.125 1.00 86.94 383 THR A N 1
ATOM 2970 C CA . THR A 1 383 ? -18.187 -14.587 18.425 1.00 86.94 383 THR A CA 1
ATOM 2971 C C . THR A 1 383 ? -17.729 -15.912 19.022 1.00 86.94 383 THR A C 1
ATOM 2973 O O . THR A 1 383 ? -17.783 -16.103 20.232 1.00 86.94 383 THR A O 1
ATOM 2976 N N . CYS A 1 384 ? -17.262 -16.840 18.189 1.00 79.69 384 CYS A N 1
ATOM 2977 C CA . CYS A 1 384 ? -16.743 -18.127 18.653 1.00 79.69 384 CYS A CA 1
ATOM 2978 C C . CYS A 1 384 ? -15.507 -17.956 19.551 1.00 79.69 384 CYS A C 1
ATOM 2980 O O . CYS A 1 384 ? -14.634 -17.140 19.246 1.00 79.69 384 CYS A O 1
ATOM 2982 N N . LYS A 1 385 ? -15.371 -18.795 20.590 1.00 74.25 385 LYS A N 1
ATOM 2983 C CA . LYS A 1 385 ? -14.114 -18.999 21.338 1.00 74.25 385 LYS A CA 1
ATOM 2984 C C . LYS A 1 385 ? -13.146 -19.866 20.516 1.00 74.25 385 LYS A C 1
ATOM 2986 O O . LYS A 1 385 ? -12.712 -20.919 20.943 1.00 74.25 385 LYS A O 1
ATOM 2991 N N . ALA A 1 386 ? -12.899 -19.404 19.297 1.00 64.69 386 ALA A N 1
ATOM 2992 C CA . ALA A 1 386 ? -11.814 -19.690 18.376 1.00 64.69 386 ALA A CA 1
ATOM 2993 C C . ALA A 1 386 ? -10.937 -20.942 18.625 1.00 64.69 386 ALA A C 1
ATOM 2995 O O . ALA A 1 386 ? -9.761 -20.773 18.872 1.00 64.69 386 ALA A O 1
ATOM 2996 N N . TRP A 1 387 ? -11.399 -22.184 18.451 1.00 58.94 387 TRP A N 1
ATOM 2997 C CA . TRP A 1 387 ? -10.468 -23.247 18.000 1.00 58.94 387 TRP A CA 1
ATOM 2998 C C . TRP A 1 387 ? -11.136 -24.454 17.322 1.00 58.94 387 TRP A C 1
ATOM 3000 O O . TRP A 1 387 ? -10.404 -25.194 16.662 1.00 58.94 387 TRP A O 1
ATOM 3010 N N . TRP A 1 388 ? -12.463 -24.653 17.387 1.00 51.91 388 TRP A N 1
ATOM 3011 C CA . TRP A 1 388 ? -13.156 -25.770 16.716 1.00 51.91 388 TRP A CA 1
ATOM 3012 C C . TRP A 1 388 ? -14.433 -25.364 15.943 1.00 51.91 388 TRP A C 1
ATOM 3014 O O . TRP A 1 388 ? -14.827 -24.203 15.867 1.00 51.91 388 TRP A O 1
ATOM 3024 N N . ASP A 1 389 ? -14.985 -26.337 15.208 1.00 50.94 389 ASP A N 1
ATOM 3025 C CA . ASP A 1 389 ? -16.041 -26.201 14.194 1.00 50.94 389 ASP A CA 1
ATOM 3026 C C . ASP A 1 389 ? -17.415 -25.777 14.774 1.00 50.94 389 ASP A C 1
ATOM 3028 O O . ASP A 1 389 ? -17.604 -25.753 15.983 1.00 50.94 389 ASP A O 1
ATOM 3032 N N . LYS A 1 390 ? -18.366 -25.459 13.879 1.00 51.66 390 LYS A N 1
ATOM 3033 C CA . LYS A 1 390 ? -19.715 -24.828 14.008 1.00 51.66 390 LYS A CA 1
ATOM 3034 C C . LYS A 1 390 ? -20.581 -24.954 15.291 1.00 51.66 390 LYS A C 1
ATOM 3036 O O . LYS A 1 390 ? -21.549 -24.197 15.380 1.00 51.66 390 LYS A O 1
ATOM 3041 N N . ASP A 1 391 ? -20.244 -25.799 16.259 1.00 59.22 391 ASP A N 1
ATOM 3042 C CA . ASP A 1 391 ? -20.937 -25.993 17.547 1.00 59.22 391 ASP A CA 1
ATOM 3043 C C . ASP A 1 391 ? -20.152 -25.422 18.759 1.00 59.22 391 ASP A C 1
ATOM 3045 O O . ASP A 1 391 ? -20.461 -25.720 19.913 1.00 59.22 391 ASP A O 1
ATOM 3049 N N . ASP A 1 392 ? -19.123 -24.605 18.498 1.00 66.00 392 ASP A N 1
ATOM 3050 C CA . ASP A 1 392 ? -18.203 -24.057 19.502 1.00 66.00 392 ASP A CA 1
ATOM 3051 C C . ASP A 1 392 ? -18.884 -23.146 20.548 1.00 66.00 392 ASP A C 1
ATOM 3053 O O . ASP A 1 392 ? -19.799 -22.382 20.213 1.00 66.00 392 ASP A O 1
ATOM 3057 N N . PRO A 1 393 ? -18.395 -23.132 21.807 1.00 71.25 393 PRO A N 1
ATOM 3058 C CA . PRO A 1 393 ? -18.836 -22.167 22.802 1.00 71.25 393 PRO A CA 1
ATOM 3059 C C . PRO A 1 393 ? -18.502 -20.760 22.302 1.00 71.25 393 PRO A C 1
ATOM 3061 O O . PRO A 1 393 ? -17.341 -20.398 22.123 1.00 71.25 393 PRO A O 1
ATOM 3064 N N . LYS A 1 394 ? -19.523 -19.944 22.061 1.00 84.88 394 LYS A N 1
ATOM 3065 C CA . LYS A 1 394 ? -19.349 -18.546 21.655 1.00 84.88 394 LYS A CA 1
ATOM 3066 C C . LYS A 1 394 ? -19.374 -17.645 22.878 1.00 84.88 394 LYS A C 1
ATOM 3068 O O . LYS A 1 394 ? -19.649 -18.095 23.990 1.00 84.88 394 LYS A O 1
ATOM 3073 N N . TYR A 1 395 ? -19.059 -16.375 22.690 1.00 87.50 395 TYR A N 1
ATOM 3074 C CA . TYR A 1 395 ? -19.242 -15.356 23.704 1.00 87.50 395 TYR A CA 1
ATOM 3075 C C . TYR A 1 395 ? -19.645 -14.016 23.118 1.00 87.50 395 TYR A C 1
ATOM 3077 O O . TYR A 1 395 ? -19.340 -13.697 21.968 1.00 87.50 395 TYR A O 1
ATOM 3085 N N . CYS A 1 396 ? -20.298 -13.214 23.948 1.00 90.50 396 CYS A N 1
ATOM 3086 C CA . CYS A 1 396 ? -20.599 -11.839 23.607 1.00 90.50 396 CYS A CA 1
ATOM 3087 C C . CYS A 1 396 ? -19.351 -10.974 23.715 1.00 90.50 396 CYS A C 1
ATOM 3089 O O . CYS A 1 396 ? -18.755 -10.847 24.792 1.00 90.50 396 CYS A O 1
ATOM 3091 N N . LYS A 1 397 ? -18.976 -10.351 22.598 1.00 91.12 397 LYS A N 1
ATOM 3092 C CA . LYS A 1 397 ? -17.873 -9.399 22.561 1.00 91.12 397 LYS A CA 1
ATOM 3093 C C . LYS A 1 397 ? -18.170 -8.168 23.420 1.00 91.12 397 LYS A C 1
ATOM 3095 O O . LYS A 1 397 ? -19.319 -7.713 23.441 1.00 91.12 397 LYS A O 1
ATOM 3100 N N . PRO A 1 398 ? -17.146 -7.612 24.089 1.00 92.19 398 PRO A N 1
ATOM 3101 C CA . PRO A 1 398 ? -17.248 -6.300 24.703 1.00 92.19 398 PRO A CA 1
ATOM 3102 C C . PRO A 1 398 ? -17.634 -5.249 23.657 1.00 92.19 398 PRO A C 1
ATOM 3104 O O . PRO A 1 398 ? -17.127 -5.250 22.533 1.00 92.19 398 PRO A O 1
ATOM 3107 N N . VAL A 1 399 ? -18.526 -4.344 24.032 1.00 93.38 399 VAL A N 1
ATOM 3108 C CA . VAL A 1 399 ? -18.928 -3.180 23.240 1.00 93.38 399 VAL A CA 1
ATOM 3109 C C . VAL A 1 399 ? -18.317 -1.914 23.830 1.00 93.38 399 VAL A C 1
ATOM 3111 O O . VAL A 1 399 ? -17.672 -1.936 24.874 1.00 93.38 399 VAL A O 1
ATOM 3114 N N . SER A 1 400 ? -18.481 -0.784 23.154 1.00 91.88 400 SER A N 1
ATOM 3115 C CA . SER A 1 400 ? -17.666 0.411 23.385 1.00 91.88 400 SER A CA 1
ATOM 3116 C C . SER A 1 400 ? -17.751 0.985 24.800 1.00 91.88 400 SER A C 1
ATOM 3118 O O . SER A 1 400 ? -16.768 1.538 25.285 1.00 91.88 400 SER A O 1
ATOM 3120 N N . GLY A 1 401 ? -18.876 0.820 25.496 1.00 92.19 401 GLY A N 1
ATOM 3121 C CA . GLY A 1 401 ? -19.042 1.237 26.890 1.00 92.19 401 GLY A CA 1
ATOM 3122 C C . GLY A 1 401 ? -18.415 0.301 27.925 1.00 92.19 401 GLY A C 1
ATOM 3123 O O . GLY A 1 401 ? -18.268 0.719 29.074 1.00 92.19 401 GLY A O 1
ATOM 3124 N N . ASP A 1 402 ? -18.045 -0.929 27.550 1.00 92.19 402 ASP A N 1
ATOM 3125 C CA . ASP A 1 402 ? -17.372 -1.882 28.448 1.00 92.19 402 ASP A CA 1
ATOM 3126 C C . ASP A 1 402 ? -15.903 -1.494 28.671 1.00 92.19 402 ASP A C 1
ATOM 3128 O O . ASP A 1 402 ? -15.317 -1.776 29.714 1.00 92.19 402 ASP A O 1
ATOM 3132 N N . PHE A 1 403 ? -15.314 -0.798 27.696 1.00 91.62 403 PHE A N 1
ATOM 3133 C CA . PHE A 1 403 ? -13.958 -0.271 27.773 1.00 91.62 403 PHE A CA 1
ATOM 3134 C C . PHE A 1 403 ? -13.922 0.947 28.698 1.00 91.62 403 PHE A C 1
ATOM 3136 O O . PHE A 1 403 ? -14.650 1.921 28.488 1.00 91.62 403 PHE A O 1
ATOM 3143 N N . ALA A 1 404 ? -12.997 0.951 29.663 1.00 87.25 404 ALA A N 1
ATOM 3144 C CA . ALA A 1 404 ? -12.854 2.037 30.639 1.00 87.25 404 ALA A CA 1
ATOM 3145 C C . ALA A 1 404 ? -12.611 3.410 29.985 1.00 87.25 404 ALA A C 1
ATOM 3147 O O . ALA A 1 404 ? -12.903 4.449 30.574 1.00 87.25 404 ALA A O 1
ATOM 3148 N N . ARG A 1 405 ? -12.064 3.408 28.764 1.00 86.06 405 ARG A N 1
ATOM 3149 C CA . ARG A 1 405 ? -11.796 4.600 27.955 1.00 86.06 405 ARG A CA 1
ATOM 3150 C C . ARG A 1 405 ? -12.457 4.526 26.580 1.00 86.06 405 ARG A C 1
ATOM 3152 O O . ARG A 1 405 ? -11.844 4.922 25.603 1.00 86.06 405 ARG A O 1
ATOM 3159 N N . HIS A 1 406 ? -13.666 3.978 26.469 1.00 83.25 406 HIS A N 1
ATOM 3160 C CA . HIS A 1 406 ? -14.488 4.059 25.249 1.00 83.25 406 HIS A CA 1
ATOM 3161 C C . HIS A 1 406 ? -13.743 3.726 23.939 1.00 83.25 406 HIS A C 1
ATOM 3163 O O . HIS A 1 406 ? -13.771 4.499 22.984 1.00 83.25 406 HIS A O 1
ATOM 3169 N N . GLN A 1 407 ? -13.029 2.595 23.909 1.00 86.06 407 GLN A N 1
ATOM 3170 C CA . GLN A 1 407 ? -12.236 2.140 22.757 1.00 86.06 407 GLN A CA 1
ATOM 3171 C C . GLN A 1 407 ? -11.082 3.070 22.331 1.00 86.06 407 GLN A C 1
ATOM 3173 O O . GLN A 1 407 ? -10.626 3.015 21.188 1.00 86.06 407 GLN A O 1
ATOM 3178 N N . GLU A 1 408 ? -10.530 3.884 23.235 1.00 86.88 408 GLU A N 1
ATOM 3179 C CA . GLU A 1 408 ? -9.357 4.718 22.938 1.00 86.88 408 GLU A CA 1
ATOM 3180 C C . GLU A 1 408 ? -8.163 3.925 22.393 1.00 86.88 408 GLU A C 1
ATOM 3182 O O . GLU A 1 408 ? -7.467 4.413 21.502 1.00 86.88 408 GLU A O 1
ATOM 3187 N N . ALA A 1 409 ? -7.929 2.705 22.888 1.00 89.38 409 ALA A N 1
ATOM 3188 C CA . ALA A 1 409 ? -6.880 1.836 22.362 1.00 89.38 409 ALA A CA 1
ATOM 3189 C C . ALA A 1 409 ? -7.119 1.512 20.878 1.00 89.38 409 ALA A C 1
ATOM 3191 O O . ALA A 1 409 ? -6.206 1.649 20.060 1.00 89.38 409 ALA A O 1
ATOM 3192 N N . LEU A 1 410 ? -8.360 1.161 20.514 1.00 91.12 410 LEU A N 1
ATOM 3193 C CA . LEU A 1 410 ? -8.745 0.869 19.132 1.00 91.12 410 LEU A CA 1
ATOM 3194 C C . LEU A 1 410 ? -8.620 2.116 18.260 1.00 91.12 410 LEU A C 1
ATOM 3196 O O . LEU A 1 410 ? -8.047 2.042 17.175 1.00 91.12 410 LEU A O 1
ATOM 3200 N N . ARG A 1 411 ? -9.081 3.273 18.750 1.00 89.25 411 ARG A N 1
ATOM 3201 C CA . ARG A 1 411 ? -8.903 4.562 18.073 1.00 89.25 411 ARG A CA 1
ATOM 3202 C C . ARG A 1 411 ? -7.434 4.834 17.790 1.00 89.25 411 ARG A C 1
ATOM 3204 O O . ARG A 1 411 ? -7.084 5.140 16.655 1.00 89.25 411 ARG A O 1
ATOM 3211 N N . ASN A 1 412 ? -6.574 4.711 18.796 1.00 90.19 412 ASN A N 1
ATOM 3212 C CA . ASN A 1 412 ? -5.147 4.987 18.659 1.00 90.19 412 ASN A CA 1
ATOM 3213 C C . ASN A 1 412 ? -4.486 4.018 17.670 1.00 90.19 412 ASN A C 1
ATOM 3215 O O . ASN A 1 412 ? -3.695 4.453 16.837 1.00 90.19 412 ASN A O 1
ATOM 3219 N N . TYR A 1 413 ? -4.844 2.732 17.713 1.00 91.56 413 TYR A N 1
ATOM 3220 C CA . TYR A 1 413 ? -4.345 1.738 16.767 1.00 91.56 413 TYR A CA 1
ATOM 3221 C C . TYR A 1 413 ? -4.811 2.010 15.328 1.00 91.56 413 TYR A C 1
ATOM 3223 O O . TYR A 1 413 ? -3.994 2.033 14.407 1.00 91.56 413 TYR A O 1
ATOM 3231 N N . LEU A 1 414 ? -6.105 2.267 15.117 1.00 89.50 414 LEU A N 1
ATOM 3232 C CA . LEU A 1 414 ? -6.644 2.560 13.789 1.00 89.50 414 LEU A CA 1
ATOM 3233 C C . LEU A 1 414 ? -6.116 3.887 13.241 1.00 89.50 414 LEU A C 1
ATOM 3235 O O . LEU A 1 414 ? -5.786 3.960 12.060 1.00 89.50 414 LEU A O 1
ATOM 3239 N N . TRP A 1 415 ? -5.963 4.911 14.082 1.00 86.50 415 TRP A N 1
ATOM 3240 C CA . TRP A 1 415 ? -5.348 6.180 13.695 1.00 86.50 415 TRP A CA 1
ATOM 3241 C C . TRP A 1 415 ? -3.868 6.011 13.351 1.00 86.50 415 TRP A C 1
ATOM 3243 O O . TRP A 1 415 ? -3.410 6.530 12.333 1.00 86.50 415 TRP A O 1
ATOM 3253 N N . PHE A 1 416 ? -3.119 5.239 14.143 1.00 89.44 416 PHE A N 1
ATOM 3254 C CA . PHE A 1 416 ? -1.736 4.884 13.836 1.00 89.44 416 PHE A CA 1
ATOM 3255 C C . PHE A 1 416 ? -1.653 4.184 12.478 1.00 89.44 416 PHE A C 1
ATOM 3257 O O . PHE A 1 416 ? -0.919 4.622 11.596 1.00 89.44 416 PHE A O 1
ATOM 3264 N N . ARG A 1 417 ? -2.461 3.140 12.271 1.00 86.88 417 ARG A N 1
ATOM 3265 C CA . ARG A 1 417 ? -2.478 2.386 11.017 1.00 86.88 417 ARG A CA 1
ATOM 3266 C C . ARG A 1 417 ? -2.834 3.294 9.847 1.00 86.88 417 ARG A C 1
ATOM 3268 O O . ARG A 1 417 ? -2.153 3.274 8.829 1.00 86.88 417 ARG A O 1
ATOM 3275 N N . ALA A 1 418 ? -3.859 4.121 9.989 1.00 81.00 418 ALA A N 1
ATOM 3276 C CA . ALA A 1 418 ? -4.297 4.978 8.905 1.00 81.00 418 ALA A CA 1
ATOM 3277 C C . ALA A 1 418 ? -3.276 6.089 8.597 1.00 81.00 418 ALA A C 1
ATOM 3279 O O . ALA A 1 418 ? -3.032 6.361 7.429 1.00 81.00 418 ALA A O 1
ATOM 3280 N N . SER A 1 419 ? -2.629 6.683 9.603 1.00 78.88 419 SER A N 1
ATOM 3281 C CA . SER A 1 419 ? -1.632 7.751 9.414 1.00 78.88 419 SER A CA 1
ATOM 3282 C C . SER A 1 419 ? -0.274 7.248 8.918 1.00 78.88 419 SER A C 1
ATOM 3284 O O . SER A 1 419 ? 0.382 7.925 8.129 1.00 78.88 419 SER A O 1
ATOM 3286 N N . ARG A 1 420 ? 0.160 6.068 9.373 1.00 79.38 420 ARG A N 1
ATOM 3287 C CA . ARG A 1 420 ? 1.481 5.505 9.064 1.00 79.38 420 ARG A CA 1
ATOM 3288 C C . ARG A 1 420 ? 1.476 4.569 7.865 1.00 79.38 420 ARG A C 1
ATOM 3290 O O . ARG A 1 420 ? 2.461 4.517 7.138 1.00 79.38 420 ARG A O 1
ATOM 3297 N N . CYS A 1 421 ? 0.383 3.838 7.673 1.00 77.44 421 CYS A N 1
ATOM 3298 C CA . CYS A 1 421 ? 0.267 2.783 6.669 1.00 77.44 421 CYS A CA 1
ATOM 3299 C C . CYS A 1 421 ? -0.767 3.114 5.578 1.00 77.44 421 CYS A C 1
ATOM 3301 O O . CYS A 1 421 ? -0.757 2.509 4.506 1.00 77.44 421 CYS A O 1
ATOM 3303 N N . GLY A 1 422 ? -1.654 4.086 5.819 1.00 72.88 422 GLY A N 1
ATOM 3304 C CA . GLY A 1 422 ? -2.758 4.404 4.916 1.00 72.88 422 GLY A CA 1
ATOM 3305 C C . GLY A 1 422 ? -3.783 3.271 4.808 1.00 72.88 422 GLY A C 1
ATOM 3306 O O . GLY A 1 422 ? -3.738 2.272 5.527 1.00 72.88 422 GLY A O 1
ATOM 3307 N N . THR A 1 423 ? -4.719 3.417 3.872 1.00 67.31 423 THR A N 1
ATOM 3308 C CA . THR A 1 423 ? -5.685 2.366 3.497 1.00 67.31 423 THR A CA 1
ATOM 3309 C C . THR A 1 423 ? -5.098 1.349 2.512 1.00 67.31 423 THR A C 1
ATOM 3311 O O . THR A 1 423 ? -5.689 0.302 2.266 1.00 67.31 423 THR A O 1
ATOM 3314 N N . PHE A 1 424 ? -3.915 1.641 1.968 1.00 65.56 424 PHE A N 1
ATOM 3315 C CA . PHE A 1 424 ? -3.275 0.886 0.894 1.00 65.56 424 PHE A CA 1
ATOM 3316 C C . PHE A 1 424 ? -2.378 -0.264 1.379 1.00 65.56 424 PHE A C 1
ATOM 3318 O O . PHE A 1 424 ? -2.162 -1.243 0.658 1.00 65.56 424 PHE A O 1
ATOM 3325 N N . TRP A 1 425 ? -1.805 -0.157 2.582 1.00 77.44 425 TRP A N 1
ATOM 3326 C CA . TRP A 1 425 ? -0.983 -1.229 3.143 1.00 77.44 425 TRP A CA 1
ATOM 3327 C C . TRP A 1 425 ? -1.871 -2.209 3.902 1.00 77.44 425 TRP A C 1
ATOM 3329 O O . TRP A 1 425 ? -2.741 -1.832 4.694 1.00 77.44 425 TRP A O 1
ATOM 3339 N N . THR A 1 426 ? -1.622 -3.496 3.692 1.00 81.12 426 THR A N 1
ATOM 3340 C CA . THR A 1 426 ? -2.232 -4.539 4.513 1.00 81.12 426 THR A CA 1
ATOM 3341 C C . THR A 1 426 ? -1.748 -4.409 5.956 1.00 81.12 426 THR A C 1
ATOM 3343 O O . THR A 1 426 ? -0.666 -3.887 6.233 1.00 81.12 426 THR A O 1
ATOM 3346 N N . GLU A 1 427 ? -2.534 -4.919 6.900 1.00 83.56 427 GLU A N 1
ATOM 3347 C CA . GLU A 1 427 ? -2.137 -4.929 8.309 1.00 83.56 427 GLU A CA 1
ATOM 3348 C C . GLU A 1 427 ? -0.799 -5.656 8.518 1.00 83.56 427 GLU A C 1
ATOM 3350 O O . GLU A 1 427 ? 0.069 -5.167 9.235 1.00 83.56 427 GLU A O 1
ATOM 3355 N N . LYS A 1 428 ? -0.591 -6.773 7.813 1.00 84.69 428 LYS A N 1
ATOM 3356 C CA . LYS A 1 428 ? 0.657 -7.542 7.851 1.00 84.69 428 LYS A CA 1
ATOM 3357 C C . LYS A 1 428 ? 1.857 -6.731 7.358 1.00 84.69 428 LYS A C 1
ATOM 3359 O O . LYS A 1 428 ? 2.926 -6.790 7.956 1.00 84.69 428 LYS A O 1
ATOM 3364 N N . GLU A 1 429 ? 1.688 -5.952 6.290 1.00 83.06 429 GLU A N 1
ATOM 3365 C CA . GLU A 1 429 ? 2.733 -5.047 5.799 1.00 83.06 429 GLU A CA 1
ATOM 3366 C C . GLU A 1 429 ? 3.028 -3.927 6.800 1.00 83.06 429 GLU A C 1
ATOM 3368 O O . GLU A 1 429 ? 4.192 -3.634 7.059 1.00 83.06 429 GLU A O 1
ATOM 3373 N N . CYS A 1 430 ? 1.987 -3.341 7.390 1.00 84.00 430 CYS A N 1
ATOM 3374 C CA . CYS A 1 430 ? 2.095 -2.293 8.402 1.00 84.00 430 CYS A CA 1
ATOM 3375 C C . CYS A 1 430 ? 2.863 -2.784 9.644 1.00 84.00 430 CYS A C 1
ATOM 3377 O O . CYS A 1 430 ? 3.835 -2.155 10.061 1.00 84.00 430 CYS A O 1
ATOM 3379 N N . LEU A 1 431 ? 2.489 -3.954 10.177 1.00 87.19 431 LEU A N 1
ATOM 3380 C CA . LEU A 1 431 ? 3.159 -4.593 11.314 1.00 87.19 431 LEU A CA 1
ATOM 3381 C C . LEU A 1 431 ? 4.612 -4.958 10.995 1.00 87.19 431 LEU A C 1
ATOM 3383 O O . LEU A 1 431 ? 5.489 -4.751 11.825 1.00 87.19 431 LEU A O 1
ATOM 3387 N N . ARG A 1 432 ? 4.897 -5.442 9.780 1.00 84.62 432 ARG A N 1
ATOM 3388 C CA . ARG A 1 432 ? 6.268 -5.752 9.344 1.00 84.62 432 ARG A CA 1
ATOM 3389 C C . ARG A 1 432 ? 7.172 -4.516 9.347 1.00 84.62 432 ARG A C 1
ATOM 3391 O O . ARG A 1 432 ? 8.340 -4.631 9.695 1.00 84.62 432 ARG A O 1
ATOM 3398 N N . ILE A 1 433 ? 6.654 -3.366 8.912 1.00 83.50 433 ILE A N 1
ATOM 3399 C CA . ILE A 1 433 ? 7.439 -2.133 8.755 1.00 83.50 433 ILE A CA 1
ATOM 3400 C C . ILE A 1 433 ? 7.632 -1.405 10.085 1.00 83.50 433 ILE A C 1
ATOM 3402 O O . ILE A 1 433 ? 8.743 -0.988 10.396 1.00 83.50 433 ILE A O 1
ATOM 3406 N N . PHE A 1 434 ? 6.566 -1.254 10.867 1.00 85.81 434 PHE A N 1
ATOM 3407 C CA . PHE A 1 434 ? 6.610 -0.499 12.122 1.00 85.81 434 PHE A CA 1
ATOM 3408 C C . PHE A 1 434 ? 6.878 -1.371 13.356 1.00 85.81 434 PHE A C 1
ATOM 3410 O O . PHE A 1 434 ? 6.996 -0.852 14.467 1.00 85.81 434 PHE A O 1
ATOM 3417 N N . GLY A 1 435 ? 6.997 -2.687 13.162 1.00 87.12 435 GLY A N 1
ATOM 3418 C CA . GLY A 1 435 ? 7.450 -3.647 14.161 1.00 87.12 435 GLY A CA 1
ATOM 3419 C C . GLY A 1 435 ? 6.719 -3.510 15.494 1.00 87.12 435 GLY A C 1
ATOM 3420 O O . GLY A 1 435 ? 5.486 -3.508 15.554 1.00 87.12 435 GLY A O 1
ATOM 3421 N N . ASN A 1 436 ? 7.504 -3.364 16.562 1.00 88.00 436 ASN A N 1
ATOM 3422 C CA . ASN A 1 436 ? 7.021 -3.364 17.941 1.00 88.00 436 ASN A CA 1
ATOM 3423 C C . ASN A 1 436 ? 6.044 -2.220 18.248 1.00 88.00 436 ASN A C 1
ATOM 3425 O O . ASN A 1 436 ? 5.157 -2.413 19.072 1.00 88.00 436 ASN A O 1
ATOM 3429 N N . GLU A 1 437 ? 6.150 -1.050 17.603 1.00 88.81 437 GLU A N 1
ATOM 3430 C CA . GLU A 1 437 ? 5.233 0.075 17.861 1.00 88.81 437 GLU A CA 1
ATOM 3431 C C . GLU A 1 437 ? 3.803 -0.278 17.433 1.00 88.81 437 GLU A C 1
ATOM 3433 O O . GLU A 1 437 ? 2.861 -0.211 18.227 1.00 88.81 437 GLU A O 1
ATOM 3438 N N . ALA A 1 438 ? 3.654 -0.728 16.185 1.00 89.44 438 ALA A N 1
ATOM 3439 C CA . ALA A 1 438 ? 2.371 -1.159 15.644 1.00 89.44 438 ALA A CA 1
ATOM 3440 C C . ALA A 1 438 ? 1.834 -2.389 16.383 1.00 89.44 438 ALA A C 1
ATOM 3442 O O . ALA A 1 438 ? 0.636 -2.475 16.659 1.00 89.44 438 ALA A O 1
ATOM 3443 N N . MET A 1 439 ? 2.724 -3.326 16.725 1.00 90.31 439 MET A N 1
ATOM 3444 C CA . MET A 1 439 ? 2.354 -4.550 17.426 1.00 90.31 439 MET A CA 1
ATOM 3445 C C . MET A 1 439 ? 1.881 -4.274 18.852 1.00 90.31 439 MET A C 1
ATOM 3447 O O . MET A 1 439 ? 0.865 -4.823 19.262 1.00 90.31 439 MET A O 1
ATOM 3451 N N . ARG A 1 440 ? 2.531 -3.356 19.575 1.00 91.69 440 ARG A N 1
ATOM 3452 C CA . ARG A 1 440 ? 2.106 -2.926 20.911 1.00 91.69 440 ARG A CA 1
ATOM 3453 C C . ARG A 1 440 ? 0.731 -2.263 20.887 1.00 91.69 440 ARG A C 1
ATOM 3455 O O . ARG A 1 440 ? -0.098 -2.570 21.734 1.00 91.69 440 ARG A O 1
ATOM 3462 N N . LEU A 1 441 ? 0.470 -1.376 19.923 1.00 92.69 441 LEU A N 1
ATOM 3463 C CA . LEU A 1 441 ? -0.848 -0.743 19.781 1.00 92.69 441 LEU A CA 1
ATOM 3464 C C . LEU A 1 441 ? -1.936 -1.769 19.453 1.00 92.69 441 LEU A C 1
ATOM 3466 O O . LEU A 1 441 ? -3.019 -1.703 20.026 1.00 92.69 441 LEU A O 1
ATOM 3470 N N . LYS A 1 442 ? -1.639 -2.734 18.578 1.00 92.12 442 LYS A N 1
ATOM 3471 C CA . LYS A 1 442 ? -2.555 -3.833 18.261 1.00 92.12 442 LYS A CA 1
ATOM 3472 C C . LYS A 1 442 ? -2.840 -4.703 19.490 1.00 92.12 442 LYS A C 1
ATOM 3474 O O . LYS A 1 442 ? -4.001 -4.936 19.816 1.00 92.12 442 LYS A O 1
ATOM 3479 N N . LEU A 1 443 ? -1.795 -5.148 20.186 1.00 91.50 443 LEU A N 1
ATOM 3480 C CA . LEU A 1 443 ? -1.918 -6.014 21.358 1.00 91.50 443 LEU A CA 1
ATOM 3481 C C . LEU A 1 443 ? -2.599 -5.312 22.532 1.00 91.50 443 LEU A C 1
ATOM 3483 O O . LEU A 1 443 ? -3.324 -5.967 23.266 1.00 91.50 443 LEU A O 1
ATOM 3487 N N . ALA A 1 444 ? -2.458 -3.991 22.675 1.00 91.94 444 ALA A N 1
ATOM 3488 C CA . ALA A 1 444 ? -3.204 -3.232 23.676 1.00 91.94 444 ALA A CA 1
ATOM 3489 C C . ALA A 1 444 ? -4.724 -3.354 23.477 1.00 91.94 444 ALA A C 1
ATOM 3491 O O . ALA A 1 444 ? -5.450 -3.559 24.445 1.00 91.94 444 ALA A O 1
ATOM 3492 N N . VAL A 1 445 ? -5.199 -3.292 22.226 1.00 91.50 445 VAL A N 1
ATOM 3493 C CA . VAL A 1 445 ? -6.621 -3.499 21.897 1.00 91.50 445 VAL A CA 1
ATOM 3494 C C . VAL A 1 445 ? -7.044 -4.930 22.209 1.00 91.50 445 VAL A C 1
ATOM 3496 O O . VAL A 1 445 ? -8.048 -5.148 22.882 1.00 91.50 445 VAL A O 1
ATOM 3499 N N . GLN A 1 446 ? -6.266 -5.905 21.734 1.00 90.44 446 GLN A N 1
ATOM 3500 C CA . GLN A 1 446 ? -6.598 -7.323 21.876 1.00 90.44 446 GLN A CA 1
ATOM 3501 C C . GLN A 1 446 ? -6.551 -7.788 23.337 1.00 90.44 446 GLN A C 1
ATOM 3503 O O . GLN A 1 446 ? -7.403 -8.566 23.753 1.00 90.44 446 GLN A O 1
ATOM 3508 N N . CYS A 1 447 ? -5.602 -7.288 24.131 1.00 91.19 447 CYS A N 1
ATOM 3509 C CA . CYS A 1 447 ? -5.512 -7.585 25.556 1.00 91.19 447 CYS A CA 1
ATOM 3510 C C . CYS A 1 447 ? -6.696 -6.993 26.333 1.00 91.19 447 CYS A C 1
ATOM 3512 O O . CYS A 1 447 ? -7.280 -7.682 27.166 1.00 91.19 447 CYS A O 1
ATOM 3514 N N . GLU A 1 448 ? -7.105 -5.752 26.045 1.00 91.31 448 GLU A N 1
ATOM 3515 C CA . GLU A 1 448 ? -8.271 -5.150 26.706 1.00 91.31 448 GLU A CA 1
ATOM 3516 C C . GLU A 1 448 ? -9.564 -5.916 26.362 1.00 91.31 448 GLU A C 1
ATOM 3518 O O . GLU A 1 448 ? -10.347 -6.243 27.255 1.00 91.31 448 GLU A O 1
ATOM 3523 N N . GLU A 1 449 ? -9.749 -6.308 25.093 1.00 89.94 449 GLU A N 1
ATOM 3524 C CA . GLU A 1 449 ? -10.861 -7.177 24.673 1.00 89.94 449 GLU A CA 1
ATOM 3525 C C . GLU A 1 449 ? -10.810 -8.550 25.369 1.00 89.94 449 GLU A C 1
ATOM 3527 O O . GLU A 1 449 ? -11.835 -9.051 25.841 1.00 89.94 449 GLU A O 1
ATOM 3532 N N . GLN A 1 450 ? -9.624 -9.155 25.483 1.00 89.38 450 GLN A N 1
ATOM 3533 C CA . GLN A 1 450 ? -9.417 -10.439 26.157 1.00 89.38 450 GLN A CA 1
ATOM 3534 C C . GLN A 1 450 ? -9.776 -10.364 27.647 1.00 89.38 450 GLN A C 1
ATOM 3536 O O . GLN A 1 450 ? -10.480 -11.240 28.147 1.00 89.38 450 GLN A O 1
ATOM 3541 N N . GLN A 1 451 ? -9.347 -9.314 28.352 1.00 90.25 451 GLN A N 1
ATOM 3542 C CA . GLN A 1 451 ? -9.652 -9.120 29.772 1.00 90.25 451 GLN A CA 1
ATOM 3543 C C . GLN A 1 451 ? -11.151 -8.929 30.011 1.00 90.25 451 GLN A C 1
ATOM 3545 O O . GLN A 1 451 ? -11.723 -9.581 30.884 1.00 90.25 451 GLN A O 1
ATOM 3550 N N . LEU A 1 452 ? -11.804 -8.080 29.211 1.00 89.88 452 LEU A N 1
ATOM 3551 C CA . LEU A 1 452 ? -13.240 -7.809 29.334 1.00 89.88 452 LEU A CA 1
ATOM 3552 C C . LEU A 1 452 ? -14.101 -9.017 28.965 1.00 89.88 452 LEU A C 1
ATOM 3554 O O . LEU A 1 452 ? -15.181 -9.210 29.519 1.00 89.88 452 LEU A O 1
ATOM 3558 N N . SER A 1 453 ? -13.627 -9.838 28.032 1.00 87.62 453 SER A N 1
ATOM 3559 C CA . SER A 1 453 ? -14.320 -11.061 27.650 1.00 87.62 453 SER A CA 1
ATOM 3560 C C . SER A 1 453 ? -14.031 -12.240 28.575 1.00 87.62 453 SER A C 1
ATOM 3562 O O . SER A 1 453 ? -14.727 -13.239 28.457 1.00 87.62 453 SER A O 1
ATOM 3564 N N . GLY A 1 454 ? -13.066 -12.163 29.496 1.00 85.19 454 GLY A N 1
ATOM 3565 C CA . GLY A 1 454 ? -12.702 -13.277 30.380 1.00 85.19 454 GLY A CA 1
ATOM 3566 C C . GLY A 1 454 ? -11.865 -14.378 29.712 1.00 85.19 454 GLY A C 1
ATOM 3567 O O . GLY A 1 454 ? -11.906 -15.521 30.166 1.00 85.19 454 GLY A O 1
ATOM 3568 N N . GLY A 1 455 ? -11.145 -14.053 28.630 1.00 80.31 455 GLY A N 1
ATOM 3569 C CA . GLY A 1 455 ? -10.128 -14.922 28.021 1.00 80.31 455 GLY A CA 1
ATOM 3570 C C . GLY A 1 455 ? -8.823 -14.996 28.845 1.00 80.31 455 GLY A C 1
ATOM 3571 O O . GLY A 1 455 ? -8.769 -14.460 29.953 1.00 80.31 455 GLY A O 1
ATOM 3572 N N . PRO A 1 456 ? -7.740 -15.614 28.327 1.00 79.00 456 PRO A N 1
ATOM 3573 C CA . PRO A 1 456 ? -7.539 -16.055 26.944 1.00 79.00 456 PRO A CA 1
ATOM 3574 C C . PRO A 1 456 ? -8.371 -17.283 26.566 1.00 79.00 456 PRO A C 1
ATOM 3576 O O . PRO A 1 456 ? -8.534 -18.217 27.345 1.00 79.00 456 PRO A O 1
ATOM 3579 N N . TYR A 1 457 ? -8.868 -17.287 25.330 1.00 73.56 457 TYR A N 1
ATOM 3580 C CA . TYR A 1 457 ? -9.606 -18.401 24.728 1.00 73.56 457 TYR A CA 1
ATOM 3581 C C . TYR A 1 457 ? -8.687 -19.261 23.851 1.00 73.56 457 TYR A C 1
ATOM 3583 O O . TYR A 1 457 ? -8.954 -19.461 22.670 1.00 73.56 457 TYR A O 1
ATOM 3591 N N . GLY A 1 458 ? -7.563 -19.701 24.425 1.00 70.69 458 GLY A N 1
ATOM 3592 C CA . GLY A 1 458 ? -6.574 -20.530 23.735 1.00 70.69 458 GLY A CA 1
ATOM 3593 C C . GLY A 1 458 ? -7.013 -21.996 23.596 1.00 70.69 458 GLY A C 1
ATOM 3594 O O . GLY A 1 458 ? -7.863 -22.456 24.366 1.00 70.69 458 GLY A O 1
ATOM 3595 N N . PRO A 1 459 ? -6.438 -22.751 22.640 1.00 65.69 459 PRO A N 1
ATOM 3596 C CA . PRO A 1 459 ? -6.653 -24.188 22.543 1.00 65.69 459 PRO A CA 1
ATOM 3597 C C . PRO A 1 459 ? -6.090 -24.897 23.790 1.00 65.69 459 PRO A C 1
ATOM 3599 O O . PRO A 1 459 ? -5.124 -24.411 24.384 1.00 65.69 459 PRO A O 1
ATOM 3602 N N . PRO A 1 460 ? -6.635 -26.064 24.182 1.00 66.50 460 PRO A N 1
ATOM 3603 C CA . PRO A 1 460 ? -6.054 -26.887 25.234 1.00 66.50 460 PRO A CA 1
ATOM 3604 C C . PRO A 1 460 ? -4.585 -27.198 24.937 1.00 66.50 460 PRO A C 1
ATOM 3606 O O . PRO A 1 460 ? -4.241 -27.534 23.800 1.00 66.50 460 PRO A O 1
ATOM 3609 N N . GLU A 1 461 ? -3.731 -27.148 25.964 1.00 67.75 461 GLU A N 1
ATOM 3610 C CA . GLU A 1 461 ? -2.288 -27.419 25.830 1.00 67.75 461 GLU A CA 1
ATOM 3611 C C . GLU A 1 461 ? -2.014 -28.785 25.172 1.00 67.75 461 GLU A C 1
ATOM 3613 O O . GLU A 1 461 ? -1.077 -28.938 24.389 1.00 67.75 461 GLU A O 1
ATOM 3618 N N . GLU A 1 462 ? -2.889 -29.762 25.420 1.00 70.06 462 GLU A N 1
ATOM 3619 C CA . GLU A 1 462 ? -2.824 -31.125 24.883 1.00 70.06 462 GLU A CA 1
ATOM 3620 C C . GLU A 1 462 ? -2.960 -31.195 23.352 1.00 70.06 462 GLU A C 1
ATOM 3622 O O . GLU A 1 462 ? -2.474 -32.142 22.733 1.00 70.06 462 GLU A O 1
ATOM 3627 N N . CYS A 1 463 ? -3.598 -30.203 22.721 1.00 64.81 463 CYS A N 1
ATOM 3628 C CA . CYS A 1 463 ? -3.785 -30.176 21.271 1.00 64.81 463 CYS A CA 1
ATOM 3629 C C . CYS A 1 463 ? -2.518 -29.749 20.514 1.00 64.81 463 CYS A C 1
ATOM 3631 O O . CYS A 1 463 ? -2.449 -29.947 19.302 1.00 64.81 463 CYS A O 1
ATOM 3633 N N . GLY A 1 464 ? -1.530 -29.149 21.193 1.00 64.81 464 GLY A N 1
ATOM 3634 C CA . GLY A 1 464 ? -0.272 -28.713 20.574 1.00 64.81 464 GLY A CA 1
ATOM 3635 C C . GLY A 1 464 ? -0.437 -27.700 19.430 1.00 64.81 464 GLY A C 1
ATOM 3636 O O . GLY A 1 464 ? 0.460 -27.566 18.598 1.00 64.81 464 GLY A O 1
ATOM 3637 N N . ILE A 1 465 ? -1.581 -27.010 19.348 1.00 65.56 465 ILE A N 1
ATOM 3638 C CA . ILE A 1 465 ? -1.865 -26.023 18.301 1.00 65.56 465 ILE A CA 1
ATOM 3639 C C . ILE A 1 465 ? -1.158 -24.719 18.664 1.00 65.56 465 ILE A C 1
ATOM 3641 O O . ILE A 1 465 ? -1.522 -24.054 19.630 1.00 65.56 465 ILE A O 1
ATOM 3645 N N . VAL A 1 466 ? -0.166 -24.340 17.859 1.00 64.94 466 VAL A N 1
ATOM 3646 C CA . VAL A 1 466 ? 0.560 -23.073 17.998 1.00 64.94 466 VAL A CA 1
ATOM 3647 C C . VAL A 1 466 ? 0.174 -22.158 16.836 1.00 64.94 466 VAL A C 1
ATOM 3649 O O . VAL A 1 466 ? 0.800 -22.180 15.779 1.00 64.94 466 VAL A O 1
ATOM 3652 N N . ASP A 1 467 ? -0.878 -21.362 17.028 1.00 68.50 467 ASP A N 1
ATOM 3653 C CA . ASP A 1 467 ? -1.256 -20.259 16.133 1.00 68.50 467 ASP A CA 1
ATOM 3654 C C . ASP A 1 467 ? -1.485 -18.999 16.975 1.00 68.50 467 ASP A C 1
ATOM 3656 O O . ASP A 1 467 ? -2.598 -18.666 17.380 1.00 68.50 467 ASP A O 1
ATOM 3660 N N . ASN A 1 468 ? -0.382 -18.314 17.270 1.00 68.75 468 ASN A N 1
ATOM 3661 C CA . ASN A 1 468 ? -0.355 -17.123 18.118 1.00 68.75 468 ASN A CA 1
ATOM 3662 C C . ASN A 1 468 ? -1.106 -15.926 17.512 1.00 68.75 468 ASN A C 1
ATOM 3664 O O . ASN A 1 468 ? -1.476 -15.015 18.248 1.00 68.75 468 ASN A O 1
ATOM 3668 N N . GLU A 1 469 ? -1.327 -15.902 16.191 1.00 67.94 469 GLU A N 1
ATOM 3669 C CA . GLU A 1 469 ? -2.101 -14.832 15.550 1.00 67.94 469 GLU A CA 1
ATOM 3670 C C . GLU A 1 469 ? -3.598 -14.983 15.833 1.00 67.94 469 GLU A C 1
ATOM 3672 O O . GLU A 1 469 ? -4.295 -13.976 15.979 1.00 67.94 469 GLU A O 1
ATOM 3677 N N . ARG A 1 470 ? -4.091 -16.225 15.911 1.00 65.88 470 ARG A N 1
ATOM 3678 C CA . ARG A 1 470 ? -5.516 -16.515 16.119 1.00 65.88 470 ARG A CA 1
ATOM 3679 C C . ARG A 1 470 ? -5.878 -16.829 17.563 1.00 65.88 470 ARG A C 1
ATOM 3681 O O . ARG A 1 470 ? -6.971 -16.466 17.986 1.00 65.88 470 ARG A O 1
ATOM 3688 N N . PHE A 1 471 ? -4.989 -17.487 18.303 1.00 71.12 471 PHE A N 1
ATOM 3689 C CA . PHE A 1 471 ? -5.297 -18.095 19.602 1.00 71.12 471 PHE A CA 1
ATOM 3690 C C . PHE A 1 471 ? -4.279 -17.735 20.693 1.00 71.12 471 PHE A C 1
ATOM 3692 O O . PHE A 1 471 ? -4.011 -18.518 21.604 1.00 71.12 471 PHE A O 1
ATOM 3699 N N . GLY A 1 472 ? -3.679 -16.553 20.575 1.00 74.69 472 GLY A N 1
ATOM 3700 C CA . GLY A 1 472 ? -2.688 -16.057 21.516 1.00 74.69 472 GLY A CA 1
ATOM 3701 C C . GLY A 1 472 ? -3.279 -15.546 22.828 1.00 74.69 472 GLY A C 1
ATOM 3702 O O . GLY A 1 472 ? -4.365 -14.972 22.853 1.00 74.69 472 GLY A O 1
ATOM 3703 N N . ASP A 1 473 ? -2.513 -15.678 23.912 1.00 86.56 473 ASP A N 1
ATOM 3704 C CA . ASP A 1 473 ? -2.674 -14.804 25.074 1.00 86.56 473 ASP A CA 1
ATOM 3705 C C . ASP A 1 473 ? -2.066 -13.435 24.741 1.00 86.56 473 ASP A C 1
ATOM 3707 O O . ASP A 1 473 ? -0.857 -13.215 24.850 1.00 86.56 473 ASP A O 1
ATOM 3711 N N . PHE A 1 474 ? -2.913 -12.517 24.281 1.00 89.06 474 PHE A N 1
ATOM 3712 C CA . PHE A 1 474 ? -2.486 -11.207 23.800 1.00 89.06 474 PHE A CA 1
ATOM 3713 C C . PHE A 1 474 ? -1.955 -10.316 24.924 1.00 89.06 474 PHE A C 1
ATOM 3715 O O . PHE A 1 474 ? -1.099 -9.469 24.671 1.00 89.06 474 PHE A O 1
ATOM 3722 N N . CYS A 1 475 ? -2.415 -10.520 26.161 1.00 89.69 475 CYS A N 1
ATOM 3723 C CA . CYS A 1 475 ? -1.883 -9.807 27.319 1.00 89.69 475 CYS A CA 1
ATOM 3724 C C . CYS A 1 475 ? -0.466 -10.273 27.650 1.00 89.69 475 CYS A C 1
ATOM 3726 O O . CYS A 1 475 ? 0.432 -9.441 27.751 1.00 89.69 475 CYS A O 1
ATOM 3728 N N . ALA A 1 476 ? -0.233 -11.587 27.709 1.00 88.50 476 ALA A N 1
ATOM 3729 C CA . ALA A 1 476 ? 1.116 -12.114 27.907 1.00 88.50 476 ALA A CA 1
ATOM 3730 C C . ALA A 1 476 ? 2.063 -11.702 26.765 1.00 88.50 476 ALA A C 1
ATOM 3732 O O . ALA A 1 476 ? 3.209 -11.335 27.008 1.00 88.50 476 ALA A O 1
ATOM 3733 N N . MET A 1 477 ? 1.589 -11.708 25.512 1.00 88.19 477 MET A N 1
ATOM 3734 C CA . MET A 1 477 ? 2.373 -11.218 24.369 1.00 88.19 477 MET A CA 1
ATOM 3735 C C . MET A 1 477 ? 2.713 -9.733 24.473 1.00 88.19 477 MET A C 1
ATOM 3737 O O . MET A 1 477 ? 3.807 -9.337 24.080 1.00 88.19 477 MET A O 1
ATOM 3741 N N . MET A 1 478 ? 1.798 -8.917 24.998 1.00 87.44 478 MET A N 1
ATOM 3742 C CA . MET A 1 478 ? 2.049 -7.499 25.234 1.00 87.44 478 MET A CA 1
ATOM 3743 C C . MET A 1 478 ? 3.118 -7.283 26.311 1.00 87.44 478 MET A C 1
ATOM 3745 O O . MET A 1 478 ? 3.955 -6.405 26.136 1.00 87.44 478 MET A O 1
ATOM 3749 N N . ASP A 1 479 ? 3.116 -8.086 27.378 1.00 87.44 479 ASP A N 1
ATOM 3750 C CA . ASP A 1 479 ? 4.101 -8.001 28.466 1.00 87.44 479 ASP A CA 1
ATOM 3751 C C . ASP A 1 479 ? 5.510 -8.469 28.047 1.00 87.44 479 ASP A C 1
ATOM 3753 O O . ASP A 1 479 ? 6.502 -8.095 28.673 1.00 87.44 479 ASP A O 1
ATOM 3757 N N . MET A 1 480 ? 5.610 -9.286 26.992 1.00 85.06 480 MET A N 1
ATOM 3758 C CA . MET A 1 480 ? 6.880 -9.784 26.445 1.00 85.06 480 MET A CA 1
ATOM 3759 C C . MET A 1 480 ? 7.561 -8.829 25.444 1.00 85.06 480 MET A C 1
ATOM 3761 O O . MET A 1 480 ? 8.725 -9.063 25.105 1.00 85.06 480 MET A O 1
ATOM 3765 N N . LEU A 1 481 ? 6.860 -7.798 24.950 1.00 81.50 481 LEU A N 1
ATOM 3766 C CA . LEU A 1 481 ? 7.373 -6.781 24.010 1.00 81.50 481 LEU A CA 1
ATOM 3767 C C . LEU A 1 481 ? 7.979 -5.574 24.728 1.00 81.50 481 LEU A C 1
ATOM 3769 O O . LEU A 1 481 ? 8.996 -5.059 24.204 1.00 81.50 481 LEU A O 1
#

Organism: NCBI:txid2562239